Protein AF-A0A951MIU1-F1 (afdb_monomer)

Foldseek 3Di:
DDDPPPCVWQPQDPVLVVQLVVLLVQLLCCVPPPVPVCDPVSLVSLVSLCSQLQSQCLGPQPVSLVVSLVSSVVSLVVSVVVCVVVVHDDDPCSVVSNVVSNVVSVVSSVVSVVVVVVVVVVVVVQQADPLQRFGAQVVVVVLLQVLVVVVLVPWKKKKKKKFWPPLVVVCVVVNVVLSSVLSNQLSVLCVVLDDPSKGKYHYDDRMIMIIDTRDAQVRQQVSVVSSQVSQQPDCSDPDRTGMAMFMEIDDPVDPDSVSNVLQSVVQSVVCVVVPHRYYGYRDPVVVVVPDDDDDDDDDDDDDDDDDDDDDDDDDDDDDPDDDDPDDPQLVAAPFEEEEEDQDPVVQVVVCVVNVSSRHHYDYHNAPVRLLVVLVDDGQEYHYDQDGPPDGCVVSVVSNCVSPVNHHYD

Radius of gyration: 31.19 Å; Cα contacts (8 Å, |Δi|>4): 558; chains: 1; bounding box: 79×65×90 Å

Solvent-accessible surface area (backbone atoms only — not comparable to full-atom values): 22906 Å² total; per-residue (Å²): 133,80,80,85,76,81,73,76,55,58,77,70,52,70,67,58,53,51,52,28,51,51,32,52,46,52,33,50,50,42,62,74,75,40,48,82,84,33,54,83,57,50,65,61,42,53,59,36,42,49,51,29,24,54,56,31,19,74,40,40,40,69,65,15,28,53,51,23,51,52,52,42,52,50,53,53,52,53,47,51,55,52,37,47,72,70,74,46,88,74,75,87,56,56,65,59,51,51,51,50,48,52,53,52,42,51,52,51,38,52,51,54,52,50,52,51,49,53,49,53,56,58,52,64,70,61,34,51,31,90,84,48,69,31,32,16,45,64,40,46,47,57,52,42,51,56,48,44,60,44,28,79,73,74,43,44,31,16,38,36,37,36,37,49,52,64,49,68,61,50,23,76,72,63,35,61,72,48,41,52,52,50,50,32,53,50,38,51,51,45,60,74,71,50,51,93,78,35,49,52,19,44,56,51,97,64,29,32,38,35,43,34,57,73,23,46,54,66,56,39,48,56,51,49,53,50,51,44,52,57,46,52,72,43,86,58,74,97,56,67,56,45,38,18,23,1,21,22,47,69,52,92,88,53,90,45,65,65,52,46,49,50,39,8,48,52,14,25,52,52,14,52,73,71,75,34,69,29,76,26,70,47,54,78,67,64,72,70,70,71,74,78,91,76,83,83,84,78,94,79,83,86,82,92,77,87,87,81,89,81,84,90,86,86,89,80,85,78,78,81,79,83,81,68,99,76,70,76,78,41,86,21,69,87,38,35,32,37,40,33,38,68,51,69,69,60,40,52,52,50,48,54,52,44,43,72,30,35,27,48,71,45,81,19,57,33,64,72,47,38,58,59,56,62,78,50,92,46,54,30,38,43,46,45,68,81,40,79,95,52,54,29,63,58,54,44,51,55,45,42,74,77,38,77,85,39,50,58,90

Secondary structure (DSSP, 8-state):
----------PPPHHHHHHHHHHHHHHHHHHHH-HHHHGGGHHHHGGGGHHHHHHHHHHHHHHHHHHHHHHHHHHHHHHHHHHHHTTPPPPTTHHHHHHHHHHHHHHHHHHHHHHHHHHHHHHHTTSB-TTT-SBBHHHHHHHHHHHHHHHHTT--EEEEEEEETTHHHHHHHH-HHHHHHHHHHHHHHHHHHS-TTSEEEE-SSSEEEEEEET--HHHHHHHHHHHHHHHHTS--SSS---EEEEEEE--TT--SHHHHHHHHHHHHHHHHHTTSS-EEE--THHHHS-----PPPPP------------------PPP----TT----TTTT-EEEEE-S-HHHHHHHHHHHHHTT-EEEEESSHHHHHHHTTS--SEEEE-SEETTEEHHHHHHHHHHH-TT-EE-

Sequence (409 aa):
MPPDDDRSGRRVPTRALGLSLTALLVPVAGALLYPESLGDYGALLWLLALVPGFLLAYHRGWRGVATALALGMATLATTQVVATWMGRTVPDLILGIVVAYLGISLAIGWLAETFHRDIDEVEDLAFTDILTHLPNRRHARVFLENEFAAAERGRLLSVVLFDLDEFKEYNDRYGHGAGDEALKTFADILARTTRRMNLSARFGGEEFLSVLAGSDAEGAVVFAERVRTALRAQKLGDRPLSVSAGAAAYHAGMRTPDALLAAADHALYEAKRNGRNCVRLFSDAALSEAEPSAPAPSDSDAPAAEYPRGSHEIGRSRPPLALLPHQITLFGSGRRVLLVEDEDQVRALITKYLSRQGFTVVEARDVAEGVRALREEHDIVVTDIRLPGASGNELVAASKSRWPATLAG

Mean predicted aligned error: 19.14 Å

Nearest PDB structures (foldseek):
  6et7-assembly1_B  TM=7.735E-01  e=1.455E-14  Idiomarina sp. A28L
  5llw-assembly1_B  TM=8.040E-01  e=8.774E-14  Idiomarina sp. A28L
  4wxo-assembly1_A  TM=8.225E-01  e=2.097E-13  Pseudomonas aeruginosa PAO1
  6zxc-assembly2_D  TM=7.809E-01  e=9.265E-14  Leptospira biflexa serovar Patoc strain 'Patoc 1 (Paris)'
  7e6g-assembly1_B  TM=5.545E-01  e=3.070E-13  Pseudomonas aeruginosa

Structure (mmCIF, N/CA/C/O backbone):
data_AF-A0A951MIU1-F1
#
_entry.id   AF-A0A951MIU1-F1
#
loop_
_atom_site.group_PDB
_atom_site.id
_atom_site.type_symbol
_atom_site.label_atom_id
_atom_site.label_alt_id
_atom_site.label_comp_id
_atom_site.label_asym_id
_atom_site.label_entity_id
_atom_site.label_seq_id
_atom_site.pdbx_PDB_ins_code
_atom_site.Cartn_x
_atom_site.Cartn_y
_atom_site.Cartn_z
_atom_site.occupancy
_atom_site.B_iso_or_equiv
_atom_site.auth_seq_id
_atom_site.auth_comp_id
_atom_site.auth_asym_id
_atom_site.auth_atom_id
_atom_site.pdbx_PDB_model_num
ATOM 1 N N . MET A 1 1 ? 13.605 -23.889 -13.445 1.00 29.77 1 MET A N 1
ATOM 2 C CA . MET A 1 1 ? 12.667 -23.225 -14.369 1.00 29.77 1 MET A CA 1
ATOM 3 C C . MET A 1 1 ? 12.537 -21.803 -13.851 1.00 29.77 1 MET A C 1
ATOM 5 O O . MET A 1 1 ? 12.008 -21.656 -12.756 1.00 29.77 1 MET A O 1
ATOM 9 N N . PRO A 1 2 ? 13.188 -20.808 -14.477 1.00 31.48 2 PRO A N 1
ATOM 10 C CA . PRO A 1 2 ? 13.089 -19.428 -14.014 1.00 31.48 2 PRO A CA 1
ATOM 11 C C . PRO A 1 2 ? 11.656 -18.932 -14.253 1.00 31.48 2 PRO A C 1
ATOM 13 O O . PRO A 1 2 ? 11.010 -19.431 -15.178 1.00 31.48 2 PRO A O 1
ATOM 16 N N . PRO A 1 3 ? 11.145 -18.017 -13.417 1.00 38.00 3 PRO A N 1
ATOM 17 C CA . PRO A 1 3 ? 9.797 -17.498 -13.573 1.00 38.00 3 PRO A CA 1
ATOM 18 C C . PRO A 1 3 ? 9.705 -16.740 -14.898 1.00 38.00 3 PRO A C 1
ATOM 20 O O . PRO A 1 3 ? 10.622 -16.005 -15.268 1.00 38.00 3 PRO A O 1
ATOM 23 N N . ASP A 1 4 ? 8.616 -16.984 -15.621 1.00 35.78 4 ASP A N 1
ATOM 24 C CA . ASP A 1 4 ? 8.256 -16.262 -16.834 1.00 35.78 4 ASP A CA 1
ATOM 25 C C . ASP A 1 4 ? 8.012 -14.802 -16.439 1.00 35.78 4 ASP A C 1
ATOM 27 O O . ASP A 1 4 ? 7.004 -14.446 -15.830 1.00 35.78 4 ASP A O 1
ATOM 31 N N . ASP A 1 5 ? 9.024 -13.986 -16.695 1.00 37.03 5 ASP A N 1
ATOM 32 C CA . ASP A 1 5 ? 9.035 -12.557 -16.462 1.00 37.03 5 ASP A CA 1
ATOM 33 C C . ASP A 1 5 ? 8.096 -11.913 -17.489 1.00 37.03 5 ASP A C 1
ATOM 35 O O . ASP A 1 5 ? 8.471 -11.658 -18.643 1.00 37.03 5 ASP A O 1
ATOM 39 N N . ASP A 1 6 ? 6.839 -11.711 -17.086 1.00 40.62 6 ASP A N 1
ATOM 40 C CA . ASP A 1 6 ? 5.821 -10.954 -17.815 1.00 40.62 6 ASP A CA 1
ATOM 41 C C . ASP A 1 6 ? 6.187 -9.456 -17.850 1.00 40.62 6 ASP A C 1
ATOM 43 O O . ASP A 1 6 ? 5.436 -8.576 -17.438 1.00 40.62 6 ASP A O 1
ATOM 47 N N . ARG A 1 7 ? 7.364 -9.137 -18.410 1.00 43.06 7 ARG A N 1
ATOM 48 C CA . ARG A 1 7 ? 7.710 -7.808 -18.935 1.00 43.06 7 ARG A CA 1
ATOM 49 C C . ARG A 1 7 ? 6.962 -7.587 -20.245 1.00 43.06 7 ARG A C 1
ATOM 51 O O . ARG A 1 7 ? 7.580 -7.369 -21.299 1.00 43.06 7 ARG A O 1
ATOM 58 N N . SER A 1 8 ? 5.637 -7.711 -20.226 1.00 41.84 8 SER A N 1
ATOM 59 C CA . SER A 1 8 ? 4.781 -7.309 -21.337 1.00 41.84 8 SER A CA 1
ATOM 60 C C . SER A 1 8 ? 5.047 -5.829 -21.621 1.00 41.84 8 SER A C 1
ATOM 62 O O . SER A 1 8 ? 4.713 -4.915 -20.871 1.00 41.84 8 SER A O 1
ATOM 64 N N . GLY A 1 9 ? 5.825 -5.622 -22.686 1.00 45.81 9 GLY A N 1
ATOM 65 C CA . GLY A 1 9 ? 6.626 -4.424 -22.866 1.00 45.81 9 GLY A CA 1
ATOM 66 C C . GLY A 1 9 ? 5.789 -3.158 -22.926 1.00 45.81 9 GLY A C 1
ATOM 67 O O . GLY A 1 9 ? 4.780 -3.097 -23.637 1.00 45.81 9 GLY A O 1
ATOM 68 N N . ARG A 1 10 ? 6.272 -2.119 -22.234 1.00 56.41 10 ARG A N 1
ATOM 69 C CA . ARG A 1 10 ? 5.801 -0.747 -22.427 1.00 56.41 10 ARG A CA 1
ATOM 70 C C . ARG A 1 10 ? 5.697 -0.494 -23.930 1.00 56.41 10 ARG A C 1
ATOM 72 O O . ARG A 1 10 ? 6.667 -0.647 -24.679 1.00 56.41 10 ARG A O 1
ATOM 79 N N . ARG A 1 11 ? 4.483 -0.183 -24.392 1.00 66.31 11 ARG A N 1
ATOM 80 C CA . ARG A 1 11 ? 4.237 0.091 -25.809 1.00 66.31 11 ARG A CA 1
ATOM 81 C C . ARG A 1 11 ? 5.128 1.257 -26.215 1.00 66.31 11 ARG A C 1
ATOM 83 O O . ARG A 1 11 ? 5.047 2.329 -25.621 1.00 66.31 11 ARG A O 1
ATOM 90 N N . VAL A 1 12 ? 5.971 1.037 -27.220 1.00 73.62 12 VAL A N 1
ATOM 91 C CA . VAL A 1 12 ? 6.806 2.100 -27.779 1.00 73.62 12 VAL A CA 1
ATOM 92 C C . VAL A 1 12 ? 5.859 3.158 -28.354 1.00 73.62 12 VAL A C 1
ATOM 94 O O . VAL A 1 12 ? 5.016 2.810 -29.189 1.00 73.62 12 VAL A O 1
ATOM 97 N N . PRO A 1 13 ? 5.936 4.424 -27.915 1.00 81.44 13 PRO A N 1
ATOM 98 C CA . PRO A 1 13 ? 5.051 5.459 -28.420 1.00 81.44 13 PRO A CA 1
ATOM 99 C C . PRO A 1 13 ? 5.263 5.632 -29.928 1.00 81.44 13 PRO A C 1
ATOM 101 O O . PRO A 1 13 ? 6.387 5.565 -30.428 1.00 81.44 13 PRO A O 1
ATOM 104 N N . THR A 1 14 ? 4.185 5.895 -30.666 1.00 81.25 14 THR A N 1
ATOM 105 C CA . THR A 1 14 ? 4.215 6.040 -32.135 1.00 81.25 14 THR A CA 1
ATOM 106 C C . THR A 1 14 ? 5.209 7.101 -32.606 1.00 81.25 14 THR A C 1
ATOM 108 O O . THR A 1 14 ? 5.848 6.930 -33.640 1.00 81.25 14 THR A O 1
ATOM 111 N N . ARG A 1 15 ? 5.419 8.156 -31.808 1.00 79.50 15 ARG A N 1
ATOM 112 C CA . ARG A 1 15 ? 6.436 9.188 -32.061 1.00 79.50 15 ARG A CA 1
ATOM 113 C C . ARG A 1 15 ? 7.868 8.640 -32.025 1.00 79.50 15 ARG A C 1
ATOM 115 O O . ARG A 1 15 ? 8.663 8.996 -32.885 1.00 79.50 15 ARG A O 1
ATOM 122 N N . ALA A 1 16 ? 8.187 7.753 -31.080 1.00 79.50 16 ALA A N 1
ATOM 123 C CA . ALA A 1 16 ? 9.516 7.147 -30.977 1.00 79.50 16 ALA A CA 1
ATOM 124 C C . ALA A 1 16 ? 9.783 6.154 -32.119 1.00 79.50 16 ALA A C 1
ATOM 126 O O . ALA A 1 16 ? 10.898 6.098 -32.639 1.00 79.50 16 ALA A O 1
ATOM 127 N N . LEU A 1 17 ? 8.753 5.424 -32.563 1.00 84.25 17 LEU A N 1
ATOM 128 C CA . LEU A 1 17 ? 8.836 4.579 -33.760 1.00 84.25 17 LEU A CA 1
ATOM 129 C C . LEU A 1 17 ? 9.057 5.419 -35.024 1.00 84.25 17 LEU A C 1
ATOM 131 O O . LEU A 1 17 ? 9.930 5.090 -35.823 1.00 84.25 17 LEU A O 1
ATOM 135 N N . GLY A 1 18 ? 8.324 6.527 -35.173 1.00 85.56 18 GLY A N 1
ATOM 136 C CA . GLY A 1 18 ? 8.511 7.465 -36.282 1.00 85.56 18 GLY A CA 1
ATOM 137 C C . GLY A 1 18 ? 9.923 8.052 -36.317 1.00 85.56 18 GLY A C 1
ATOM 138 O O . GLY A 1 18 ? 10.565 8.037 -37.361 1.00 85.56 18 GLY A O 1
ATOM 139 N N . LEU A 1 19 ? 10.446 8.488 -35.167 1.00 86.50 19 LEU A N 1
ATOM 140 C CA . LEU A 1 19 ? 11.807 9.017 -35.063 1.00 86.50 19 LEU A CA 1
ATOM 141 C C . LEU A 1 19 ? 12.868 7.954 -35.394 1.00 86.50 19 LEU A C 1
ATOM 143 O O . LEU A 1 19 ? 13.819 8.248 -36.111 1.00 86.50 19 LEU A O 1
ATOM 147 N N . SER A 1 20 ? 12.671 6.713 -34.934 1.00 85.50 20 SER A N 1
ATOM 148 C CA . SER A 1 20 ? 13.555 5.579 -35.243 1.00 85.50 20 SER A CA 1
ATOM 149 C C . SER A 1 20 ? 13.576 5.254 -36.741 1.00 85.50 20 SER A C 1
ATOM 151 O O . SER A 1 20 ? 14.638 5.002 -37.304 1.00 85.50 20 SER A O 1
ATOM 153 N N . LEU A 1 21 ? 12.419 5.294 -37.408 1.00 88.25 21 LEU A N 1
ATOM 154 C CA . LEU A 1 21 ? 12.326 5.063 -38.850 1.00 88.25 21 LEU A CA 1
ATOM 155 C C . LEU A 1 21 ? 13.040 6.165 -39.643 1.00 88.25 21 LEU A C 1
ATOM 157 O O . LEU A 1 21 ? 13.845 5.868 -40.524 1.00 88.25 21 LEU A O 1
ATOM 161 N N . THR A 1 22 ? 12.795 7.433 -39.303 1.00 88.56 22 THR A N 1
ATOM 162 C CA . THR A 1 22 ? 13.472 8.574 -39.939 1.00 88.56 22 THR A CA 1
ATOM 163 C C . THR A 1 22 ? 14.986 8.485 -39.762 1.00 88.56 22 THR A C 1
ATOM 165 O O . THR A 1 22 ? 15.736 8.689 -40.714 1.00 88.56 22 THR A O 1
ATOM 168 N N . ALA A 1 23 ? 15.434 8.109 -38.565 1.00 85.62 23 ALA A N 1
ATOM 169 C CA . ALA A 1 23 ? 16.842 7.955 -38.235 1.00 85.62 23 ALA A CA 1
ATOM 170 C C . ALA A 1 23 ? 17.563 6.872 -39.063 1.00 85.62 23 ALA A C 1
ATOM 172 O O . ALA A 1 23 ? 18.758 6.997 -39.320 1.00 85.62 23 ALA A O 1
ATOM 173 N N . LEU A 1 24 ? 16.842 5.843 -39.522 1.00 85.56 24 LEU A N 1
ATOM 174 C CA . LEU A 1 24 ? 17.369 4.828 -40.439 1.00 85.56 24 LEU A CA 1
ATOM 175 C C . LEU A 1 24 ? 17.301 5.262 -41.909 1.00 85.56 24 LEU A C 1
ATOM 177 O O . LEU A 1 24 ? 18.177 4.900 -42.684 1.00 85.56 24 LEU A O 1
ATOM 181 N N . LEU A 1 25 ? 16.301 6.051 -42.310 1.00 86.75 25 LEU A N 1
ATOM 182 C CA . LEU A 1 25 ? 16.117 6.473 -43.706 1.00 86.75 25 LEU A CA 1
ATOM 183 C C . LEU A 1 25 ? 17.102 7.557 -44.159 1.00 86.75 25 LEU A C 1
ATOM 185 O O . LEU A 1 25 ? 17.536 7.545 -45.309 1.00 86.75 25 LEU A O 1
ATOM 189 N N . VAL A 1 26 ? 17.461 8.492 -43.278 1.00 86.94 26 VAL A N 1
ATOM 190 C CA . VAL A 1 26 ? 18.379 9.602 -43.593 1.00 86.94 26 VAL A CA 1
ATOM 191 C C . VAL A 1 26 ? 19.752 9.127 -44.104 1.00 86.94 26 VAL A C 1
ATOM 193 O O . VAL A 1 26 ? 20.155 9.595 -45.172 1.00 86.94 26 VAL A O 1
ATOM 196 N N . PRO A 1 27 ? 20.474 8.199 -43.437 1.00 83.50 27 PRO A N 1
ATOM 197 C CA . PRO A 1 27 ? 21.754 7.713 -43.956 1.00 83.50 27 PRO A CA 1
ATOM 198 C C . PRO A 1 27 ? 21.613 6.957 -45.283 1.00 83.50 27 PRO A C 1
ATOM 200 O O . PRO A 1 27 ? 22.452 7.117 -46.167 1.00 83.50 27 PRO A O 1
ATOM 203 N N . VAL A 1 28 ? 20.525 6.200 -45.463 1.00 84.12 28 VAL A N 1
ATOM 204 C CA . VAL A 1 28 ? 20.227 5.485 -46.716 1.00 84.12 28 VAL A CA 1
ATOM 205 C C . VAL A 1 28 ? 20.030 6.469 -47.868 1.00 84.12 28 VAL A C 1
ATOM 207 O O . VAL A 1 28 ? 20.641 6.325 -48.926 1.00 84.12 28 VAL A O 1
ATOM 210 N N . ALA A 1 29 ? 19.210 7.500 -47.659 1.00 85.19 29 ALA A N 1
ATOM 211 C CA . ALA A 1 29 ? 18.963 8.537 -48.653 1.00 85.19 29 ALA A CA 1
ATOM 212 C C . ALA A 1 29 ? 20.244 9.312 -48.987 1.00 85.19 29 ALA A C 1
ATOM 214 O O . ALA A 1 29 ? 20.515 9.555 -50.160 1.00 85.19 29 ALA A O 1
ATOM 215 N N . GLY A 1 30 ? 21.063 9.645 -47.985 1.00 83.00 30 GLY A N 1
ATOM 216 C CA . GLY A 1 30 ? 22.367 10.271 -48.199 1.00 83.00 30 GLY A CA 1
ATOM 217 C C . GLY A 1 30 ? 23.276 9.418 -49.087 1.00 83.00 30 GLY A C 1
ATOM 218 O O . GLY A 1 30 ? 23.760 9.896 -50.112 1.00 83.00 30 GLY A O 1
ATOM 219 N N . ALA A 1 31 ? 23.431 8.134 -48.754 1.00 79.50 31 ALA A N 1
ATOM 220 C CA . ALA A 1 31 ? 24.286 7.211 -49.502 1.00 79.50 31 ALA A CA 1
ATOM 221 C C . ALA A 1 31 ? 23.822 6.999 -50.961 1.00 79.50 31 ALA A C 1
ATOM 223 O O . ALA A 1 31 ? 24.643 6.859 -51.871 1.00 79.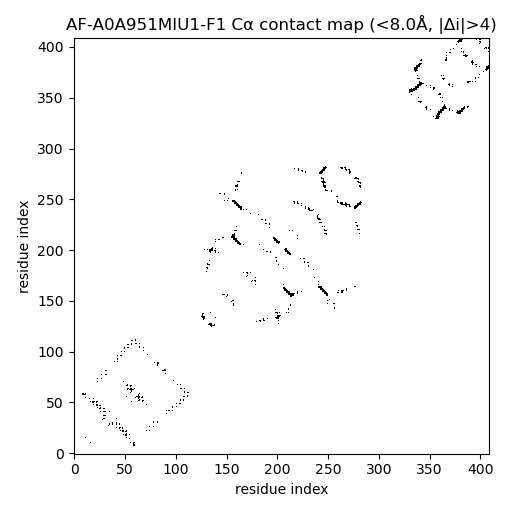50 31 ALA A O 1
ATOM 224 N N . LEU A 1 32 ? 22.505 6.996 -51.205 1.00 81.00 32 LEU A N 1
ATOM 225 C CA . LEU A 1 32 ? 21.925 6.711 -52.522 1.00 81.00 32 LEU A CA 1
ATOM 226 C C . LEU A 1 32 ? 21.661 7.950 -53.387 1.00 81.00 32 LEU A C 1
ATOM 228 O O . LEU A 1 32 ? 21.703 7.850 -54.612 1.00 81.00 32 LEU A O 1
ATOM 232 N N . LEU A 1 33 ? 21.410 9.120 -52.811 1.00 85.00 33 LEU A N 1
ATOM 233 C CA . LEU A 1 33 ? 21.069 10.319 -53.586 1.00 85.00 33 LEU A CA 1
ATOM 234 C C . LEU A 1 33 ? 22.249 11.282 -53.727 1.00 85.00 33 LEU A C 1
ATOM 236 O O . LEU A 1 33 ? 22.369 11.935 -54.758 1.00 85.00 33 LEU A O 1
ATOM 240 N N . TYR A 1 34 ? 23.138 11.332 -52.732 1.00 82.88 34 TYR A N 1
ATOM 241 C CA . TYR A 1 34 ? 24.134 12.398 -52.592 1.00 82.88 34 TYR A CA 1
ATOM 242 C C . TYR A 1 34 ? 25.552 11.891 -52.240 1.00 82.88 34 TYR A C 1
ATOM 244 O O . TYR A 1 34 ? 26.202 12.463 -51.361 1.00 82.88 34 TYR A O 1
ATOM 252 N N . PRO A 1 35 ? 26.074 10.833 -52.896 1.00 73.38 35 PRO A N 1
ATOM 253 C CA . PRO A 1 35 ? 27.333 10.196 -52.496 1.00 73.38 35 PRO A CA 1
ATOM 254 C C . PRO A 1 35 ? 28.550 11.123 -52.645 1.00 73.38 35 PRO A C 1
ATOM 256 O O . PRO A 1 35 ? 29.382 11.183 -51.745 1.00 73.38 35 PRO A O 1
ATOM 259 N N . GLU A 1 36 ? 28.642 11.885 -53.741 1.00 75.56 36 GLU A N 1
ATOM 260 C CA . GLU A 1 36 ? 29.808 12.737 -54.023 1.00 75.56 36 GLU A CA 1
ATOM 261 C C . GLU A 1 36 ? 29.878 13.971 -53.121 1.00 75.56 36 GLU A C 1
ATOM 263 O O . GLU A 1 36 ? 30.961 14.399 -52.740 1.00 75.56 36 GLU A O 1
ATOM 268 N N . SER A 1 37 ? 28.726 14.518 -52.722 1.00 77.94 37 SER A N 1
ATOM 269 C CA . SER A 1 37 ? 28.669 15.644 -51.783 1.00 77.94 37 SER A CA 1
ATOM 270 C C . SER A 1 37 ? 28.944 15.240 -50.337 1.00 77.94 37 SER A C 1
ATOM 272 O O . SER A 1 37 ? 29.321 16.088 -49.533 1.00 77.94 37 SER A O 1
ATOM 274 N N . LEU A 1 38 ? 28.716 13.970 -49.988 1.00 73.12 38 LEU A N 1
ATOM 275 C CA . LEU A 1 38 ? 28.924 13.466 -48.632 1.00 73.12 38 LEU A CA 1
ATOM 276 C C . LEU A 1 38 ? 30.362 13.000 -48.397 1.00 73.12 38 LEU A C 1
ATOM 278 O O . LEU A 1 38 ? 30.844 13.140 -47.274 1.00 73.12 38 LEU A O 1
ATOM 282 N N . GLY A 1 39 ? 31.048 12.485 -49.424 1.00 72.81 39 GLY A N 1
ATOM 283 C CA . GLY A 1 39 ? 32.442 12.040 -49.322 1.00 72.81 39 GLY A CA 1
ATOM 284 C C . GLY A 1 39 ? 32.688 11.158 -48.090 1.00 72.81 39 GLY A C 1
ATOM 285 O O . GLY A 1 39 ? 31.872 10.295 -47.754 1.00 72.81 39 GLY A O 1
ATOM 286 N N . ASP A 1 40 ? 33.769 11.434 -47.358 1.00 68.62 40 ASP A N 1
ATOM 287 C CA . ASP A 1 40 ? 34.118 10.720 -46.119 1.00 68.62 40 ASP A CA 1
ATOM 288 C C . ASP A 1 40 ? 33.144 10.993 -44.954 1.00 68.62 40 ASP A C 1
ATOM 290 O O . ASP A 1 40 ? 33.021 10.185 -44.030 1.00 68.62 40 ASP A O 1
ATOM 294 N N . TYR A 1 41 ? 32.381 12.093 -45.002 1.00 69.19 41 TYR A N 1
ATOM 295 C CA . TYR A 1 41 ? 31.374 12.429 -43.989 1.00 69.19 41 TYR A CA 1
ATOM 296 C C . TYR A 1 41 ? 30.094 11.588 -44.114 1.00 69.19 41 TYR A C 1
ATOM 298 O O . TYR A 1 41 ? 29.308 11.531 -43.166 1.00 69.19 41 TYR A O 1
ATOM 306 N N . GLY A 1 42 ? 29.893 10.875 -45.230 1.00 71.81 42 GLY A N 1
ATOM 307 C CA . GLY A 1 42 ? 28.771 9.943 -45.405 1.00 71.81 42 GLY A CA 1
ATOM 308 C C . GLY A 1 42 ? 28.749 8.822 -44.360 1.00 71.81 42 GLY A C 1
ATOM 309 O O . GLY A 1 42 ? 27.680 8.366 -43.957 1.00 71.81 42 GLY A O 1
ATOM 310 N N . ALA A 1 43 ? 29.921 8.443 -43.843 1.00 70.75 43 ALA A N 1
ATOM 311 C CA . ALA A 1 43 ? 30.061 7.500 -42.737 1.00 70.75 43 ALA A CA 1
ATOM 312 C C . ALA A 1 43 ? 29.427 8.012 -41.428 1.00 70.75 43 ALA A C 1
ATOM 314 O O . ALA A 1 43 ? 28.848 7.229 -40.678 1.00 70.75 43 ALA A O 1
ATOM 315 N N . LEU A 1 44 ? 29.484 9.323 -41.159 1.00 74.44 44 LEU A N 1
ATOM 316 C CA . LEU A 1 44 ? 28.957 9.913 -39.923 1.00 74.44 44 LEU A CA 1
ATOM 317 C C . LEU A 1 44 ? 27.426 9.900 -39.872 1.00 74.44 44 LEU A C 1
ATOM 319 O O . LEU A 1 44 ? 26.858 9.805 -38.786 1.00 74.44 44 LEU A O 1
ATOM 323 N N . LEU A 1 45 ? 26.745 9.933 -41.023 1.00 78.06 45 LEU A N 1
ATOM 324 C CA . LEU A 1 45 ? 25.282 9.825 -41.072 1.00 78.06 45 LEU A CA 1
ATOM 325 C C . LEU A 1 45 ? 24.781 8.497 -40.494 1.00 78.06 45 LEU A C 1
ATOM 327 O O . LEU A 1 45 ? 23.680 8.438 -39.947 1.00 78.06 45 LEU A O 1
ATOM 331 N N . TRP A 1 46 ? 25.592 7.440 -40.559 1.00 77.25 46 TRP A N 1
ATOM 332 C CA . TRP A 1 46 ? 25.241 6.137 -40.002 1.00 77.25 46 TRP A CA 1
ATOM 333 C C . TRP A 1 46 ? 25.218 6.108 -38.474 1.00 77.25 46 TRP A C 1
ATOM 335 O O . TRP A 1 46 ? 24.585 5.221 -37.905 1.00 77.25 46 TRP A O 1
ATOM 345 N N . LEU A 1 47 ? 25.790 7.109 -37.793 1.00 76.44 47 LEU A N 1
ATOM 346 C CA . LEU A 1 47 ? 25.603 7.280 -36.348 1.00 76.44 47 LEU A CA 1
ATOM 347 C C . LEU A 1 47 ? 24.127 7.479 -35.987 1.00 76.44 47 LEU A C 1
ATOM 349 O O . LEU A 1 47 ? 23.711 7.118 -34.891 1.00 76.44 47 LEU A O 1
ATOM 353 N N . LEU A 1 48 ? 23.304 7.976 -36.915 1.00 81.06 48 LEU A N 1
ATOM 354 C CA . LEU A 1 48 ? 21.871 8.140 -36.693 1.00 81.06 48 LEU A CA 1
ATOM 355 C C . LEU A 1 48 ? 21.150 6.791 -36.499 1.00 81.06 48 LEU A C 1
ATOM 357 O O . LEU A 1 48 ? 20.135 6.735 -35.808 1.00 81.06 48 LEU A O 1
ATOM 361 N N . ALA A 1 49 ? 21.725 5.677 -36.970 1.00 77.00 49 ALA A N 1
ATOM 362 C CA . ALA A 1 49 ? 21.212 4.332 -36.701 1.00 77.00 49 ALA A CA 1
ATOM 363 C C . ALA A 1 49 ? 21.270 3.938 -35.206 1.00 77.00 49 ALA A C 1
ATOM 365 O O . ALA A 1 49 ? 20.596 2.985 -34.801 1.00 77.00 49 ALA A O 1
ATOM 366 N N . LEU A 1 50 ? 22.011 4.685 -34.368 1.00 74.25 50 LEU A N 1
ATOM 367 C CA . LEU A 1 50 ? 22.033 4.549 -32.899 1.00 74.25 50 LEU A CA 1
ATOM 368 C C . LEU A 1 50 ? 20.732 4.999 -32.232 1.00 74.25 50 LEU A C 1
ATOM 370 O O . LEU A 1 50 ? 20.397 4.497 -31.160 1.00 74.25 50 LEU A O 1
ATOM 374 N N . VAL A 1 51 ? 19.971 5.896 -32.862 1.00 81.38 51 VAL A N 1
ATOM 375 C CA . VAL A 1 51 ? 18.727 6.442 -32.300 1.00 81.38 51 VAL A CA 1
ATOM 376 C C . VAL A 1 51 ? 17.669 5.346 -32.062 1.00 81.38 51 VAL A C 1
ATOM 378 O O . VAL A 1 51 ? 17.153 5.275 -30.944 1.00 81.38 51 VAL A O 1
ATOM 381 N N . PRO A 1 52 ? 17.381 4.432 -33.016 1.00 80.00 52 PRO A N 1
ATOM 382 C CA . PRO A 1 52 ? 16.573 3.240 -32.744 1.00 80.00 52 PRO A CA 1
ATOM 383 C C . PRO A 1 52 ? 17.118 2.380 -31.600 1.00 80.00 52 PRO A C 1
ATOM 385 O O . PRO A 1 52 ? 16.334 1.884 -30.795 1.00 80.00 52 PRO A O 1
ATOM 388 N N . GLY A 1 53 ? 18.447 2.225 -31.521 1.00 74.88 53 GLY A N 1
ATOM 389 C CA . GLY A 1 53 ? 19.148 1.502 -30.453 1.00 74.88 53 GLY A CA 1
ATOM 390 C C . GLY A 1 53 ? 18.758 2.022 -29.083 1.00 74.88 53 GLY A C 1
ATOM 391 O O . GLY A 1 53 ? 18.251 1.274 -28.253 1.00 74.88 53 GLY A O 1
ATOM 392 N N . PHE A 1 54 ? 18.905 3.328 -28.896 1.00 74.62 54 PHE A N 1
ATOM 393 C CA . PHE A 1 54 ? 18.561 4.008 -27.659 1.00 74.62 54 PHE A CA 1
ATOM 394 C C . PHE A 1 54 ? 17.058 3.949 -27.342 1.00 74.62 54 PHE A C 1
ATOM 396 O O . PHE A 1 54 ? 16.667 3.531 -26.253 1.00 74.62 54 PHE A O 1
ATOM 403 N N . LEU A 1 55 ? 16.194 4.318 -28.293 1.00 78.12 55 LEU A N 1
ATOM 404 C CA . LEU A 1 55 ? 14.750 4.434 -28.052 1.00 78.12 55 LEU A CA 1
ATOM 405 C C . LEU A 1 55 ? 14.072 3.082 -27.815 1.00 78.12 55 LEU A C 1
ATOM 407 O O . LEU A 1 55 ? 13.196 2.961 -26.956 1.00 78.12 55 LEU A O 1
ATOM 411 N N . LEU A 1 56 ? 14.458 2.054 -28.572 1.00 77.44 56 LEU A N 1
ATOM 412 C CA . LEU A 1 56 ? 13.897 0.719 -28.396 1.00 77.44 56 LEU A CA 1
ATOM 413 C C . LEU A 1 56 ? 14.444 0.066 -27.128 1.00 77.44 56 LEU A C 1
ATOM 415 O O . LEU A 1 56 ? 13.658 -0.547 -26.409 1.00 77.44 56 LEU A O 1
ATOM 419 N N . ALA A 1 57 ? 15.732 0.241 -26.807 1.00 75.62 57 ALA A N 1
ATOM 420 C CA . ALA A 1 57 ? 16.296 -0.215 -25.535 1.00 75.62 57 ALA A CA 1
ATOM 421 C C . ALA A 1 57 ? 15.578 0.414 -24.335 1.00 75.62 57 ALA A C 1
ATOM 423 O O . ALA A 1 57 ? 15.182 -0.298 -23.417 1.00 75.62 57 ALA A O 1
ATOM 424 N N . TYR A 1 58 ? 15.321 1.723 -24.383 1.00 73.50 58 TYR A N 1
ATOM 425 C CA . TYR A 1 58 ? 14.622 2.446 -23.322 1.00 73.50 58 TYR A CA 1
ATOM 426 C C . TYR A 1 58 ? 13.204 1.909 -23.060 1.00 73.50 58 TYR A C 1
ATOM 428 O O . TYR A 1 58 ? 12.780 1.791 -21.915 1.00 73.50 58 TYR A O 1
ATOM 436 N N . HIS A 1 59 ? 12.460 1.542 -24.109 1.00 74.12 59 HIS A N 1
ATOM 437 C CA . HIS A 1 59 ? 11.067 1.101 -23.961 1.00 74.12 59 HIS A CA 1
ATOM 438 C C . HIS A 1 59 ? 10.874 -0.417 -23.844 1.00 74.12 59 HIS A C 1
ATOM 440 O O . HIS A 1 59 ? 9.861 -0.862 -23.306 1.00 74.12 59 HIS A O 1
ATOM 446 N N . ARG A 1 60 ? 11.795 -1.225 -24.376 1.00 75.88 60 ARG A N 1
ATOM 447 C CA . ARG A 1 60 ? 11.662 -2.691 -24.466 1.00 75.88 60 ARG A CA 1
ATOM 448 C C . ARG A 1 60 ? 12.839 -3.461 -23.859 1.00 75.88 60 ARG A C 1
ATOM 450 O O . ARG A 1 60 ? 12.896 -4.682 -24.027 1.00 75.88 60 ARG A O 1
ATOM 457 N N . GLY A 1 61 ? 13.771 -2.784 -23.188 1.00 73.75 61 GLY A N 1
ATOM 458 C CA . GLY A 1 61 ? 14.959 -3.399 -22.592 1.00 73.75 61 GLY A CA 1
ATOM 459 C C . GLY A 1 61 ? 15.776 -4.185 -23.622 1.00 73.75 61 GLY A C 1
ATOM 460 O O . GLY A 1 61 ? 15.917 -3.769 -24.775 1.00 73.75 61 GLY A O 1
ATOM 461 N N . TRP A 1 62 ? 16.248 -5.376 -23.244 1.00 69.56 62 TRP A N 1
ATOM 462 C CA . TRP A 1 62 ? 17.045 -6.257 -24.112 1.00 69.56 62 TRP A CA 1
ATOM 463 C C . TRP A 1 62 ? 16.353 -6.672 -25.414 1.00 69.56 62 TRP A C 1
ATOM 465 O O . TRP A 1 62 ? 17.003 -6.756 -26.456 1.00 69.56 62 TRP A O 1
ATOM 475 N N . ARG A 1 63 ? 15.027 -6.875 -25.396 1.00 75.00 63 ARG A N 1
ATOM 476 C CA . ARG A 1 63 ? 14.262 -7.160 -26.625 1.00 75.00 63 ARG A CA 1
ATOM 477 C C . ARG A 1 63 ? 14.313 -5.964 -27.580 1.00 75.00 63 ARG A C 1
ATOM 479 O O . ARG A 1 63 ? 14.421 -6.149 -28.786 1.00 75.00 63 ARG A O 1
ATOM 486 N N . GLY A 1 64 ? 14.293 -4.750 -27.034 1.00 76.94 64 GLY A N 1
ATOM 487 C CA . GLY A 1 64 ? 14.462 -3.504 -27.775 1.00 76.94 64 GLY A CA 1
ATOM 488 C C . GLY A 1 64 ? 15.841 -3.365 -28.417 1.00 76.94 64 GLY A C 1
ATOM 489 O O . GLY A 1 64 ? 15.929 -3.121 -29.621 1.00 76.94 64 GLY A O 1
ATOM 490 N N . VAL A 1 65 ? 16.904 -3.606 -27.641 1.00 74.81 65 VAL A N 1
ATOM 491 C CA . VAL A 1 65 ? 18.297 -3.607 -28.130 1.00 74.81 65 VAL A CA 1
ATOM 492 C C . VAL A 1 65 ? 18.462 -4.595 -29.287 1.00 74.81 65 VAL A C 1
ATOM 494 O O . VAL A 1 65 ? 18.962 -4.225 -30.347 1.00 74.81 65 VAL A O 1
ATOM 497 N N . ALA A 1 66 ? 17.975 -5.830 -29.126 1.00 75.38 66 ALA A N 1
ATOM 498 C CA . ALA A 1 66 ? 18.051 -6.853 -30.167 1.00 75.38 66 ALA A CA 1
ATOM 499 C C . ALA A 1 66 ? 17.303 -6.440 -31.448 1.00 75.38 66 ALA A C 1
ATOM 501 O O . ALA A 1 66 ? 17.829 -6.604 -32.549 1.00 75.38 66 ALA A O 1
ATOM 502 N N . THR A 1 67 ? 16.104 -5.852 -31.320 1.00 78.75 67 THR A N 1
ATOM 503 C CA . THR A 1 67 ? 15.354 -5.356 -32.486 1.00 78.75 67 THR A CA 1
ATOM 504 C C . THR A 1 67 ? 16.064 -4.212 -33.199 1.00 78.75 67 THR A C 1
ATOM 506 O O . THR A 1 67 ? 16.105 -4.201 -34.427 1.00 78.75 67 THR A O 1
ATOM 509 N N . ALA A 1 68 ? 16.659 -3.278 -32.455 1.00 77.94 68 ALA A N 1
ATOM 510 C CA . ALA A 1 68 ? 17.399 -2.172 -33.040 1.00 77.94 68 ALA A CA 1
ATOM 511 C C . ALA A 1 68 ? 18.654 -2.653 -33.772 1.00 77.94 68 ALA A C 1
ATOM 513 O O . ALA A 1 68 ? 18.875 -2.249 -34.910 1.00 77.94 68 ALA A O 1
ATOM 514 N N . LEU A 1 69 ? 19.411 -3.576 -33.164 1.00 78.75 69 LEU A N 1
ATOM 515 C CA . LEU A 1 69 ? 20.575 -4.196 -33.793 1.00 78.75 69 LEU A CA 1
ATOM 516 C C . LEU A 1 69 ? 20.201 -4.885 -35.109 1.00 78.75 69 LEU A C 1
ATOM 518 O O . LEU A 1 69 ? 20.853 -4.660 -36.126 1.00 78.75 69 LEU A O 1
ATOM 522 N N . ALA A 1 70 ? 19.124 -5.674 -35.113 1.00 78.75 70 ALA A N 1
ATOM 523 C CA . ALA A 1 70 ? 18.646 -6.351 -36.315 1.00 78.75 70 ALA A CA 1
ATOM 524 C C . ALA A 1 70 ? 18.228 -5.358 -37.417 1.00 78.75 70 ALA A C 1
ATOM 526 O O . ALA A 1 70 ? 18.611 -5.531 -38.573 1.00 78.75 70 ALA A O 1
ATOM 527 N N . LEU A 1 71 ? 17.491 -4.297 -37.063 1.00 80.75 71 LEU A N 1
ATOM 528 C CA . LEU A 1 71 ? 17.069 -3.239 -37.991 1.00 80.75 71 LEU A CA 1
ATOM 529 C C . LEU A 1 71 ? 18.259 -2.457 -38.560 1.00 80.75 71 LEU A C 1
ATOM 531 O O . LEU A 1 71 ? 18.318 -2.232 -39.770 1.00 80.75 71 LEU A O 1
ATOM 535 N N . GLY A 1 72 ? 19.217 -2.073 -37.715 1.00 78.81 72 GLY A N 1
ATOM 536 C CA . GLY A 1 72 ? 20.434 -1.377 -38.130 1.00 78.81 72 GLY A CA 1
ATOM 537 C C . GLY A 1 72 ? 21.278 -2.225 -39.083 1.00 78.81 72 GLY A C 1
ATOM 538 O O . GLY A 1 72 ? 21.641 -1.759 -40.162 1.00 78.81 72 GLY A O 1
ATOM 539 N N . MET A 1 73 ? 21.507 -3.498 -38.739 1.00 77.38 73 MET A N 1
ATOM 540 C CA . MET A 1 73 ? 22.250 -4.447 -39.579 1.00 77.38 73 MET A CA 1
ATOM 541 C C . MET A 1 73 ? 21.557 -4.709 -40.916 1.00 77.38 73 MET A C 1
ATOM 543 O O . MET A 1 73 ? 22.217 -4.703 -41.954 1.00 77.38 73 MET A O 1
ATOM 547 N N . ALA A 1 74 ? 20.233 -4.895 -40.913 1.00 79.44 74 ALA A N 1
ATOM 548 C CA . ALA A 1 74 ? 19.461 -5.066 -42.139 1.00 79.44 74 ALA A CA 1
ATOM 549 C C . ALA A 1 74 ? 19.580 -3.832 -43.042 1.00 79.44 74 ALA A C 1
ATOM 551 O O . ALA A 1 74 ? 19.877 -3.978 -44.223 1.00 79.44 74 ALA A O 1
ATOM 552 N N . THR A 1 75 ? 19.434 -2.630 -42.475 1.00 81.56 75 THR A N 1
ATOM 553 C CA . THR A 1 75 ? 19.511 -1.361 -43.217 1.00 81.56 75 THR A CA 1
ATOM 554 C C . THR A 1 75 ? 20.889 -1.156 -43.849 1.00 81.56 75 THR A C 1
ATOM 556 O O . THR A 1 75 ? 20.988 -0.800 -45.026 1.00 81.56 75 THR A O 1
ATOM 559 N N . LEU A 1 76 ? 21.960 -1.422 -43.096 1.00 77.81 76 LEU A N 1
ATOM 560 C CA . LEU A 1 76 ? 23.336 -1.359 -43.595 1.00 77.81 76 LEU A CA 1
ATOM 561 C C . LEU A 1 76 ? 23.562 -2.363 -44.733 1.00 77.81 76 LEU A C 1
ATOM 563 O O . LEU A 1 76 ? 24.024 -1.981 -45.809 1.00 77.81 76 LEU A O 1
ATOM 567 N N . ALA A 1 77 ? 23.178 -3.628 -44.529 1.00 77.44 77 ALA A N 1
ATOM 568 C CA . ALA A 1 77 ? 23.357 -4.688 -45.518 1.00 77.44 77 ALA A CA 1
ATOM 569 C C . ALA A 1 77 ? 22.586 -4.406 -46.817 1.00 77.44 77 ALA A C 1
ATOM 571 O O . ALA A 1 77 ? 23.152 -4.514 -47.905 1.00 77.44 77 ALA A O 1
ATOM 572 N N . THR A 1 78 ? 21.318 -3.987 -46.727 1.00 78.56 78 THR A N 1
ATOM 573 C CA . THR A 1 78 ? 20.519 -3.651 -47.914 1.00 78.56 78 THR A CA 1
ATOM 574 C C . THR A 1 78 ? 21.095 -2.460 -48.664 1.00 78.56 78 THR A C 1
ATOM 576 O O . THR A 1 78 ? 21.152 -2.483 -49.891 1.00 78.56 78 THR A O 1
ATOM 579 N N . THR A 1 79 ? 21.565 -1.435 -47.949 1.00 81.19 79 THR A N 1
ATOM 580 C CA . THR A 1 79 ? 22.134 -0.239 -48.587 1.00 81.19 79 THR A CA 1
ATOM 581 C C . THR A 1 79 ? 23.415 -0.575 -49.337 1.00 81.19 79 THR A C 1
ATOM 583 O O . THR A 1 79 ? 23.592 -0.117 -50.463 1.00 81.19 79 THR A O 1
ATOM 586 N N . GLN A 1 80 ? 24.258 -1.443 -48.771 1.00 75.81 80 GLN A N 1
ATOM 587 C CA . GLN A 1 80 ? 25.483 -1.904 -49.423 1.00 75.81 80 GLN A CA 1
ATOM 588 C C . GLN A 1 80 ? 25.200 -2.693 -50.706 1.00 75.81 80 GLN A C 1
ATOM 590 O O . GLN A 1 80 ? 25.821 -2.442 -51.741 1.00 75.81 80 GLN A O 1
ATOM 595 N N . VAL A 1 81 ? 24.243 -3.626 -50.658 1.00 79.62 81 VAL A N 1
ATOM 596 C CA . VAL A 1 81 ? 23.841 -4.425 -51.826 1.00 79.62 81 VAL A CA 1
ATOM 597 C C . VAL A 1 81 ? 23.321 -3.520 -52.945 1.00 79.62 81 VAL A C 1
ATOM 599 O O . VAL A 1 81 ? 23.743 -3.657 -54.092 1.00 79.62 81 VAL A O 1
ATOM 602 N N . VAL A 1 82 ? 22.457 -2.555 -52.613 1.00 80.56 82 VAL A N 1
ATOM 603 C CA . VAL A 1 82 ? 21.889 -1.612 -53.589 1.00 80.56 82 VAL A CA 1
ATOM 604 C C . VAL A 1 82 ? 22.961 -0.689 -54.168 1.00 80.56 82 VAL A C 1
ATOM 606 O O . VAL A 1 82 ? 23.017 -0.515 -55.383 1.00 80.56 82 VAL A O 1
ATOM 609 N N . ALA A 1 83 ? 23.839 -0.130 -53.332 1.00 77.31 83 ALA A N 1
ATOM 610 C CA . ALA A 1 83 ? 24.916 0.745 -53.788 1.00 77.31 83 ALA A CA 1
ATOM 611 C C . ALA A 1 83 ? 25.878 0.014 -54.740 1.00 77.31 83 ALA A C 1
ATOM 613 O O . ALA A 1 83 ? 26.219 0.547 -55.796 1.00 77.31 83 ALA A O 1
ATOM 614 N N . THR A 1 84 ? 26.235 -1.233 -54.414 1.00 78.00 84 THR A N 1
ATOM 615 C CA . THR A 1 84 ? 27.096 -2.080 -55.257 1.00 78.00 84 THR A CA 1
ATOM 616 C C . THR A 1 84 ? 26.423 -2.394 -56.592 1.00 78.00 84 THR A C 1
ATOM 618 O O . THR A 1 84 ? 27.052 -2.291 -57.644 1.00 78.00 84 THR A O 1
ATOM 621 N N . TRP A 1 85 ? 25.128 -2.723 -56.575 1.00 79.50 85 TRP A N 1
ATOM 622 C CA . TRP A 1 85 ? 24.354 -2.979 -57.793 1.00 79.50 85 TRP A CA 1
ATOM 623 C C . TRP A 1 85 ? 24.251 -1.743 -58.701 1.00 79.50 85 TRP A C 1
ATOM 625 O O . TRP A 1 85 ? 24.274 -1.867 -59.921 1.00 79.50 85 TRP A O 1
ATOM 635 N N . MET A 1 86 ? 24.219 -0.544 -58.113 1.00 81.06 86 MET A N 1
ATOM 636 C CA . MET A 1 86 ? 24.262 0.736 -58.832 1.00 81.06 86 MET A CA 1
ATOM 637 C C . MET A 1 86 ? 25.676 1.150 -59.281 1.00 81.06 86 MET A C 1
ATOM 639 O O . MET A 1 86 ? 25.847 2.257 -59.791 1.00 81.06 86 MET A O 1
ATOM 643 N N . GLY A 1 87 ? 26.692 0.301 -59.085 1.00 78.25 87 GLY A N 1
ATOM 644 C CA . GLY A 1 87 ? 28.076 0.580 -59.475 1.00 78.25 87 GLY A CA 1
ATOM 645 C C . GLY A 1 87 ? 28.772 1.633 -58.609 1.00 78.25 87 GLY A C 1
ATOM 646 O O . GLY A 1 87 ? 29.721 2.263 -59.069 1.00 78.25 87 GLY A O 1
ATOM 647 N N . ARG A 1 88 ? 28.301 1.861 -57.376 1.00 74.81 88 ARG A N 1
ATOM 648 C CA . ARG A 1 88 ? 28.870 2.855 -56.457 1.00 74.81 88 ARG A CA 1
ATOM 649 C C . ARG A 1 88 ? 29.827 2.214 -55.459 1.00 74.81 88 ARG A C 1
ATOM 651 O O . ARG A 1 88 ? 29.531 1.167 -54.889 1.00 74.81 88 ARG A O 1
ATOM 658 N N . THR A 1 89 ? 30.949 2.879 -55.202 1.00 65.50 89 THR A N 1
ATOM 659 C CA . THR A 1 89 ? 31.919 2.486 -54.173 1.00 65.50 89 THR A CA 1
ATOM 660 C C . THR A 1 89 ? 31.520 3.088 -52.830 1.00 65.50 89 THR A C 1
ATOM 662 O O . THR A 1 89 ? 31.486 4.309 -52.683 1.00 65.50 89 THR A O 1
ATOM 665 N N . VAL A 1 90 ? 31.209 2.241 -51.851 1.00 63.75 90 VAL A N 1
ATOM 666 C CA . VAL A 1 90 ? 30.958 2.666 -50.466 1.00 63.75 90 VAL A CA 1
ATOM 667 C C . VAL A 1 90 ? 32.275 2.560 -49.683 1.00 63.75 90 VAL A C 1
ATOM 669 O O . VAL A 1 90 ? 32.996 1.585 -49.896 1.00 63.75 90 VAL A O 1
ATOM 672 N N . PRO A 1 91 ? 32.622 3.519 -48.804 1.00 63.47 91 PRO A N 1
ATOM 673 C CA . PRO A 1 91 ? 33.869 3.471 -48.035 1.00 63.47 91 PRO A CA 1
ATOM 674 C C . PRO A 1 91 ? 33.999 2.200 -47.174 1.00 63.47 91 PRO A C 1
ATOM 676 O O . PRO A 1 91 ? 33.028 1.786 -46.542 1.00 63.47 91 PRO A O 1
ATOM 679 N N . ASP A 1 92 ? 35.213 1.649 -47.046 1.00 63.75 92 ASP A N 1
ATOM 680 C CA . ASP A 1 92 ? 35.549 0.445 -46.244 1.00 63.75 92 ASP A CA 1
ATOM 681 C C . ASP A 1 92 ? 35.353 0.606 -44.716 1.00 63.75 92 ASP A C 1
ATOM 683 O O . ASP A 1 92 ? 35.653 -0.287 -43.920 1.00 63.75 92 ASP A O 1
ATOM 687 N N . LEU A 1 93 ? 34.797 1.734 -44.267 1.00 63.16 93 LEU A N 1
ATOM 688 C CA . LEU A 1 93 ? 34.573 2.043 -42.854 1.00 63.16 93 LEU A CA 1
ATOM 689 C C . LEU A 1 93 ? 33.370 1.304 -42.234 1.00 63.16 93 LEU A C 1
ATOM 691 O O . LEU A 1 93 ? 33.105 1.449 -41.040 1.00 63.16 93 LEU A O 1
ATOM 695 N N . ILE A 1 94 ? 32.641 0.503 -43.019 1.00 65.44 94 ILE A N 1
ATOM 696 C CA . ILE A 1 94 ? 31.423 -0.207 -42.589 1.00 65.44 94 ILE A CA 1
ATOM 697 C C . ILE A 1 94 ? 31.709 -1.125 -41.402 1.00 65.44 94 ILE A C 1
ATOM 699 O O . ILE A 1 94 ? 30.939 -1.142 -40.444 1.00 65.44 94 ILE A O 1
ATOM 703 N N . LEU A 1 95 ? 32.835 -1.843 -41.419 1.00 60.44 95 LEU A N 1
ATOM 704 C CA . LEU A 1 95 ? 33.208 -2.726 -40.314 1.00 60.44 95 LEU A CA 1
ATOM 705 C C . LEU A 1 95 ? 33.434 -1.932 -39.017 1.00 60.44 95 LEU A C 1
ATOM 707 O O . LEU A 1 95 ? 32.965 -2.343 -37.959 1.00 60.44 95 LEU A O 1
ATOM 711 N N . GLY A 1 96 ? 34.084 -0.766 -39.102 1.00 66.06 96 GLY A N 1
ATOM 712 C CA . GLY A 1 96 ? 34.301 0.125 -37.958 1.00 66.06 96 GLY A CA 1
ATOM 713 C C . GLY A 1 96 ? 32.995 0.688 -37.393 1.00 66.06 96 GLY A C 1
ATOM 714 O O . GLY A 1 96 ? 32.801 0.699 -36.178 1.00 66.06 96 GLY A O 1
ATOM 715 N N . ILE A 1 97 ? 32.065 1.078 -38.270 1.00 67.94 97 ILE A N 1
ATOM 716 C CA . ILE A 1 97 ? 30.733 1.569 -37.890 1.00 67.94 97 ILE A CA 1
ATOM 717 C C . ILE A 1 97 ? 29.916 0.458 -37.225 1.00 67.94 97 ILE A C 1
ATOM 719 O O . ILE A 1 97 ? 29.312 0.695 -36.183 1.00 67.94 97 ILE A O 1
ATOM 723 N N . VAL A 1 98 ? 29.928 -0.760 -37.773 1.00 67.19 98 VAL A N 1
ATOM 724 C CA . VAL A 1 98 ? 29.218 -1.916 -37.201 1.00 67.19 98 VAL A CA 1
ATOM 725 C C . VAL A 1 98 ? 29.775 -2.278 -35.825 1.00 67.19 98 VAL A C 1
ATOM 727 O O . VAL A 1 98 ? 29.001 -2.503 -34.897 1.00 67.19 98 VAL A O 1
ATOM 730 N N . VAL A 1 99 ? 31.101 -2.290 -35.658 1.00 69.12 99 VAL A N 1
ATOM 731 C CA . VAL A 1 99 ? 31.743 -2.575 -34.365 1.00 69.12 99 VAL A CA 1
ATOM 732 C C . VAL A 1 99 ? 31.416 -1.494 -33.330 1.00 69.12 99 VAL A C 1
ATOM 734 O O . VAL A 1 99 ? 31.033 -1.826 -32.207 1.00 69.12 99 VAL A O 1
ATOM 737 N N . ALA A 1 100 ? 31.493 -0.211 -33.700 1.00 69.25 100 ALA A N 1
ATOM 738 C CA . ALA A 1 100 ? 31.116 0.893 -32.816 1.00 69.25 100 ALA A CA 1
ATOM 739 C C . ALA A 1 100 ? 29.623 0.842 -32.450 1.00 69.25 100 ALA A C 1
ATOM 741 O O . ALA A 1 100 ? 29.260 1.012 -31.287 1.00 69.25 100 ALA A O 1
ATOM 742 N N . TYR A 1 101 ? 28.762 0.536 -33.421 1.00 70.69 101 TYR A N 1
ATOM 743 C CA . TYR A 1 101 ? 27.323 0.393 -33.234 1.00 70.69 101 TYR A CA 1
ATOM 744 C C . TYR A 1 101 ? 26.968 -0.747 -32.275 1.00 70.69 101 TYR A C 1
ATOM 746 O O . TYR A 1 101 ? 26.157 -0.560 -31.364 1.00 70.69 101 TYR A O 1
ATOM 754 N N . LEU A 1 102 ? 27.606 -1.909 -32.444 1.00 70.25 102 LEU A N 1
ATOM 755 C CA . LEU A 1 102 ? 27.436 -3.066 -31.569 1.00 70.25 102 LEU A CA 1
ATOM 756 C C . LEU A 1 102 ? 27.893 -2.738 -30.140 1.00 70.25 102 LEU A C 1
ATOM 758 O O . LEU A 1 102 ? 27.151 -2.983 -29.191 1.00 70.25 102 LEU A O 1
ATOM 762 N N . GLY A 1 103 ? 29.077 -2.133 -29.991 1.00 75.12 103 GLY A N 1
ATOM 763 C CA . GLY A 1 103 ? 29.640 -1.759 -28.692 1.00 75.12 103 GLY A CA 1
ATOM 764 C C . GLY A 1 103 ? 28.781 -0.743 -27.939 1.00 75.12 103 GLY A C 1
ATOM 765 O O . GLY A 1 103 ? 28.463 -0.953 -26.770 1.00 75.12 103 GLY A O 1
ATOM 766 N N . ILE A 1 104 ? 28.341 0.322 -28.617 1.00 75.56 104 ILE A N 1
ATOM 767 C CA . ILE A 1 104 ? 27.489 1.362 -28.022 1.00 75.56 104 ILE A CA 1
ATOM 768 C C . ILE A 1 104 ? 26.104 0.801 -27.678 1.00 75.56 104 ILE A C 1
ATOM 770 O O . ILE A 1 104 ? 25.593 1.066 -26.594 1.00 75.56 104 ILE A O 1
ATOM 774 N N . SER A 1 105 ? 25.505 -0.017 -28.548 1.00 72.19 105 SER A N 1
ATOM 775 C CA . SER A 1 105 ? 24.188 -0.615 -28.282 1.00 72.19 105 SER A CA 1
ATOM 776 C C . SER A 1 105 ? 24.222 -1.595 -27.105 1.00 72.19 105 SER A C 1
ATOM 778 O O . SER A 1 105 ? 23.295 -1.609 -26.296 1.00 72.19 105 SER A O 1
ATOM 780 N N . LEU A 1 106 ? 25.298 -2.379 -26.968 1.00 74.38 106 LEU A N 1
ATOM 781 C CA . LEU A 1 106 ? 25.513 -3.248 -25.808 1.00 74.38 106 LEU A CA 1
ATOM 782 C C . LEU A 1 106 ? 25.728 -2.436 -24.526 1.00 74.38 106 LEU A C 1
ATOM 784 O O . LEU A 1 106 ? 25.141 -2.771 -23.499 1.00 74.38 106 LEU A O 1
ATOM 788 N N . ALA A 1 107 ? 26.505 -1.351 -24.585 1.00 78.19 107 ALA A N 1
ATOM 789 C CA . ALA A 1 107 ? 26.724 -0.461 -23.445 1.00 78.19 107 ALA A CA 1
ATOM 790 C C . ALA A 1 107 ? 25.429 0.235 -22.994 1.00 78.19 107 ALA A C 1
ATOM 792 O O . ALA A 1 107 ? 25.154 0.293 -21.799 1.00 78.19 107 ALA A O 1
ATOM 793 N N . ILE A 1 108 ? 24.603 0.706 -23.936 1.00 74.06 108 ILE A N 1
ATOM 794 C CA . ILE A 1 108 ? 23.288 1.299 -23.649 1.00 74.06 108 ILE A CA 1
ATOM 795 C C . ILE A 1 108 ? 22.339 0.253 -23.057 1.00 74.06 108 ILE A C 1
ATOM 797 O O . ILE A 1 108 ? 21.644 0.550 -22.090 1.00 74.06 108 ILE A O 1
ATOM 801 N N . GLY A 1 109 ? 22.314 -0.968 -23.602 1.00 70.31 109 GLY A N 1
ATOM 802 C CA . GLY A 1 109 ? 21.517 -2.066 -23.053 1.00 70.31 109 GLY A CA 1
ATOM 803 C C . GLY A 1 109 ? 21.921 -2.424 -21.622 1.00 70.31 109 GLY A C 1
ATOM 804 O O . GLY A 1 109 ? 21.060 -2.574 -20.759 1.00 70.31 109 GLY A O 1
ATOM 805 N N . TRP A 1 110 ? 23.228 -2.490 -21.359 1.00 76.19 110 TRP A N 1
ATOM 806 C CA . TRP A 1 110 ? 23.774 -2.718 -20.022 1.00 76.19 110 TRP A CA 1
ATOM 807 C C . TRP A 1 110 ? 23.430 -1.578 -19.056 1.00 76.19 110 TRP A C 1
ATOM 809 O O . TRP A 1 110 ? 22.927 -1.836 -17.968 1.00 76.19 110 TRP A O 1
ATOM 819 N N . LEU A 1 111 ? 23.612 -0.322 -19.473 1.00 76.94 111 LEU A N 1
ATOM 820 C CA . LEU A 1 111 ? 23.289 0.859 -18.670 1.00 76.94 111 LEU A CA 1
ATOM 821 C C . LEU A 1 111 ? 21.791 0.948 -18.343 1.00 76.94 111 LEU A C 1
ATOM 823 O O . LEU A 1 111 ? 21.420 1.247 -17.212 1.00 76.94 111 LEU A O 1
ATOM 827 N N . ALA A 1 112 ? 20.929 0.666 -19.321 1.00 68.44 112 ALA A N 1
ATOM 828 C CA . ALA A 1 112 ? 19.486 0.644 -19.120 1.00 68.44 112 ALA A CA 1
ATOM 829 C C . ALA A 1 112 ? 19.064 -0.464 -18.145 1.00 68.44 112 ALA A C 1
ATOM 831 O O . ALA A 1 112 ? 18.173 -0.244 -17.334 1.00 68.44 112 ALA A O 1
ATOM 832 N N . GLU A 1 113 ? 19.686 -1.641 -18.202 1.00 70.25 113 GLU A N 1
ATOM 833 C CA . GLU A 1 113 ? 19.414 -2.732 -17.261 1.00 70.25 113 GLU A CA 1
ATOM 834 C C . GLU A 1 113 ? 19.822 -2.357 -15.828 1.00 70.25 113 GLU A C 1
ATOM 836 O O . GLU A 1 113 ? 19.055 -2.606 -14.902 1.00 70.25 113 GLU A O 1
ATOM 841 N N . THR A 1 114 ? 20.979 -1.716 -15.640 1.00 72.75 114 THR A N 1
ATOM 842 C CA . THR A 1 114 ? 21.430 -1.249 -14.318 1.00 72.75 114 THR A CA 1
ATOM 843 C C . THR A 1 114 ? 20.479 -0.207 -13.733 1.00 72.75 114 THR A C 1
ATOM 845 O O . THR A 1 114 ? 20.036 -0.368 -12.605 1.00 72.75 114 THR A O 1
ATOM 848 N N . PHE A 1 115 ? 20.066 0.798 -14.513 1.00 64.62 115 PHE A N 1
ATOM 849 C CA . PHE A 1 115 ? 19.109 1.796 -14.024 1.00 64.62 115 PHE A CA 1
ATOM 850 C C . PHE A 1 115 ? 17.747 1.205 -13.655 1.00 64.62 115 PHE A C 1
ATOM 852 O O . PHE A 1 115 ? 17.126 1.674 -12.708 1.00 64.62 115 PHE A O 1
ATOM 859 N N . HIS A 1 116 ? 17.262 0.196 -14.384 1.00 62.06 116 HIS A N 1
ATOM 860 C CA . HIS A 1 116 ? 16.016 -0.468 -14.001 1.00 62.06 116 HIS A CA 1
ATOM 861 C C . HIS A 1 116 ? 16.174 -1.242 -12.692 1.00 62.06 116 HIS A C 1
ATOM 863 O O . HIS A 1 116 ? 15.280 -1.177 -11.861 1.00 62.06 116 HIS A O 1
ATOM 869 N N . ARG A 1 117 ? 17.320 -1.897 -12.472 1.00 57.41 117 ARG A N 1
ATOM 870 C CA . ARG A 1 117 ? 17.601 -2.571 -11.197 1.00 57.41 117 ARG A CA 1
ATOM 871 C C . ARG A 1 117 ? 17.684 -1.593 -10.039 1.00 57.41 117 ARG A C 1
ATOM 873 O O . ARG A 1 117 ? 17.093 -1.868 -9.011 1.00 57.41 117 ARG A O 1
ATOM 880 N N . ASP A 1 118 ? 18.333 -0.448 -10.227 1.00 52.62 118 ASP A N 1
ATOM 881 C CA . ASP A 1 118 ? 18.423 0.575 -9.183 1.00 52.62 118 ASP A CA 1
ATOM 882 C C . ASP A 1 118 ? 17.045 1.192 -8.886 1.00 52.62 118 ASP A C 1
ATOM 884 O O . ASP A 1 118 ? 16.751 1.515 -7.741 1.00 52.62 118 ASP A O 1
ATOM 888 N N . ILE A 1 119 ? 16.172 1.335 -9.893 1.00 56.88 119 ILE A N 1
ATOM 889 C CA . ILE A 1 119 ? 14.778 1.756 -9.685 1.00 56.88 119 ILE A CA 1
ATOM 890 C C . ILE A 1 119 ? 14.004 0.685 -8.914 1.00 56.88 119 ILE A C 1
ATOM 892 O O . ILE A 1 119 ? 13.328 1.036 -7.955 1.00 56.88 119 ILE A O 1
ATOM 896 N N . ASP A 1 120 ? 14.133 -0.592 -9.271 1.00 49.75 120 ASP A N 1
ATOM 897 C CA . ASP A 1 120 ? 13.470 -1.695 -8.566 1.00 49.75 120 ASP A CA 1
ATOM 898 C C . ASP A 1 120 ? 14.002 -1.837 -7.117 1.00 49.75 120 ASP A C 1
ATOM 900 O O . ASP A 1 120 ? 13.236 -2.056 -6.181 1.00 49.75 120 ASP A O 1
ATOM 904 N N . GLU A 1 121 ? 15.299 -1.611 -6.893 1.00 49.38 121 GLU A N 1
ATOM 905 C CA . GLU A 1 121 ? 15.955 -1.659 -5.577 1.00 49.38 121 GLU A CA 1
ATOM 906 C C . GLU A 1 121 ? 15.620 -0.419 -4.714 1.00 49.38 121 GLU A C 1
ATOM 908 O O . GLU A 1 121 ? 15.469 -0.513 -3.493 1.00 49.38 121 GLU A O 1
ATOM 913 N N . VAL A 1 122 ? 15.397 0.745 -5.339 1.00 51.38 122 VAL A N 1
ATOM 914 C CA . VAL A 1 122 ? 14.802 1.932 -4.695 1.00 51.38 122 VAL A CA 1
ATOM 915 C C . VAL A 1 122 ? 13.299 1.740 -4.443 1.00 51.38 122 VAL A C 1
ATOM 917 O O . VAL A 1 122 ? 12.767 2.279 -3.470 1.00 51.38 122 VAL A O 1
ATOM 920 N N . GLU A 1 123 ? 12.602 0.946 -5.258 1.00 50.94 123 GLU A N 1
ATOM 921 C CA . GLU A 1 123 ? 11.210 0.557 -5.017 1.00 50.94 123 GLU A CA 1
ATOM 922 C C . GLU A 1 123 ? 11.074 -0.403 -3.820 1.00 50.94 123 GLU A C 1
ATOM 924 O O . GLU A 1 123 ? 10.122 -0.255 -3.044 1.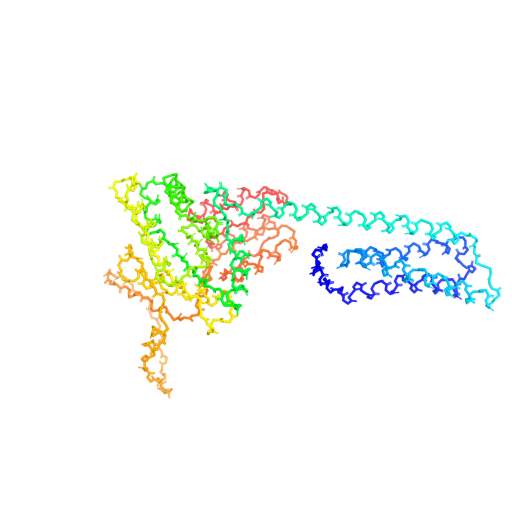00 50.94 123 GLU A O 1
ATOM 929 N N . ASP A 1 124 ? 12.046 -1.295 -3.602 1.00 43.97 124 ASP A N 1
ATOM 930 C CA . ASP A 1 124 ? 12.108 -2.215 -2.454 1.00 43.97 124 ASP A CA 1
ATOM 931 C C . ASP A 1 124 ? 12.321 -1.499 -1.103 1.00 43.97 124 ASP A C 1
ATOM 933 O O . ASP A 1 124 ? 11.849 -1.966 -0.060 1.00 43.97 124 ASP A O 1
ATOM 937 N N . LEU A 1 125 ? 12.938 -0.310 -1.097 1.00 49.25 125 LEU A N 1
ATOM 938 C CA . LEU A 1 125 ? 13.085 0.534 0.102 1.00 49.25 125 LEU A CA 1
ATOM 939 C C . LEU A 1 125 ? 11.761 1.141 0.606 1.00 49.25 125 LEU A C 1
ATOM 941 O O . LEU A 1 125 ? 11.716 1.689 1.709 1.00 49.25 125 LEU A O 1
ATOM 945 N N . ALA A 1 126 ? 10.666 1.031 -0.150 1.00 66.62 126 ALA A N 1
ATOM 946 C CA . ALA A 1 126 ? 9.411 1.713 0.146 1.00 66.62 126 ALA A CA 1
ATOM 947 C C . ALA A 1 126 ? 8.226 0.756 0.351 1.00 66.62 126 ALA A C 1
ATOM 949 O O . ALA A 1 126 ? 7.108 1.083 -0.050 1.00 66.62 126 ALA A O 1
ATOM 950 N N . PHE A 1 127 ? 8.425 -0.407 0.984 1.00 82.88 127 PHE A N 1
ATOM 951 C CA . PHE A 1 127 ? 7.325 -1.291 1.421 1.00 82.88 127 PHE A CA 1
ATOM 952 C C . PHE A 1 127 ? 6.985 -1.211 2.906 1.00 82.88 127 PHE A C 1
ATOM 954 O O . PHE A 1 127 ? 6.011 -1.827 3.340 1.00 82.88 127 PHE A O 1
ATOM 961 N N . THR A 1 128 ? 7.731 -0.422 3.667 1.00 86.56 128 THR A N 1
ATOM 962 C CA . THR A 1 128 ? 7.575 -0.291 5.115 1.00 86.56 128 THR A CA 1
ATOM 963 C C . THR A 1 128 ? 7.233 1.152 5.465 1.00 86.56 128 THR A C 1
ATOM 965 O O . THR A 1 128 ? 7.775 2.092 4.887 1.00 86.56 128 THR A O 1
ATOM 968 N N . ASP A 1 129 ? 6.302 1.342 6.392 1.00 92.06 129 ASP A N 1
ATOM 969 C CA . ASP A 1 129 ? 5.988 2.643 6.968 1.00 92.06 129 ASP A CA 1
ATOM 970 C C . ASP A 1 129 ? 7.094 3.064 7.945 1.00 92.06 129 ASP A C 1
ATOM 972 O O . ASP A 1 129 ? 7.453 2.315 8.852 1.00 92.06 129 ASP A O 1
ATOM 976 N N . ILE A 1 130 ? 7.627 4.273 7.772 1.00 89.12 130 ILE A N 1
ATOM 977 C CA . ILE A 1 130 ? 8.789 4.757 8.534 1.00 89.12 130 ILE A CA 1
ATOM 978 C C . ILE A 1 130 ? 8.502 4.966 10.025 1.00 89.12 130 ILE A C 1
ATOM 980 O O . ILE A 1 130 ? 9.425 4.902 10.830 1.00 89.12 130 ILE A O 1
ATOM 984 N N . LEU A 1 131 ? 7.244 5.228 10.397 1.00 92.31 131 LEU A N 1
ATOM 985 C CA . LEU A 1 131 ? 6.871 5.499 11.785 1.00 92.31 131 LEU A CA 1
ATOM 986 C C . LEU A 1 131 ? 6.594 4.208 12.554 1.00 92.31 131 LEU A C 1
ATOM 988 O O . LEU A 1 131 ? 7.007 4.066 13.701 1.00 92.31 131 LEU A O 1
ATOM 992 N N . THR A 1 132 ? 5.844 3.299 11.932 1.00 94.38 132 THR A N 1
ATOM 993 C CA . THR A 1 132 ? 5.308 2.099 12.585 1.00 94.38 132 THR A CA 1
ATOM 994 C C . THR A 1 132 ? 6.092 0.828 12.281 1.00 94.38 132 THR A C 1
ATOM 996 O O . THR A 1 132 ? 5.872 -0.185 12.937 1.00 94.38 132 THR A O 1
ATOM 999 N N . HIS A 1 133 ? 6.970 0.851 11.275 1.00 92.62 133 HIS A N 1
ATOM 1000 C CA . HIS A 1 133 ? 7.690 -0.311 10.742 1.00 92.62 133 HIS A CA 1
ATOM 1001 C C . HIS A 1 133 ? 6.807 -1.471 10.256 1.00 92.62 133 HIS A C 1
ATOM 1003 O O . HIS A 1 133 ? 7.318 -2.536 9.902 1.00 92.62 133 HIS A O 1
ATOM 1009 N N . LEU A 1 134 ? 5.489 -1.276 10.176 1.00 95.25 134 LEU A N 1
ATOM 1010 C CA . LEU A 1 134 ? 4.613 -2.194 9.465 1.00 95.25 134 LEU A CA 1
ATOM 1011 C C . LEU A 1 134 ? 4.786 -2.028 7.955 1.00 95.25 134 LEU A C 1
ATOM 1013 O O . LEU A 1 134 ? 5.179 -0.957 7.490 1.00 95.25 134 LEU A O 1
ATOM 1017 N N . PRO A 1 135 ? 4.418 -3.049 7.167 1.00 94.88 135 PRO A N 1
ATOM 1018 C CA . PRO A 1 135 ? 4.112 -2.873 5.760 1.00 94.88 135 PRO A CA 1
ATOM 1019 C C . PRO A 1 135 ? 3.277 -1.610 5.511 1.00 94.88 135 PRO A C 1
ATOM 1021 O O . PRO A 1 135 ? 2.378 -1.279 6.283 1.00 94.88 135 PRO A O 1
ATOM 1024 N N . ASN A 1 136 ? 3.561 -0.884 4.439 1.00 93.19 136 ASN A N 1
ATOM 1025 C CA . ASN A 1 136 ? 2.782 0.293 4.070 1.00 93.19 136 ASN A CA 1
ATOM 1026 C C . ASN A 1 136 ? 1.625 -0.066 3.121 1.00 93.19 136 ASN A C 1
ATOM 1028 O O . ASN A 1 136 ? 1.465 -1.211 2.684 1.00 93.19 136 ASN A O 1
ATOM 1032 N N . ARG A 1 137 ? 0.825 0.941 2.754 1.00 92.38 137 ARG A N 1
ATOM 1033 C CA . ARG A 1 137 ? -0.304 0.803 1.821 1.00 92.38 137 ARG A CA 1
ATOM 1034 C C . ARG A 1 137 ? 0.070 0.111 0.504 1.00 92.38 137 ARG A C 1
ATOM 1036 O O . ARG A 1 137 ? -0.751 -0.633 -0.033 1.00 92.38 137 ARG A O 1
ATOM 1043 N N . ARG A 1 138 ? 1.276 0.355 -0.027 1.00 87.31 138 ARG A N 1
ATOM 1044 C CA . ARG A 1 138 ? 1.739 -0.236 -1.293 1.00 87.31 138 ARG A CA 1
ATOM 1045 C C . ARG A 1 138 ? 1.942 -1.740 -1.138 1.00 87.31 138 ARG A C 1
ATOM 1047 O O . ARG A 1 138 ? 1.379 -2.501 -1.918 1.00 87.31 138 ARG A O 1
ATOM 1054 N N . HIS A 1 139 ? 2.663 -2.164 -0.101 1.00 90.56 139 HIS A N 1
ATOM 1055 C CA . HIS A 1 139 ? 2.875 -3.585 0.182 1.00 90.56 139 HIS A CA 1
ATOM 1056 C C . HIS A 1 139 ? 1.540 -4.300 0.428 1.00 90.56 139 HIS A C 1
ATOM 1058 O O . HIS A 1 139 ? 1.291 -5.369 -0.125 1.00 90.56 139 HIS A O 1
ATOM 1064 N N . ALA A 1 140 ? 0.633 -3.667 1.177 1.00 94.62 140 ALA A N 1
ATOM 1065 C CA . ALA A 1 140 ? -0.695 -4.215 1.427 1.00 94.62 140 ALA A CA 1
ATOM 1066 C C . ALA A 1 140 ? -1.494 -4.466 0.141 1.00 94.62 140 ALA A C 1
ATOM 1068 O O . ALA A 1 140 ? -2.168 -5.486 0.035 1.00 94.62 140 ALA A O 1
ATOM 1069 N N . ARG A 1 141 ? -1.397 -3.558 -0.842 1.00 92.50 141 ARG A N 1
ATOM 1070 C CA . ARG A 1 141 ? -2.063 -3.696 -2.146 1.00 92.50 141 ARG A CA 1
ATOM 1071 C C . ARG A 1 141 ? -1.535 -4.901 -2.916 1.00 92.50 141 ARG A C 1
ATOM 1073 O O . ARG A 1 141 ? -2.326 -5.745 -3.312 1.00 9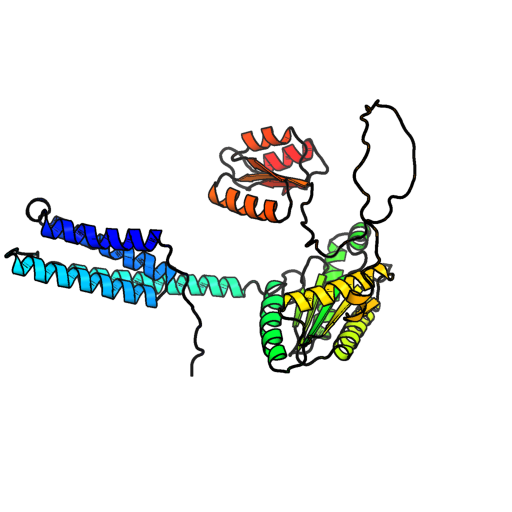2.50 141 ARG A O 1
ATOM 1080 N N . VAL A 1 142 ? -0.212 -4.996 -3.058 1.00 89.31 142 VAL A N 1
ATOM 1081 C CA . VAL A 1 142 ? 0.451 -6.096 -3.777 1.00 89.31 142 VAL A CA 1
ATOM 1082 C C . VAL A 1 142 ? 0.121 -7.438 -3.122 1.00 89.31 142 VAL A C 1
ATOM 1084 O O . VAL A 1 142 ? -0.230 -8.403 -3.796 1.00 89.31 142 VAL A O 1
ATOM 1087 N N . PHE A 1 143 ? 0.182 -7.500 -1.790 1.00 93.25 143 PHE A N 1
ATOM 1088 C CA . PHE A 1 143 ? -0.164 -8.708 -1.049 1.00 93.25 143 PHE A CA 1
ATOM 1089 C C . PHE A 1 143 ? -1.640 -9.090 -1.233 1.00 93.25 143 PHE A C 1
ATOM 1091 O O . PHE A 1 143 ? -1.950 -10.254 -1.479 1.00 93.25 143 PHE A O 1
ATOM 1098 N N . LEU A 1 144 ? -2.552 -8.114 -1.171 1.00 96.00 144 LEU A N 1
ATOM 1099 C CA . LEU A 1 144 ? -3.977 -8.346 -1.387 1.00 96.00 144 LEU A CA 1
ATOM 1100 C C . LEU A 1 144 ? -4.276 -8.839 -2.807 1.00 96.00 144 LEU A C 1
ATOM 1102 O O . LEU A 1 144 ? -5.068 -9.760 -2.953 1.00 96.00 144 LEU A O 1
ATOM 1106 N N . GLU A 1 145 ? -3.661 -8.260 -3.838 1.00 93.50 145 GLU A N 1
ATOM 1107 C CA . GLU A 1 145 ? -3.834 -8.695 -5.231 1.00 93.50 145 GLU A CA 1
ATOM 1108 C C . GLU A 1 145 ? -3.436 -10.167 -5.411 1.00 93.50 145 GLU A C 1
ATOM 1110 O O . GLU A 1 145 ? -4.184 -10.954 -5.998 1.00 93.50 145 GLU A O 1
ATOM 1115 N N . ASN A 1 146 ? -2.303 -10.564 -4.826 1.00 90.88 146 ASN A N 1
ATOM 1116 C CA . ASN A 1 146 ? -1.818 -11.942 -4.870 1.00 90.88 146 ASN A CA 1
ATOM 1117 C C . ASN A 1 146 ? -2.764 -12.919 -4.157 1.00 90.88 146 ASN A C 1
ATOM 1119 O O . ASN A 1 146 ? -3.107 -13.973 -4.705 1.00 90.88 146 ASN A O 1
ATOM 1123 N N . GLU A 1 147 ? -3.207 -12.574 -2.946 1.00 95.56 147 GLU A N 1
ATOM 1124 C CA . GLU A 1 147 ? -4.117 -13.428 -2.180 1.00 95.56 147 GLU A CA 1
ATOM 1125 C C . GLU A 1 147 ? -5.526 -13.456 -2.779 1.00 95.56 147 GLU A C 1
ATOM 1127 O O . GLU A 1 147 ? -6.173 -14.501 -2.755 1.00 95.56 147 GLU A O 1
ATOM 1132 N N . PHE A 1 148 ? -5.986 -12.364 -3.393 1.00 95.62 148 PHE A N 1
ATOM 1133 C CA . PHE A 1 148 ? -7.260 -12.317 -4.110 1.00 95.62 148 PHE A CA 1
ATOM 1134 C C . PHE A 1 148 ? -7.262 -13.286 -5.291 1.00 95.62 148 PHE A C 1
ATOM 1136 O O . PHE A 1 148 ? -8.164 -14.113 -5.401 1.00 95.62 148 PHE A O 1
ATOM 1143 N N . ALA A 1 149 ? -6.205 -13.284 -6.109 1.00 93.44 149 ALA A N 1
ATOM 1144 C CA . ALA A 1 149 ? -6.063 -14.257 -7.190 1.00 93.44 149 ALA A CA 1
ATOM 1145 C C . ALA A 1 149 ? -6.040 -15.704 -6.660 1.00 93.44 149 ALA A C 1
ATOM 1147 O O . ALA A 1 149 ? -6.507 -16.637 -7.317 1.00 93.44 149 ALA A O 1
ATOM 1148 N N . ALA A 1 150 ? -5.484 -15.929 -5.465 1.00 91.31 150 ALA A N 1
ATOM 1149 C CA . ALA A 1 150 ? -5.519 -17.235 -4.815 1.00 91.31 150 ALA A CA 1
ATOM 1150 C C . ALA A 1 150 ? -6.921 -17.601 -4.299 1.00 91.31 150 ALA A C 1
ATOM 1152 O O . ALA A 1 150 ? -7.300 -18.775 -4.351 1.00 91.31 150 ALA A O 1
ATOM 1153 N N . ALA A 1 151 ? -7.694 -16.614 -3.852 1.00 94.50 151 ALA A N 1
ATOM 1154 C CA . ALA A 1 151 ? -9.069 -16.775 -3.405 1.00 94.50 151 ALA A CA 1
ATOM 1155 C C . ALA A 1 151 ? -10.026 -17.109 -4.556 1.00 94.50 151 ALA A C 1
ATOM 1157 O O . ALA A 1 151 ? -10.858 -18.003 -4.415 1.00 94.50 151 ALA A O 1
ATOM 1158 N N . GLU A 1 152 ? -9.817 -16.521 -5.739 1.00 92.94 152 GLU A N 1
ATOM 1159 C CA . GLU A 1 152 ? -10.525 -16.902 -6.974 1.00 92.94 152 GLU A CA 1
ATOM 1160 C C . GLU A 1 152 ? -10.329 -18.386 -7.331 1.00 92.94 152 GLU A C 1
ATOM 1162 O O . GLU A 1 152 ? -11.186 -19.007 -7.958 1.00 92.94 152 GLU A O 1
ATOM 1167 N N . ARG A 1 153 ? -9.217 -18.990 -6.888 1.00 93.62 153 ARG A N 1
ATOM 1168 C CA . ARG A 1 153 ? -8.924 -20.426 -7.040 1.00 93.62 153 ARG A CA 1
ATOM 1169 C C . ARG A 1 153 ? -9.443 -21.288 -5.880 1.00 93.62 153 ARG A C 1
ATOM 1171 O O . ARG A 1 153 ? -9.095 -22.464 -5.797 1.00 93.62 153 ARG A O 1
ATOM 1178 N N . GLY A 1 154 ? -10.256 -20.724 -4.988 1.00 91.50 154 GLY A N 1
ATOM 1179 C CA . GLY A 1 154 ? -10.923 -21.434 -3.895 1.00 91.50 154 GLY A CA 1
ATOM 1180 C C . GLY A 1 154 ? -10.238 -21.339 -2.529 1.00 91.50 154 GLY A C 1
ATOM 1181 O O . GLY A 1 154 ? -10.620 -22.075 -1.619 1.00 91.50 154 GLY A O 1
ATOM 1182 N N . ARG A 1 155 ? -9.233 -20.470 -2.342 1.00 94.12 155 ARG A N 1
ATOM 1183 C CA . ARG A 1 155 ? -8.720 -20.172 -0.992 1.00 94.12 155 ARG A CA 1
ATOM 1184 C C . ARG A 1 155 ? -9.638 -19.199 -0.256 1.00 94.12 155 ARG A C 1
ATOM 1186 O O . ARG A 1 155 ? -10.237 -18.313 -0.850 1.00 94.12 155 ARG A O 1
ATOM 1193 N N . LEU A 1 156 ? -9.708 -19.345 1.063 1.00 96.44 156 LEU A N 1
ATOM 1194 C CA . LEU A 1 156 ? -10.367 -18.354 1.906 1.00 96.44 156 LEU A CA 1
ATOM 1195 C C . LEU A 1 156 ? -9.511 -17.087 1.974 1.00 96.44 156 LEU A C 1
ATOM 1197 O O . LEU A 1 156 ? -8.282 -17.168 2.054 1.00 96.44 156 LEU A O 1
ATOM 1201 N N . LEU A 1 157 ? -10.165 -15.935 1.962 1.00 97.88 157 LEU A N 1
ATOM 1202 C CA . LEU A 1 157 ? -9.537 -14.632 2.099 1.00 97.88 157 LEU A CA 1
ATOM 1203 C C . LEU A 1 157 ? -10.508 -13.705 2.813 1.00 97.88 157 LEU A C 1
ATOM 1205 O O . LEU A 1 157 ? -11.656 -13.571 2.395 1.00 97.88 157 LEU A O 1
ATOM 1209 N N . SER A 1 158 ? -10.009 -13.010 3.824 1.00 98.25 158 SER A N 1
ATOM 1210 C CA . SER A 1 158 ? -10.725 -11.918 4.468 1.00 98.25 158 SER A CA 1
ATOM 1211 C C . SER A 1 158 ? -9.808 -10.721 4.649 1.00 98.25 158 SER A C 1
ATOM 1213 O O . SER A 1 158 ? -8.587 -10.862 4.746 1.00 98.25 158 SER A O 1
ATOM 1215 N N . VAL A 1 159 ? -10.396 -9.537 4.736 1.00 98.44 159 VAL A N 1
ATOM 1216 C CA . VAL A 1 159 ? -9.694 -8.302 5.081 1.00 98.44 159 VAL A CA 1
ATOM 1217 C C . VAL A 1 159 ? -10.356 -7.641 6.280 1.00 98.44 159 VAL A C 1
ATOM 1219 O O . VAL A 1 159 ? -11.558 -7.794 6.503 1.00 98.44 159 VAL A O 1
ATOM 1222 N N . VAL A 1 160 ? -9.565 -6.903 7.051 1.00 98.69 160 VAL A N 1
ATOM 1223 C CA . VAL A 1 160 ? -10.046 -6.077 8.158 1.00 98.69 160 VAL A CA 1
ATOM 1224 C C . VAL A 1 160 ? -9.425 -4.694 8.047 1.00 98.69 160 VAL A C 1
ATOM 1226 O O . VAL A 1 160 ? -8.201 -4.569 8.069 1.00 98.69 160 VAL A O 1
ATOM 1229 N N . LEU A 1 161 ? -10.265 -3.670 7.939 1.00 98.44 161 LEU A N 1
ATOM 1230 C CA . LEU A 1 161 ? -9.868 -2.273 8.065 1.00 98.44 161 LEU A CA 1
ATOM 1231 C C . LEU A 1 161 ? -10.076 -1.820 9.506 1.00 98.44 161 LEU A C 1
ATOM 1233 O O . LEU A 1 161 ? -11.126 -2.075 10.091 1.00 98.44 161 LEU A O 1
ATOM 1237 N N . PHE A 1 162 ? -9.076 -1.146 10.056 1.00 98.56 162 PHE A N 1
ATOM 1238 C CA . PHE A 1 162 ? -9.082 -0.557 11.386 1.00 98.56 162 PHE A CA 1
ATOM 1239 C C . PHE A 1 162 ? -8.900 0.949 11.280 1.00 98.56 162 PHE A C 1
ATOM 1241 O O . PHE A 1 162 ? -8.090 1.413 10.479 1.00 98.56 162 PHE A O 1
ATOM 1248 N N . ASP A 1 163 ? -9.579 1.683 12.149 1.00 98.00 163 ASP A N 1
ATOM 1249 C CA . ASP A 1 163 ? -9.437 3.127 12.290 1.00 98.00 163 ASP A CA 1
ATOM 1250 C C . ASP A 1 163 ? -9.458 3.496 13.774 1.00 98.00 163 ASP A C 1
ATOM 1252 O O . ASP A 1 163 ? -10.343 3.053 14.519 1.00 98.00 163 ASP A O 1
ATOM 1256 N N . LEU A 1 164 ? -8.436 4.235 14.213 1.00 97.12 164 LEU A N 1
ATOM 1257 C CA . LEU A 1 164 ? -8.335 4.687 15.598 1.00 97.12 164 LEU A CA 1
ATOM 1258 C C . LEU A 1 164 ? -9.395 5.758 15.864 1.00 97.12 164 LEU A C 1
ATOM 1260 O O . LEU A 1 164 ? -9.389 6.834 15.270 1.00 97.12 164 LEU A O 1
ATOM 1264 N N . ASP A 1 165 ? -10.294 5.466 16.798 1.00 95.62 165 ASP A N 1
ATOM 1265 C CA . ASP A 1 165 ? -11.443 6.317 17.071 1.00 95.62 165 ASP A CA 1
ATOM 1266 C C . ASP A 1 165 ? -11.000 7.660 17.655 1.00 95.62 165 ASP A C 1
ATOM 1268 O O . ASP A 1 165 ? -10.238 7.709 18.621 1.00 95.62 165 ASP A O 1
ATOM 1272 N N . GLU A 1 166 ? -11.528 8.753 17.097 1.00 93.81 166 GLU A N 1
ATOM 1273 C CA . GLU A 1 166 ? -11.310 10.115 17.609 1.00 93.81 166 GLU A CA 1
ATOM 1274 C C . GLU A 1 166 ? -9.811 10.485 17.703 1.00 93.81 166 GLU A C 1
ATOM 1276 O O . GLU A 1 166 ? -9.409 11.313 18.522 1.00 93.81 166 GLU A O 1
ATOM 1281 N N . PHE A 1 167 ? -8.965 9.914 16.832 1.00 95.00 167 PHE A N 1
ATOM 1282 C CA . PHE A 1 167 ? -7.508 10.094 16.876 1.00 95.00 167 PHE A CA 1
ATOM 1283 C C . PHE A 1 167 ? -7.065 11.557 16.737 1.00 95.00 167 PHE A C 1
ATOM 1285 O O . PHE A 1 167 ? -6.107 11.992 17.379 1.00 95.00 167 PHE A O 1
ATOM 1292 N N . LYS A 1 168 ? -7.798 12.366 15.965 1.00 93.06 168 LYS A N 1
ATOM 1293 C CA . LYS A 1 168 ? -7.571 13.815 15.921 1.00 93.06 168 LYS A CA 1
ATOM 1294 C C . LYS A 1 168 ? -7.762 14.473 17.293 1.00 93.06 168 LYS A C 1
ATOM 1296 O O . LYS A 1 168 ? -6.898 15.231 17.714 1.00 93.06 168 LYS A O 1
ATOM 1301 N N . GLU A 1 169 ? -8.842 14.159 18.009 1.00 93.19 169 GLU A N 1
ATOM 1302 C CA . GLU A 1 169 ? -9.089 14.709 19.352 1.00 93.19 169 GLU A CA 1
ATOM 1303 C C . GLU A 1 169 ? -8.047 14.218 20.365 1.00 93.19 169 GLU A C 1
ATOM 1305 O O . GLU A 1 169 ? -7.654 14.955 21.273 1.00 93.19 169 GLU A O 1
ATOM 1310 N N . TYR A 1 170 ? -7.569 12.983 20.193 1.00 94.00 170 TYR A N 1
ATOM 1311 C CA . TYR A 1 170 ? -6.449 12.446 20.959 1.00 94.00 170 TYR A CA 1
ATOM 1312 C C . TYR A 1 170 ? -5.172 13.273 20.739 1.00 94.00 170 TYR A C 1
ATOM 1314 O O . TYR A 1 170 ? -4.544 13.699 21.710 1.00 94.00 170 TYR A O 1
ATOM 1322 N N . ASN A 1 171 ? -4.829 13.571 19.482 1.00 93.44 171 ASN A N 1
ATOM 1323 C CA . ASN A 1 171 ? -3.689 14.423 19.131 1.00 93.44 171 ASN A CA 1
ATOM 1324 C C . ASN A 1 171 ? -3.839 15.852 19.648 1.00 93.44 171 ASN A C 1
ATOM 1326 O O . ASN A 1 171 ? -2.882 16.402 20.187 1.00 93.44 171 ASN A O 1
ATOM 1330 N N . ASP A 1 172 ? -5.028 16.439 19.531 1.00 93.81 172 ASP A N 1
ATOM 1331 C CA . ASP A 1 172 ? -5.297 17.798 20.006 1.00 93.81 172 ASP A CA 1
ATOM 1332 C C . ASP A 1 172 ? -5.145 17.897 21.537 1.00 93.81 172 ASP A C 1
ATOM 1334 O O . ASP A 1 172 ? -4.746 18.934 22.068 1.00 93.81 172 ASP A O 1
ATOM 1338 N N . ARG A 1 173 ? -5.427 16.806 22.263 1.00 93.44 173 ARG A N 1
ATOM 1339 C CA . ARG A 1 173 ? -5.322 16.737 23.728 1.00 93.44 173 ARG A CA 1
ATOM 1340 C C . ARG A 1 173 ? -3.915 16.421 24.233 1.00 93.44 173 ARG A C 1
ATOM 1342 O O . ARG A 1 173 ? -3.487 17.020 25.216 1.00 93.44 173 ARG A O 1
ATOM 1349 N N . TYR A 1 174 ? -3.238 15.447 23.628 1.00 91.81 174 TYR A N 1
ATOM 1350 C CA . TYR A 1 174 ? -1.975 14.893 24.137 1.00 91.81 174 TYR A CA 1
ATOM 1351 C C . TYR A 1 174 ? -0.748 15.281 23.296 1.00 91.81 174 TYR A C 1
ATOM 1353 O O . TYR A 1 174 ? 0.385 14.999 23.686 1.00 91.81 174 TYR A O 1
ATOM 1361 N N . GLY A 1 175 ? -0.959 15.969 22.174 1.00 93.12 175 GLY A N 1
ATOM 1362 C CA . GLY A 1 175 ? 0.072 16.362 21.222 1.00 93.12 175 GLY A CA 1
ATOM 1363 C C . GLY A 1 175 ? 0.428 15.255 20.226 1.00 93.12 175 GLY A C 1
ATOM 1364 O O . GLY A 1 175 ? 0.267 14.064 20.489 1.00 93.12 175 GLY A O 1
ATOM 1365 N N . HIS A 1 176 ? 0.980 15.654 19.077 1.00 92.19 176 HIS A N 1
ATOM 1366 C CA . HIS A 1 176 ? 1.342 14.730 17.993 1.00 92.19 176 HIS A CA 1
ATOM 1367 C C . HIS A 1 176 ? 2.351 13.650 18.405 1.00 92.19 176 HIS A C 1
ATOM 1369 O O . HIS A 1 176 ? 2.237 12.520 17.948 1.00 92.19 176 HIS A O 1
ATOM 1375 N N . GLY A 1 177 ? 3.287 13.950 19.313 1.00 92.38 177 GLY A N 1
ATOM 1376 C CA . GLY A 1 177 ? 4.233 12.944 19.811 1.00 92.38 177 GLY A CA 1
ATOM 1377 C C . GLY A 1 177 ? 3.548 11.792 20.556 1.00 92.38 177 GLY A C 1
ATOM 1378 O O . GLY A 1 177 ? 3.956 10.644 20.418 1.00 92.38 177 GLY A O 1
ATOM 1379 N N . ALA A 1 178 ? 2.467 12.069 21.295 1.00 92.81 178 ALA A N 1
ATOM 1380 C CA . ALA A 1 178 ? 1.658 11.020 21.914 1.00 92.81 178 ALA A CA 1
ATOM 1381 C C . ALA A 1 178 ? 0.856 10.234 20.864 1.00 92.81 178 ALA A C 1
ATOM 1383 O O . ALA A 1 178 ? 0.701 9.021 20.990 1.00 92.81 178 ALA A O 1
ATOM 1384 N N . GLY A 1 179 ? 0.386 10.908 19.810 1.00 95.31 179 GLY A N 1
ATOM 1385 C CA . GLY A 1 179 ? -0.222 10.270 18.641 1.00 95.31 179 GLY A CA 1
ATOM 1386 C C . GLY A 1 179 ? 0.698 9.269 17.958 1.00 95.31 179 GLY A C 1
ATOM 1387 O O . GLY A 1 179 ? 0.295 8.141 17.686 1.00 95.31 179 GLY A O 1
ATOM 1388 N N . ASP A 1 180 ? 1.949 9.659 17.731 1.00 96.44 180 ASP A N 1
ATOM 1389 C CA . ASP A 1 180 ? 2.969 8.797 17.139 1.00 96.44 180 ASP A CA 1
ATOM 1390 C C . ASP A 1 180 ? 3.215 7.548 17.995 1.00 96.44 180 ASP A C 1
ATOM 1392 O O . ASP A 1 180 ? 3.274 6.436 17.468 1.00 96.44 180 ASP A O 1
ATOM 1396 N N . GLU A 1 181 ? 3.290 7.697 19.319 1.00 95.81 181 GLU A N 1
ATOM 1397 C CA . GLU A 1 181 ? 3.411 6.561 20.241 1.00 95.81 181 GLU A CA 1
ATOM 1398 C C . GLU A 1 181 ? 2.160 5.671 20.249 1.00 95.81 181 GLU A C 1
ATOM 1400 O O . GLU A 1 181 ? 2.274 4.444 20.312 1.00 95.81 181 GLU A O 1
ATOM 1405 N N . ALA A 1 182 ? 0.963 6.247 20.118 1.00 96.31 182 ALA A N 1
ATOM 1406 C CA . ALA A 1 182 ? -0.272 5.479 19.980 1.00 96.31 182 ALA A CA 1
ATOM 1407 C C . ALA A 1 182 ? -0.301 4.667 18.671 1.00 96.31 182 ALA A C 1
ATOM 1409 O O . ALA A 1 182 ? -0.654 3.485 18.691 1.00 96.31 182 ALA A O 1
ATOM 1410 N N . LEU A 1 183 ? 0.142 5.254 17.554 1.00 97.88 183 LEU A N 1
ATOM 1411 C CA . LEU A 1 183 ? 0.266 4.568 16.264 1.00 97.88 183 LEU A CA 1
ATOM 1412 C C . LEU A 1 183 ? 1.283 3.426 16.322 1.00 97.88 183 LEU A C 1
ATOM 1414 O O . LEU A 1 183 ? 0.981 2.322 15.870 1.00 97.88 183 LEU A O 1
ATOM 1418 N N . LYS A 1 184 ? 2.460 3.655 16.922 1.00 97.81 184 LYS A N 1
ATOM 1419 C CA . LYS A 1 184 ? 3.473 2.608 17.146 1.00 97.81 184 LYS A CA 1
ATOM 1420 C C . LYS A 1 184 ? 2.939 1.490 18.035 1.00 97.81 184 LYS A C 1
ATOM 1422 O O . LYS A 1 184 ? 3.097 0.318 17.715 1.00 97.81 184 LYS A O 1
ATOM 1427 N N . THR A 1 185 ? 2.238 1.839 19.111 1.00 97.56 185 THR A N 1
ATOM 1428 C CA . THR A 1 185 ? 1.636 0.862 20.028 1.00 97.56 185 THR A CA 1
ATOM 1429 C C . THR A 1 185 ? 0.601 -0.009 19.318 1.00 97.56 185 THR A C 1
ATOM 1431 O O . THR A 1 185 ? 0.573 -1.229 19.501 1.00 97.56 185 THR A O 1
ATOM 1434 N N . PHE A 1 186 ? -0.250 0.594 18.486 1.00 98.31 186 PHE A N 1
ATOM 1435 C CA . PHE A 1 186 ? -1.232 -0.151 17.706 1.00 98.31 186 PHE A CA 1
ATOM 1436 C C . PHE A 1 186 ? -0.572 -1.040 16.645 1.00 98.31 186 PHE A C 1
ATOM 1438 O O . PHE A 1 186 ? -0.941 -2.207 16.489 1.00 98.31 186 PHE A O 1
ATOM 1445 N N . ALA A 1 187 ? 0.457 -0.528 15.976 1.00 98.06 187 ALA A N 1
ATOM 1446 C CA . ALA A 1 187 ? 1.242 -1.282 15.012 1.00 98.06 187 ALA A CA 1
ATOM 1447 C C . ALA A 1 187 ? 1.914 -2.516 15.632 1.00 98.06 187 ALA A C 1
ATOM 1449 O O . ALA A 1 187 ? 1.835 -3.615 15.085 1.00 98.06 187 ALA A O 1
ATOM 1450 N N . ASP A 1 188 ? 2.481 -2.363 16.822 1.00 97.88 188 ASP A N 1
ATOM 1451 C CA . ASP A 1 188 ? 3.056 -3.438 17.623 1.00 97.88 188 ASP A CA 1
ATOM 1452 C C . ASP A 1 188 ? 2.031 -4.524 17.987 1.00 97.88 188 ASP A C 1
ATOM 1454 O O . ASP A 1 188 ? 2.327 -5.725 17.961 1.00 97.88 188 ASP A O 1
ATOM 1458 N N . ILE A 1 189 ? 0.805 -4.120 18.338 1.00 98.12 189 ILE A N 1
ATOM 1459 C CA . ILE A 1 189 ? -0.299 -5.053 18.592 1.00 98.12 189 ILE A CA 1
ATOM 1460 C C . ILE A 1 189 ? -0.615 -5.843 17.325 1.00 98.12 189 ILE A C 1
ATOM 1462 O O . ILE A 1 189 ? -0.724 -7.072 17.389 1.00 98.12 189 ILE A O 1
ATOM 1466 N N . LEU A 1 190 ? -0.734 -5.169 16.179 1.00 98.19 190 LEU A N 1
ATOM 1467 C CA . LEU A 1 190 ? -0.971 -5.822 14.895 1.00 98.19 190 LEU A CA 1
ATOM 1468 C C . LEU A 1 190 ? 0.163 -6.788 14.548 1.00 98.19 190 LEU A C 1
ATOM 1470 O O . LEU A 1 190 ? -0.118 -7.944 14.235 1.00 98.19 190 LEU A O 1
ATOM 1474 N N . ALA A 1 191 ? 1.424 -6.375 14.674 1.00 96.56 191 ALA A N 1
ATOM 1475 C CA . ALA A 1 191 ? 2.590 -7.205 14.379 1.00 96.56 191 ALA A CA 1
ATOM 1476 C C . ALA A 1 191 ? 2.602 -8.501 15.206 1.00 96.56 191 ALA A C 1
ATOM 1478 O O . ALA A 1 191 ? 2.764 -9.587 14.652 1.00 96.56 191 ALA A O 1
ATOM 1479 N N . ARG A 1 192 ? 2.343 -8.415 16.519 1.00 96.50 192 ARG A N 1
ATOM 1480 C CA . ARG A 1 192 ? 2.285 -9.589 17.414 1.00 96.50 192 ARG A CA 1
ATOM 1481 C C . ARG A 1 192 ? 1.071 -10.485 17.168 1.00 96.50 192 ARG A C 1
ATOM 1483 O O . ARG A 1 192 ? 1.115 -11.680 17.453 1.00 96.50 192 ARG A O 1
ATOM 1490 N N . THR A 1 193 ? -0.024 -9.911 16.678 1.00 95.06 193 THR A N 1
ATOM 1491 C CA . THR A 1 193 ? -1.293 -10.626 16.487 1.00 95.06 193 THR A CA 1
ATOM 1492 C C . THR A 1 193 ? -1.409 -11.274 15.105 1.00 95.06 193 THR A C 1
ATOM 1494 O O . THR A 1 193 ? -2.191 -12.215 14.917 1.00 95.06 193 THR A O 1
ATOM 1497 N N . THR A 1 194 ? -0.644 -10.772 14.136 1.00 94.50 194 THR A N 1
ATOM 1498 C CA . THR A 1 194 ? -0.658 -11.205 12.737 1.00 94.50 194 THR A CA 1
ATOM 1499 C C . THR A 1 194 ? 0.184 -12.464 12.559 1.00 94.50 194 THR A C 1
ATOM 1501 O O . THR A 1 194 ? 1.324 -12.550 13.004 1.00 94.50 194 THR A O 1
ATOM 1504 N N . ARG A 1 195 ? -0.388 -13.480 11.905 1.00 91.81 195 ARG A N 1
ATOM 1505 C CA . ARG A 1 195 ? 0.323 -14.724 11.572 1.00 91.81 195 ARG A CA 1
ATOM 1506 C C . ARG A 1 195 ? 1.215 -14.513 10.352 1.00 91.81 195 ARG A C 1
ATOM 1508 O O . ARG A 1 195 ? 0.890 -13.699 9.505 1.00 91.81 195 ARG A O 1
ATOM 1515 N N . ARG A 1 196 ? 2.256 -15.340 10.189 1.00 86.44 196 ARG A N 1
ATOM 1516 C CA . ARG A 1 196 ? 3.217 -15.256 9.066 1.00 86.44 196 ARG A CA 1
ATOM 1517 C C . ARG A 1 196 ? 2.580 -15.281 7.667 1.00 86.44 196 ARG A C 1
ATOM 1519 O O . ARG A 1 196 ? 3.149 -14.734 6.738 1.00 86.44 196 ARG A O 1
ATOM 1526 N N . MET A 1 197 ? 1.447 -15.965 7.511 1.00 89.44 197 MET A N 1
ATOM 1527 C CA . MET A 1 197 ? 0.715 -16.056 6.238 1.00 89.44 197 MET A CA 1
ATOM 1528 C C . MET A 1 197 ? -0.216 -14.865 5.974 1.00 89.44 197 MET A C 1
ATOM 1530 O O . MET A 1 197 ? -0.800 -14.789 4.905 1.00 89.44 197 MET A O 1
ATOM 1534 N N . ASN A 1 198 ? -0.376 -13.974 6.949 1.00 95.19 198 ASN A N 1
ATOM 1535 C CA . ASN A 1 198 ? -1.205 -12.780 6.870 1.00 95.19 198 ASN A CA 1
ATOM 1536 C C . ASN A 1 198 ? -0.300 -11.550 6.821 1.00 95.19 198 ASN A C 1
ATOM 1538 O O . ASN A 1 198 ? 0.872 -11.614 7.196 1.00 95.19 198 ASN A O 1
ATOM 1542 N N . LEU A 1 199 ? -0.865 -10.412 6.436 1.00 96.88 199 LEU A N 1
ATOM 1543 C CA . LEU A 1 199 ? -0.142 -9.149 6.395 1.00 96.88 199 LEU A CA 1
ATOM 1544 C C . LEU A 1 199 ? -0.977 -8.057 7.049 1.00 96.88 199 LEU A C 1
ATOM 1546 O O . LEU A 1 199 ? -2.138 -7.883 6.704 1.00 96.88 199 LEU A O 1
ATOM 1550 N N . SER A 1 200 ? -0.380 -7.320 7.982 1.00 98.31 200 SER A N 1
ATOM 1551 C CA . SER A 1 200 ? -0.969 -6.107 8.552 1.00 98.31 200 SER A CA 1
ATOM 1552 C C . SER A 1 200 ? -0.127 -4.915 8.151 1.00 98.31 200 SER A C 1
ATOM 1554 O O . SER A 1 200 ? 1.096 -4.994 8.196 1.00 98.31 200 SER A O 1
ATOM 1556 N N . ALA A 1 201 ? -0.778 -3.832 7.758 1.00 97.38 201 ALA A N 1
ATOM 1557 C CA . ALA A 1 201 ? -0.137 -2.678 7.166 1.00 97.38 201 ALA A CA 1
ATOM 1558 C C . ALA A 1 201 ? -0.739 -1.374 7.679 1.00 97.38 201 ALA A C 1
ATOM 1560 O O . ALA A 1 201 ? -1.942 -1.305 7.942 1.00 97.38 201 ALA A O 1
ATOM 1561 N N . ARG A 1 202 ? 0.075 -0.318 7.732 1.00 97.19 202 ARG A N 1
ATOM 1562 C CA . ARG A 1 202 ? -0.439 1.045 7.864 1.00 97.19 202 ARG A CA 1
ATOM 1563 C C . ARG A 1 202 ? -0.936 1.512 6.499 1.00 97.19 202 ARG A C 1
ATOM 1565 O O . ARG A 1 202 ? -0.171 1.609 5.537 1.00 97.19 202 ARG A O 1
ATOM 1572 N N . PHE A 1 203 ? -2.237 1.746 6.409 1.00 91.75 203 PHE A N 1
ATOM 1573 C CA . PHE A 1 203 ? -2.929 2.016 5.152 1.00 91.75 203 PHE A CA 1
ATOM 1574 C C . PHE A 1 203 ? -3.134 3.516 4.913 1.00 91.75 203 PHE A C 1
ATOM 1576 O O . PHE A 1 203 ? -3.088 3.965 3.766 1.00 91.75 203 PHE A O 1
ATOM 1583 N N . GLY A 1 204 ? -3.291 4.283 5.993 1.00 89.94 204 GLY A N 1
ATOM 1584 C CA . GLY A 1 204 ? -3.466 5.733 5.996 1.00 89.94 204 GLY A CA 1
ATOM 1585 C C . GLY A 1 204 ? -2.870 6.376 7.251 1.00 89.94 204 GLY A C 1
ATOM 1586 O O . GLY A 1 204 ? -2.032 5.781 7.930 1.00 89.94 204 GLY A O 1
ATOM 1587 N N . GLY A 1 205 ? -3.292 7.605 7.565 1.00 91.38 205 GLY A N 1
ATOM 1588 C CA . GLY A 1 205 ? -2.796 8.343 8.734 1.00 91.38 205 GLY A CA 1
ATOM 1589 C C . GLY A 1 205 ? -3.028 7.579 10.041 1.00 91.38 205 GLY A C 1
ATOM 1590 O O . GLY A 1 205 ? -2.068 7.215 10.718 1.00 91.38 205 GLY A O 1
ATOM 1591 N N . GLU A 1 206 ? -4.289 7.278 10.335 1.00 94.69 206 GLU A N 1
ATOM 1592 C CA . GLU A 1 206 ? -4.752 6.521 11.513 1.00 94.69 206 GLU A CA 1
ATOM 1593 C C . GLU A 1 206 ? -5.417 5.181 11.147 1.00 94.69 206 GLU A C 1
ATOM 1595 O O . GLU A 1 206 ? -5.978 4.494 12.000 1.00 94.69 206 GLU A O 1
ATOM 1600 N N . GLU A 1 207 ? -5.320 4.803 9.870 1.00 96.94 207 GLU A N 1
ATOM 1601 C CA . GLU A 1 207 ? -5.978 3.637 9.284 1.00 96.94 207 GLU A CA 1
ATOM 1602 C C . GLU A 1 207 ? -4.994 2.491 9.045 1.00 96.94 207 GLU A C 1
ATOM 1604 O O . GLU A 1 207 ? -3.892 2.683 8.513 1.00 96.94 207 GLU A O 1
ATOM 1609 N N . PHE A 1 208 ? -5.423 1.272 9.361 1.00 98.56 208 PHE A N 1
ATOM 1610 C CA . PHE A 1 208 ? -4.636 0.056 9.184 1.00 98.56 208 PHE A CA 1
ATOM 1611 C C . PHE A 1 208 ? -5.450 -1.016 8.464 1.00 98.56 208 PHE A C 1
ATOM 1613 O O . PHE A 1 208 ? -6.661 -1.119 8.636 1.00 98.56 208 PHE A O 1
ATOM 1620 N N . LEU A 1 209 ? -4.771 -1.839 7.671 1.00 98.50 209 LEU A N 1
ATOM 1621 C CA . LEU A 1 209 ? -5.369 -2.938 6.920 1.00 98.50 209 LEU A CA 1
ATOM 1622 C C . LEU A 1 209 ? -4.691 -4.246 7.307 1.00 98.50 209 LEU A C 1
ATOM 1624 O O . LEU A 1 209 ? -3.470 -4.355 7.211 1.00 98.50 209 LEU A O 1
ATOM 1628 N N . SER A 1 210 ? -5.480 -5.256 7.652 1.00 98.62 210 SER A N 1
ATOM 1629 C CA . SER A 1 210 ? -5.022 -6.638 7.760 1.00 98.62 210 SER A CA 1
ATOM 1630 C C . SER A 1 210 ? -5.618 -7.487 6.645 1.00 98.62 210 SER A C 1
ATOM 1632 O O . SER A 1 210 ? -6.835 -7.582 6.516 1.00 98.62 210 SER A O 1
ATOM 1634 N N . VAL A 1 211 ? -4.760 -8.141 5.867 1.00 98.38 211 VAL A N 1
ATOM 1635 C CA . VAL A 1 211 ? -5.113 -9.146 4.862 1.00 98.38 211 VAL A CA 1
ATOM 1636 C C . VAL A 1 211 ? -4.882 -10.527 5.469 1.00 98.38 211 VAL A C 1
ATOM 1638 O O . VAL A 1 211 ? -3.763 -10.872 5.861 1.00 98.38 211 VAL A O 1
ATOM 1641 N N . LEU A 1 212 ? -5.952 -11.310 5.591 1.00 97.94 212 LEU A N 1
ATOM 1642 C CA . LEU A 1 212 ? -5.978 -12.588 6.293 1.00 97.94 212 LEU A CA 1
ATOM 1643 C C . LEU A 1 212 ? -6.142 -13.732 5.286 1.00 97.94 212 LEU A C 1
ATOM 1645 O O . LEU A 1 212 ? -7.259 -14.128 4.943 1.00 97.94 212 LEU A O 1
ATOM 1649 N N . ALA A 1 213 ? -5.016 -14.271 4.818 1.00 95.00 213 ALA A N 1
ATOM 1650 C CA . ALA A 1 213 ? -5.004 -15.426 3.932 1.00 95.00 213 ALA A CA 1
ATOM 1651 C C . ALA A 1 213 ? -5.513 -16.674 4.668 1.00 95.00 213 ALA A C 1
ATOM 1653 O O . ALA A 1 213 ? -5.195 -16.915 5.836 1.00 95.00 213 ALA A O 1
ATOM 1654 N N . GLY A 1 214 ? -6.318 -17.490 3.991 1.00 90.75 214 GLY A N 1
ATOM 1655 C CA . GLY A 1 214 ? -6.863 -18.725 4.555 1.00 90.75 214 GLY A CA 1
ATOM 1656 C C . GLY A 1 214 ? -7.829 -18.514 5.726 1.00 90.75 214 GLY A C 1
ATOM 1657 O O . GLY A 1 214 ? -7.999 -19.431 6.524 1.00 90.75 214 GLY A O 1
ATOM 1658 N N . SER A 1 215 ? -8.423 -17.324 5.857 1.00 92.88 215 SER A N 1
ATOM 1659 C CA . SER A 1 215 ? -9.388 -16.998 6.916 1.00 92.88 215 SER A CA 1
ATOM 1660 C C . SER A 1 215 ? -10.755 -16.692 6.317 1.00 92.88 215 SER A C 1
ATOM 1662 O O . SER A 1 215 ? -10.839 -16.046 5.277 1.00 92.88 215 SER A O 1
ATOM 1664 N N . ASP A 1 216 ? -11.815 -17.158 6.970 1.00 93.94 216 ASP A N 1
ATOM 1665 C CA . ASP A 1 216 ? -13.202 -16.832 6.641 1.00 93.94 216 ASP A CA 1
ATOM 1666 C C . ASP A 1 216 ? -13.669 -15.565 7.383 1.00 93.94 216 ASP A C 1
ATOM 1668 O O . ASP A 1 216 ? -12.876 -14.836 7.996 1.00 93.94 216 ASP A O 1
ATOM 1672 N N . ALA A 1 217 ? -14.963 -15.263 7.284 1.00 94.88 217 ALA A N 1
ATOM 1673 C CA . ALA A 1 217 ? -15.578 -14.109 7.926 1.00 94.88 217 ALA A CA 1
ATOM 1674 C C . ALA A 1 217 ? -15.487 -14.167 9.462 1.00 94.88 217 ALA A C 1
ATOM 1676 O O . ALA A 1 217 ? -15.155 -13.168 10.101 1.00 94.88 217 ALA A O 1
ATOM 1677 N N . GLU A 1 218 ? -15.737 -15.335 10.059 1.00 94.69 218 GLU A N 1
ATOM 1678 C CA . GLU A 1 218 ? -15.682 -15.521 11.511 1.00 94.69 218 GLU A CA 1
ATOM 1679 C C . GLU A 1 218 ? -14.249 -15.351 12.031 1.00 94.69 218 GLU A C 1
ATOM 1681 O O . GLU A 1 218 ? -14.009 -14.597 12.978 1.00 94.69 218 GLU A O 1
ATOM 1686 N N . GLY A 1 219 ? -13.271 -15.962 11.357 1.00 94.81 219 GLY A N 1
ATOM 1687 C CA . GLY A 1 219 ? -11.855 -15.808 11.673 1.00 94.81 219 GLY A CA 1
ATOM 1688 C C . GLY A 1 219 ? -11.382 -14.354 11.602 1.00 94.81 219 GLY A C 1
ATOM 1689 O O . GLY A 1 219 ? -10.579 -13.928 12.439 1.00 94.81 219 GLY A O 1
ATOM 1690 N N . ALA A 1 220 ? -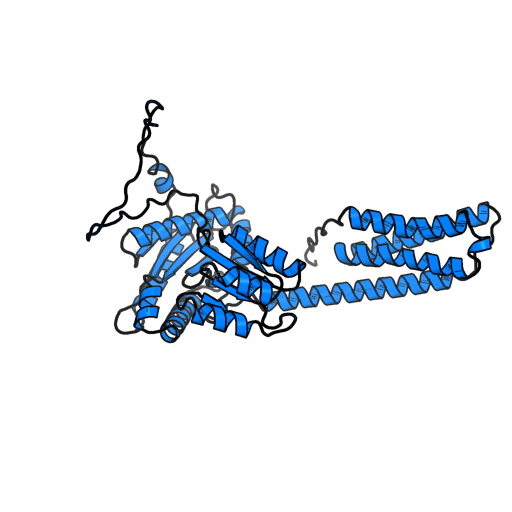11.910 -13.572 10.656 1.00 97.12 220 ALA A N 1
ATOM 1691 C CA . ALA A 1 220 ? -11.621 -12.145 10.543 1.00 97.12 220 ALA A CA 1
ATOM 1692 C C . ALA A 1 220 ? -12.173 -11.339 11.725 1.00 97.12 220 ALA A C 1
ATOM 1694 O O . ALA A 1 220 ? -11.449 -10.524 12.302 1.00 97.12 220 ALA A O 1
ATOM 1695 N N . VAL A 1 221 ? -13.413 -11.611 12.142 1.00 97.69 221 VAL A N 1
ATOM 1696 C CA . VAL A 1 221 ? -14.024 -10.970 13.317 1.00 97.69 221 VAL A CA 1
ATOM 1697 C C . VAL A 1 221 ? -13.261 -11.327 14.592 1.00 97.69 221 VAL A C 1
ATOM 1699 O O . VAL A 1 221 ? -12.929 -10.435 15.371 1.00 97.69 221 VAL A O 1
ATOM 1702 N N . VAL A 1 222 ? -12.902 -12.600 14.788 1.00 97.69 222 VAL A N 1
ATOM 1703 C CA . VAL A 1 222 ? -12.112 -13.049 15.950 1.00 97.69 222 VAL A CA 1
ATOM 1704 C C . VAL A 1 222 ? -10.742 -12.365 15.993 1.00 97.69 222 VAL A C 1
ATOM 1706 O O . VAL A 1 222 ? -10.277 -11.961 17.063 1.00 97.69 222 VAL A O 1
ATOM 1709 N N . PHE A 1 223 ? -10.079 -12.219 14.842 1.00 98.00 223 PHE A N 1
ATOM 1710 C CA . PHE A 1 223 ? -8.824 -11.476 14.740 1.00 98.00 223 PHE A CA 1
ATOM 1711 C C . PHE A 1 223 ? -9.011 -10.003 15.130 1.00 98.00 223 PHE A C 1
ATOM 1713 O O . PHE A 1 223 ? -8.268 -9.501 15.977 1.00 98.00 223 PHE A O 1
ATOM 1720 N N . ALA A 1 224 ? -10.018 -9.336 14.563 1.00 97.94 224 ALA A N 1
ATOM 1721 C CA . ALA A 1 224 ? -10.305 -7.928 14.814 1.00 97.94 224 ALA A CA 1
ATOM 1722 C C . ALA A 1 224 ? -10.648 -7.657 16.287 1.00 97.94 224 ALA A C 1
ATOM 1724 O O . ALA A 1 224 ? -10.116 -6.729 16.894 1.00 97.94 224 ALA A O 1
ATOM 1725 N N . GLU A 1 225 ? -11.474 -8.510 16.893 1.00 98.00 225 GLU A N 1
ATOM 1726 C CA . GLU A 1 225 ? -11.866 -8.413 18.299 1.00 98.00 225 GLU A CA 1
ATOM 1727 C C . GLU A 1 225 ? -10.679 -8.590 19.252 1.00 98.00 225 GLU A C 1
ATOM 1729 O O . GLU A 1 225 ? -10.550 -7.880 20.259 1.00 98.00 225 GLU A O 1
ATOM 1734 N N . ARG A 1 226 ? -9.749 -9.488 18.909 1.00 97.88 226 ARG A N 1
ATOM 1735 C CA . ARG A 1 226 ? -8.507 -9.669 19.665 1.00 97.88 226 ARG A CA 1
ATOM 1736 C C . ARG A 1 226 ? -7.624 -8.423 19.608 1.00 97.88 226 ARG A C 1
ATOM 1738 O O . ARG A 1 226 ? -7.122 -8.003 20.649 1.00 97.88 226 ARG A O 1
ATOM 1745 N N . VAL A 1 227 ? -7.468 -7.818 18.429 1.00 97.88 227 VAL A N 1
ATOM 1746 C CA . VAL A 1 227 ? -6.714 -6.564 18.248 1.00 97.88 227 VAL A CA 1
ATOM 1747 C C . VAL A 1 227 ? -7.367 -5.419 19.029 1.00 97.88 227 VAL A C 1
ATOM 1749 O O . VAL A 1 227 ? -6.688 -4.749 19.807 1.00 97.88 227 VAL A O 1
ATOM 1752 N N . ARG A 1 228 ? -8.691 -5.244 18.908 1.00 97.19 228 ARG A N 1
ATOM 1753 C CA . ARG A 1 228 ? -9.455 -4.221 19.645 1.00 97.19 228 ARG A CA 1
ATOM 1754 C C . ARG A 1 228 ? -9.271 -4.356 21.155 1.00 97.19 228 ARG A C 1
ATOM 1756 O O . ARG A 1 228 ? -8.983 -3.381 21.847 1.00 97.19 228 ARG A O 1
ATOM 1763 N N . THR A 1 229 ? -9.413 -5.574 21.674 1.00 96.12 229 THR A N 1
ATOM 1764 C CA . THR A 1 229 ? -9.267 -5.852 23.109 1.00 96.12 229 THR A CA 1
ATOM 1765 C C . THR A 1 229 ? -7.838 -5.592 23.590 1.00 96.12 229 THR A C 1
ATOM 1767 O O . THR A 1 229 ? -7.647 -5.034 24.670 1.00 96.12 229 THR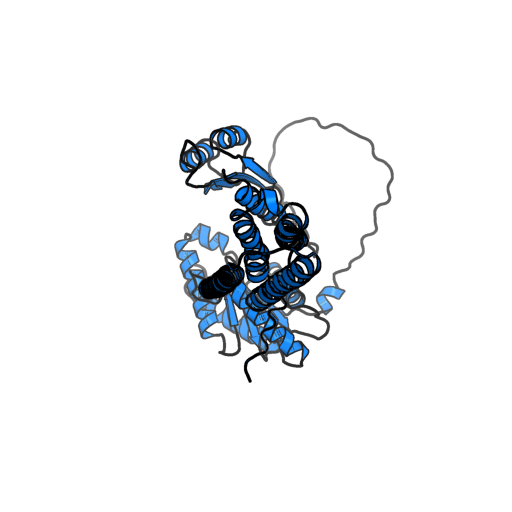 A O 1
ATOM 1770 N N . ALA A 1 230 ? -6.834 -5.940 22.780 1.00 96.38 230 ALA A N 1
ATOM 1771 C CA . ALA A 1 230 ? -5.430 -5.691 23.092 1.00 96.38 230 ALA A CA 1
ATOM 1772 C C . ALA A 1 230 ? -5.081 -4.194 23.126 1.00 96.38 230 ALA A C 1
ATOM 1774 O O . ALA A 1 230 ? -4.307 -3.791 23.996 1.00 96.38 230 ALA A O 1
ATOM 1775 N N . LEU A 1 231 ? -5.662 -3.373 22.239 1.00 95.75 231 LEU A N 1
ATOM 1776 C CA . LEU A 1 231 ? -5.495 -1.914 22.273 1.00 95.75 231 LEU A CA 1
ATOM 1777 C C . LEU A 1 231 ? -6.148 -1.314 23.517 1.00 95.75 231 LEU A C 1
ATOM 1779 O O . LEU A 1 231 ? -5.517 -0.536 24.224 1.00 95.75 231 LEU A O 1
ATOM 1783 N N . ARG A 1 232 ? -7.375 -1.737 23.837 1.00 92.44 232 ARG A N 1
ATOM 1784 C CA . ARG A 1 232 ? -8.106 -1.257 25.019 1.00 92.44 232 ARG A CA 1
ATOM 1785 C C . ARG A 1 232 ? -7.360 -1.520 26.335 1.00 92.44 232 ARG A C 1
ATOM 1787 O O . ARG A 1 232 ? -7.577 -0.808 27.311 1.00 92.44 232 ARG A O 1
ATOM 1794 N N . ALA A 1 233 ? -6.508 -2.545 26.375 1.00 92.38 233 ALA A N 1
ATOM 1795 C CA . ALA A 1 233 ? -5.673 -2.864 27.531 1.00 92.38 233 ALA A CA 1
ATOM 1796 C C . ALA A 1 233 ? -4.428 -1.962 27.668 1.00 92.38 233 ALA A C 1
ATOM 1798 O O . ALA A 1 233 ? -3.782 -1.982 28.718 1.00 92.38 233 ALA A O 1
ATOM 1799 N N . GLN A 1 234 ? -4.075 -1.183 26.640 1.00 92.62 234 GLN A N 1
ATOM 1800 C CA . GLN A 1 234 ? -2.937 -0.266 26.679 1.00 92.62 234 GLN A CA 1
ATOM 1801 C C . GLN A 1 234 ? -3.274 1.010 27.448 1.00 92.62 234 GLN A C 1
ATOM 1803 O O . GLN A 1 234 ? -4.375 1.552 27.362 1.00 92.62 234 GLN A O 1
ATOM 1808 N N . LYS A 1 235 ? -2.287 1.525 28.182 1.00 89.00 235 LYS A N 1
ATOM 1809 C CA . LYS A 1 235 ? -2.388 2.804 28.893 1.00 89.00 235 LYS A CA 1
ATOM 1810 C C . LYS A 1 235 ? -1.838 3.926 28.015 1.00 89.00 235 LYS A C 1
ATOM 1812 O O . LYS A 1 235 ? -0.678 4.301 28.145 1.00 89.00 235 LYS A O 1
ATOM 1817 N N . LEU A 1 236 ? -2.671 4.431 27.111 1.00 86.56 236 LEU A N 1
ATOM 1818 C CA . LEU A 1 236 ? -2.344 5.538 26.208 1.00 86.56 236 LEU A CA 1
ATOM 1819 C C . LEU A 1 236 ? -3.022 6.824 26.699 1.00 86.56 236 LEU A C 1
ATOM 1821 O O . LEU A 1 236 ? -4.098 7.178 26.234 1.00 86.56 236 LEU A O 1
ATOM 1825 N N . GLY A 1 237 ? -2.398 7.520 27.650 1.00 81.44 237 GLY A N 1
ATOM 1826 C CA . GLY A 1 237 ? -2.988 8.698 28.302 1.00 81.44 237 GLY A CA 1
ATOM 1827 C C . GLY A 1 237 ? -4.046 8.345 29.358 1.00 81.44 237 GLY A C 1
ATOM 1828 O O . GLY A 1 237 ? -4.110 7.213 29.839 1.00 81.44 237 GLY A O 1
ATOM 1829 N N . ASP A 1 238 ? -4.868 9.329 29.738 1.00 78.50 238 ASP A N 1
ATOM 1830 C CA . ASP A 1 238 ? -5.853 9.183 30.828 1.00 78.50 238 ASP A CA 1
ATOM 1831 C C . ASP A 1 238 ? -7.159 8.508 30.384 1.00 78.50 238 ASP A C 1
ATOM 1833 O O . ASP A 1 238 ? -7.889 7.951 31.207 1.00 78.50 238 ASP A O 1
ATOM 1837 N N . ARG A 1 239 ? -7.477 8.565 29.083 1.00 78.50 239 ARG A N 1
ATOM 1838 C CA . ARG A 1 239 ? -8.607 7.850 28.479 1.00 78.50 239 ARG A CA 1
ATOM 1839 C C . ARG A 1 239 ? -8.095 6.760 27.540 1.00 78.50 239 ARG A C 1
ATOM 1841 O O . ARG A 1 239 ? -7.192 7.033 26.757 1.00 78.50 239 ARG A O 1
ATOM 1848 N N . PRO A 1 240 ? -8.683 5.551 27.574 1.00 81.38 240 PRO A N 1
ATOM 1849 C CA . PRO A 1 240 ? -8.291 4.487 26.663 1.00 81.38 240 PRO A CA 1
ATOM 1850 C C . PRO A 1 240 ? -8.662 4.863 25.226 1.00 81.38 240 PRO A C 1
ATOM 1852 O O . PRO A 1 240 ? -9.829 5.131 24.939 1.00 81.38 240 PRO A O 1
ATOM 1855 N N . LEU A 1 241 ? -7.669 4.853 24.338 1.00 93.12 241 LEU A N 1
ATOM 1856 C CA . LEU A 1 241 ? -7.878 4.949 22.897 1.00 93.12 241 LEU A CA 1
ATOM 1857 C C . LEU A 1 241 ? -8.597 3.683 22.406 1.00 93.12 241 LEU A C 1
ATOM 1859 O O . LEU A 1 241 ? -8.206 2.568 22.765 1.00 93.12 241 LEU A O 1
ATOM 1863 N N . SER A 1 242 ? -9.652 3.847 21.609 1.00 95.44 242 SER A N 1
ATOM 1864 C CA . SER A 1 242 ? -10.380 2.732 20.998 1.00 95.44 242 SER A CA 1
ATOM 1865 C C . SER A 1 242 ? -10.144 2.655 19.495 1.00 95.44 242 SER A C 1
ATOM 1867 O O . SER A 1 242 ? -9.546 3.537 18.884 1.00 95.44 242 SER A O 1
ATOM 1869 N N . VAL A 1 243 ? -10.579 1.546 18.906 1.00 97.56 243 VAL A N 1
ATOM 1870 C CA . VAL A 1 243 ? -10.479 1.292 17.472 1.00 97.56 243 VAL A CA 1
ATOM 1871 C C . VAL A 1 243 ? -11.795 0.701 16.987 1.00 97.56 243 VAL A C 1
ATOM 1873 O O . VAL A 1 243 ? -12.344 -0.215 17.613 1.00 97.56 243 VAL A O 1
ATOM 1876 N N . SER A 1 244 ? -12.280 1.208 15.860 1.00 98.12 244 SER A N 1
ATOM 1877 C CA . SER A 1 244 ? -13.373 0.602 15.107 1.00 98.12 244 SER A CA 1
ATOM 1878 C C . SER A 1 244 ? -12.803 -0.259 13.987 1.00 98.12 244 SER A C 1
ATOM 1880 O O . SER A 1 244 ? -11.771 0.079 13.407 1.00 98.12 244 SER A O 1
ATOM 1882 N N . ALA A 1 245 ? -13.462 -1.380 13.685 1.00 98.25 245 ALA A N 1
ATOM 1883 C CA . ALA A 1 245 ? -13.018 -2.280 12.629 1.00 98.25 245 ALA A CA 1
ATOM 1884 C C . ALA A 1 245 ? -14.162 -2.736 11.718 1.00 98.25 245 ALA A C 1
ATOM 1886 O O . ALA A 1 245 ? -15.228 -3.138 12.191 1.00 98.25 245 ALA A O 1
ATOM 1887 N N . GLY A 1 246 ? -13.907 -2.728 10.414 1.00 98.12 246 GLY A N 1
ATOM 1888 C CA . GLY A 1 246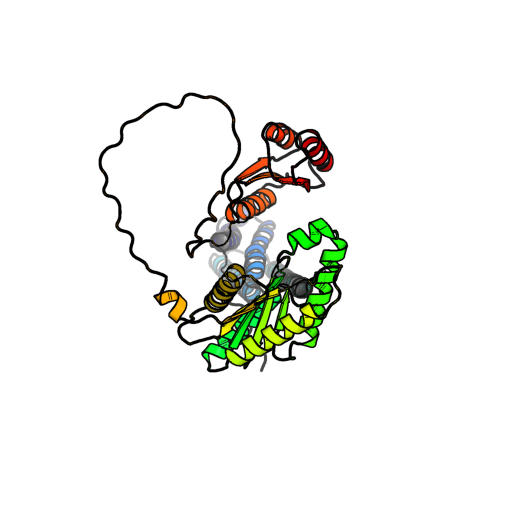 ? -14.763 -3.316 9.391 1.00 98.12 246 GLY A CA 1
ATOM 1889 C C . GLY A 1 246 ? -14.093 -4.537 8.780 1.00 98.12 246 GLY A C 1
ATOM 1890 O O . GLY A 1 246 ? -12.990 -4.438 8.248 1.00 98.12 246 GLY A O 1
ATOM 1891 N N . ALA A 1 247 ? -14.739 -5.694 8.868 1.00 98.12 247 ALA A N 1
ATOM 1892 C CA . ALA A 1 247 ? -14.269 -6.942 8.284 1.00 98.12 247 ALA A CA 1
ATOM 1893 C C . ALA A 1 247 ? -15.105 -7.306 7.054 1.00 98.12 247 ALA A C 1
ATOM 1895 O O . ALA A 1 247 ? -16.322 -7.132 7.057 1.00 98.12 247 ALA A O 1
ATOM 1896 N N . ALA A 1 248 ? -14.472 -7.868 6.030 1.00 97.75 248 ALA A N 1
ATOM 1897 C CA . ALA A 1 248 ? -15.158 -8.471 4.893 1.00 97.75 248 ALA A CA 1
ATOM 1898 C C . ALA A 1 248 ? -14.443 -9.753 4.467 1.00 97.75 248 ALA A C 1
ATOM 1900 O O . ALA A 1 248 ? -13.214 -9.833 4.513 1.00 97.75 248 ALA A O 1
ATOM 1901 N N . ALA A 1 249 ? -15.220 -10.747 4.049 1.00 97.56 249 ALA A N 1
ATOM 1902 C CA . ALA A 1 249 ? -14.712 -11.988 3.483 1.00 97.56 249 ALA A CA 1
ATOM 1903 C C . ALA A 1 249 ? -14.954 -12.005 1.976 1.00 97.56 249 ALA A C 1
ATOM 1905 O O . ALA A 1 249 ? -15.997 -11.557 1.496 1.00 97.56 249 ALA A O 1
ATOM 1906 N N . TYR A 1 250 ? -13.991 -12.540 1.236 1.00 96.62 250 TYR A N 1
ATOM 1907 C CA . TYR A 1 250 ? -14.127 -12.767 -0.190 1.00 96.62 250 TYR A CA 1
ATOM 1908 C C . TYR A 1 250 ? -15.266 -13.752 -0.478 1.00 96.62 250 TYR A C 1
ATOM 1910 O O . TYR A 1 250 ? -15.394 -14.796 0.165 1.00 96.62 250 TYR A O 1
ATOM 1918 N N . HIS A 1 251 ? -16.045 -13.442 -1.508 1.00 93.38 251 HIS A N 1
ATOM 1919 C CA . HIS A 1 251 ? -16.988 -14.358 -2.137 1.00 93.38 251 HIS A CA 1
ATOM 1920 C C . HIS A 1 251 ? -16.962 -14.151 -3.653 1.00 93.38 251 HIS A C 1
ATOM 1922 O O . HIS A 1 251 ? -16.550 -13.101 -4.144 1.00 93.38 251 HIS A O 1
ATOM 1928 N N . ALA A 1 252 ? -17.459 -15.136 -4.404 1.00 89.56 252 ALA A N 1
ATOM 1929 C CA . ALA A 1 252 ? -17.404 -15.148 -5.869 1.00 89.56 252 ALA A CA 1
ATOM 1930 C C . ALA A 1 252 ? -18.132 -13.969 -6.559 1.00 89.56 252 ALA A C 1
ATOM 1932 O O . ALA A 1 252 ? -17.943 -13.749 -7.753 1.00 89.56 252 ALA A O 1
ATOM 1933 N N . GLY A 1 253 ? -18.963 -13.210 -5.832 1.00 88.12 253 GLY A N 1
ATOM 1934 C CA . GLY A 1 253 ? -19.592 -11.987 -6.341 1.00 88.12 253 GLY A CA 1
ATOM 1935 C C . GLY A 1 253 ? -18.629 -10.798 -6.451 1.00 88.12 253 GLY A C 1
ATOM 1936 O O . GLY A 1 253 ? -18.870 -9.881 -7.236 1.00 88.12 253 GLY A O 1
ATOM 1937 N N . MET A 1 254 ? -17.516 -10.818 -5.714 1.00 92.19 254 MET A N 1
ATOM 1938 C CA . MET A 1 254 ? -16.498 -9.771 -5.747 1.00 92.19 254 MET A CA 1
ATOM 1939 C C . MET A 1 254 ? -15.535 -10.019 -6.909 1.00 92.19 254 MET A C 1
ATOM 1941 O O . MET A 1 254 ? -14.814 -11.012 -6.929 1.00 92.19 254 MET A O 1
ATOM 1945 N N . ARG A 1 255 ? -15.514 -9.103 -7.884 1.00 90.88 255 ARG A N 1
ATOM 1946 C CA . ARG A 1 255 ? -14.699 -9.239 -9.108 1.00 90.88 255 ARG A CA 1
ATOM 1947 C C . ARG A 1 255 ? -13.317 -8.597 -9.022 1.00 90.88 255 ARG A C 1
ATOM 1949 O O . ARG A 1 255 ? -12.509 -8.794 -9.920 1.00 90.88 255 ARG A O 1
ATOM 1956 N N . THR A 1 256 ? -13.067 -7.784 -7.999 1.00 91.56 256 THR A N 1
ATOM 1957 C CA . THR A 1 256 ? -11.799 -7.068 -7.830 1.00 91.56 256 THR A CA 1
ATOM 1958 C C . THR A 1 256 ? -11.397 -7.000 -6.353 1.00 91.56 256 THR A C 1
ATOM 1960 O O . THR A 1 256 ? -12.276 -6.982 -5.484 1.00 91.56 256 THR A O 1
ATOM 1963 N N . PRO A 1 257 ? -10.090 -6.883 -6.049 1.00 90.62 257 PRO A N 1
ATOM 1964 C CA . PRO A 1 257 ? -9.604 -6.604 -4.695 1.00 90.62 257 PRO A CA 1
ATOM 1965 C C . PRO A 1 257 ? -10.225 -5.346 -4.077 1.00 90.62 257 PRO A C 1
ATOM 1967 O O . PRO A 1 257 ? -10.515 -5.306 -2.882 1.00 90.62 257 PRO A O 1
ATOM 1970 N N . ASP A 1 258 ? -10.472 -4.324 -4.900 1.00 92.75 258 ASP A N 1
ATOM 1971 C CA . ASP A 1 258 ? -11.087 -3.074 -4.455 1.00 92.75 258 ASP A CA 1
ATOM 1972 C C . ASP A 1 258 ? -12.546 -3.260 -4.019 1.00 92.75 258 ASP A C 1
ATOM 1974 O O . ASP A 1 258 ? -12.980 -2.580 -3.095 1.00 92.75 258 ASP A O 1
ATOM 1978 N N . ALA A 1 259 ? -13.292 -4.204 -4.608 1.00 92.50 259 ALA A N 1
ATOM 1979 C CA . ALA A 1 259 ? -14.646 -4.526 -4.154 1.00 92.50 259 ALA A CA 1
ATOM 1980 C C . ALA A 1 259 ? -14.641 -5.129 -2.737 1.00 92.50 259 ALA A C 1
ATOM 1982 O O . ALA A 1 259 ? -15.479 -4.776 -1.909 1.00 92.50 259 ALA A O 1
ATOM 1983 N N . LEU A 1 260 ? -13.660 -5.987 -2.435 1.00 95.12 260 LEU A N 1
ATOM 1984 C CA . LEU A 1 260 ? -13.474 -6.558 -1.099 1.00 95.12 260 LEU A CA 1
ATOM 1985 C C . LEU A 1 260 ? -13.077 -5.488 -0.069 1.00 95.12 260 LEU A C 1
ATOM 1987 O O . LEU A 1 260 ? -13.596 -5.475 1.046 1.00 95.12 260 LEU A O 1
ATOM 1991 N N . LEU A 1 261 ? -12.194 -4.559 -0.444 1.00 96.19 261 LEU A N 1
ATOM 1992 C CA . LEU A 1 261 ? -11.850 -3.422 0.414 1.00 96.19 261 LEU A CA 1
ATOM 1993 C C . LEU A 1 261 ? -13.038 -2.483 0.637 1.00 96.19 261 LEU A C 1
ATOM 1995 O O . LEU A 1 261 ? -13.252 -2.062 1.768 1.00 96.19 261 LEU A O 1
ATOM 1999 N N . ALA A 1 262 ? -13.826 -2.192 -0.400 1.00 94.38 262 ALA A N 1
ATOM 2000 C CA . ALA A 1 262 ? -15.022 -1.359 -0.287 1.00 94.38 262 ALA A CA 1
ATOM 2001 C C . ALA A 1 262 ? -16.075 -1.982 0.646 1.00 94.38 262 ALA A C 1
ATOM 2003 O O . ALA A 1 262 ? -16.711 -1.276 1.423 1.00 94.38 262 ALA A O 1
ATOM 2004 N N . ALA A 1 263 ? -16.222 -3.309 0.625 1.00 93.62 263 ALA A N 1
ATOM 2005 C CA . ALA A 1 263 ? -17.080 -4.027 1.562 1.00 93.62 263 ALA A CA 1
ATOM 2006 C C . ALA A 1 263 ? -16.612 -3.863 3.022 1.00 93.62 263 ALA A C 1
ATOM 2008 O O . ALA A 1 263 ? -17.418 -3.583 3.913 1.00 93.62 263 ALA A O 1
ATOM 2009 N N . ALA A 1 264 ? -15.306 -3.987 3.278 1.00 96.31 264 ALA A N 1
ATOM 2010 C CA . ALA A 1 264 ? -14.749 -3.771 4.614 1.00 96.31 264 ALA A CA 1
ATOM 2011 C C . ALA A 1 264 ? -14.861 -2.308 5.067 1.00 96.31 264 ALA A C 1
ATOM 2013 O O . ALA A 1 264 ? -15.165 -2.057 6.231 1.00 96.31 264 ALA A O 1
ATOM 2014 N N . ASP A 1 265 ? -14.674 -1.355 4.155 1.00 96.06 265 ASP A N 1
ATOM 2015 C CA . ASP A 1 265 ? -14.837 0.075 4.420 1.00 96.06 265 ASP A CA 1
ATOM 2016 C C . ASP A 1 265 ? -16.285 0.412 4.800 1.00 96.06 265 ASP A C 1
ATOM 2018 O O . ASP A 1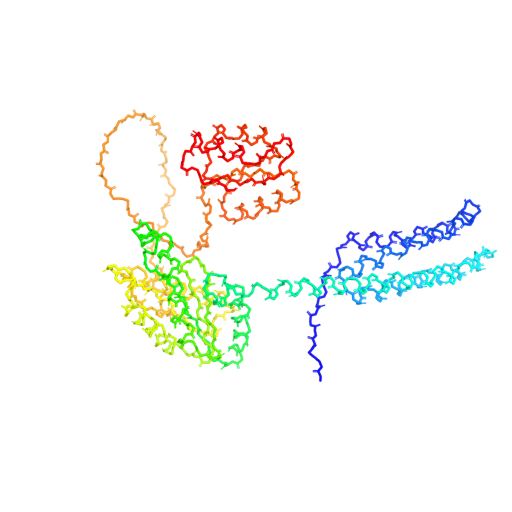 265 ? -16.533 1.058 5.817 1.00 96.06 265 ASP A O 1
ATOM 2022 N N . HIS A 1 266 ? -17.262 -0.142 4.075 1.00 94.25 266 HIS A N 1
ATOM 2023 C CA . HIS A 1 266 ? -18.676 -0.011 4.424 1.00 94.25 266 HIS A CA 1
ATOM 2024 C C . HIS A 1 266 ? -18.975 -0.564 5.828 1.00 94.25 266 HIS A C 1
ATOM 2026 O O . HIS A 1 266 ? -19.671 0.067 6.625 1.00 94.25 266 HIS A O 1
ATOM 2032 N N . ALA A 1 267 ? -18.421 -1.729 6.175 1.00 95.25 267 ALA A N 1
ATOM 2033 C CA . ALA A 1 267 ? -18.562 -2.277 7.522 1.00 95.25 267 ALA A CA 1
ATOM 2034 C C . ALA A 1 267 ? -17.907 -1.378 8.589 1.00 95.25 267 ALA A C 1
ATOM 2036 O O . ALA A 1 267 ? -18.474 -1.190 9.666 1.00 95.25 267 ALA A O 1
ATOM 2037 N N . LEU A 1 268 ? -16.748 -0.781 8.294 1.00 96.25 268 LEU A N 1
ATOM 2038 C CA . LEU A 1 268 ? -16.062 0.149 9.194 1.00 96.25 268 LEU A CA 1
ATOM 2039 C C . LEU A 1 268 ? -16.878 1.430 9.400 1.00 96.25 268 LEU A C 1
ATOM 2041 O O . LEU A 1 268 ? -17.012 1.909 10.527 1.00 96.25 268 LEU A O 1
ATOM 2045 N N . TYR A 1 269 ? -17.466 1.961 8.332 1.00 94.00 269 TYR A N 1
ATOM 2046 C CA . TYR A 1 269 ? -18.372 3.100 8.393 1.00 94.00 269 TYR A CA 1
ATOM 2047 C C . TYR A 1 269 ? -19.566 2.820 9.317 1.00 94.00 269 TYR A C 1
ATOM 2049 O O . TYR A 1 269 ? -19.862 3.613 10.216 1.00 94.00 269 TYR A O 1
ATOM 2057 N N . GLU A 1 270 ? -20.192 1.651 9.176 1.00 93.50 270 GLU A N 1
ATOM 2058 C CA . GLU A 1 270 ? -21.271 1.214 10.064 1.00 93.50 270 GLU A CA 1
ATOM 2059 C C . GLU A 1 270 ? -20.798 1.016 11.513 1.00 93.50 270 GLU A C 1
ATOM 2061 O O . GLU A 1 270 ? -21.535 1.330 12.451 1.00 93.50 270 GLU A O 1
ATOM 2066 N N . ALA A 1 271 ? -19.559 0.569 11.743 1.00 92.38 271 ALA A N 1
ATOM 2067 C CA . ALA A 1 271 ? -18.981 0.511 13.087 1.00 92.38 271 ALA A CA 1
ATOM 2068 C C . ALA A 1 271 ? -18.854 1.914 13.708 1.00 92.38 271 ALA A C 1
ATOM 2070 O O . ALA A 1 271 ? -19.254 2.130 14.857 1.00 92.38 271 ALA A O 1
ATOM 2071 N N . LYS A 1 272 ? -18.384 2.898 12.930 1.00 92.25 272 LYS A N 1
ATOM 2072 C CA . LYS A 1 272 ? -18.259 4.290 13.387 1.00 92.25 272 LYS A CA 1
ATOM 2073 C C . LYS A 1 272 ? -19.618 4.937 13.667 1.00 92.25 272 LYS A C 1
ATOM 2075 O O . LYS A 1 272 ? -19.748 5.670 14.647 1.00 92.25 272 LYS A O 1
ATOM 2080 N N . ARG A 1 273 ? -20.643 4.652 12.855 1.00 91.38 273 ARG A N 1
ATOM 2081 C CA . ARG A 1 273 ? -22.016 5.150 13.074 1.00 91.38 273 ARG A CA 1
ATOM 2082 C C . ARG A 1 273 ? -22.686 4.541 14.296 1.00 91.38 273 ARG A C 1
ATOM 2084 O O . ARG A 1 273 ? -23.415 5.238 14.994 1.00 91.38 273 ARG A O 1
ATOM 2091 N N . ASN A 1 274 ? -22.412 3.272 14.582 1.00 87.50 274 ASN A N 1
ATOM 2092 C CA . ASN A 1 274 ? -23.016 2.538 15.692 1.00 87.50 274 ASN A CA 1
ATOM 2093 C C . ASN A 1 274 ? -22.275 2.723 17.030 1.00 87.50 274 ASN A C 1
ATOM 2095 O O . ASN A 1 274 ? -22.288 1.830 17.876 1.00 87.50 274 ASN A O 1
ATOM 2099 N N . GLY A 1 275 ? -21.649 3.885 17.235 1.00 88.88 275 GLY A N 1
ATOM 2100 C CA . GLY A 1 275 ? -21.041 4.258 18.514 1.00 88.88 275 GLY A CA 1
ATOM 2101 C C . GLY A 1 275 ? -19.559 3.911 18.671 1.00 88.88 275 GLY A C 1
ATOM 2102 O O . GLY A 1 275 ? -19.055 4.039 19.785 1.00 88.88 275 GLY A O 1
ATOM 2103 N N . ARG A 1 276 ? -18.862 3.542 17.581 1.00 95.06 276 ARG A N 1
ATOM 2104 C CA . ARG A 1 276 ? -17.413 3.259 17.554 1.00 95.06 276 ARG A CA 1
ATOM 2105 C C . ARG A 1 276 ? -17.003 2.086 18.456 1.00 95.06 276 ARG A C 1
ATOM 2107 O O . ARG A 1 276 ? -17.863 1.338 18.926 1.00 95.06 276 ARG A O 1
ATOM 2114 N N . ASN A 1 277 ? -15.698 1.859 18.645 1.00 95.62 277 ASN A N 1
ATOM 2115 C CA . ASN A 1 277 ? -15.142 0.808 19.506 1.00 95.62 277 ASN A CA 1
ATOM 2116 C C . ASN A 1 277 ? -15.768 -0.584 19.265 1.00 95.62 277 ASN A C 1
ATOM 2118 O O . ASN A 1 277 ? -16.017 -1.370 20.188 1.00 95.62 277 ASN A O 1
ATOM 2122 N N . CYS A 1 278 ? -16.085 -0.899 18.012 1.00 96.25 278 CYS A N 1
ATOM 2123 C CA . CYS A 1 278 ? -16.749 -2.142 17.659 1.00 96.25 278 CYS A CA 1
ATOM 2124 C C . CYS A 1 278 ? -16.234 -2.721 16.348 1.00 96.25 278 CYS A C 1
ATOM 2126 O O . CYS A 1 278 ? -15.659 -2.025 15.514 1.00 96.25 278 CYS A O 1
ATOM 2128 N N . VAL A 1 279 ? -16.429 -4.029 16.208 1.00 97.19 279 VAL A N 1
ATOM 2129 C CA . VAL A 1 279 ? -16.173 -4.753 14.969 1.00 97.19 279 VAL A CA 1
ATOM 2130 C C . VAL A 1 279 ? -17.510 -4.949 14.259 1.00 97.19 279 VAL A C 1
ATOM 2132 O O . VAL A 1 279 ? -18.521 -5.293 14.886 1.00 97.19 279 VAL A O 1
ATOM 2135 N N . ARG A 1 280 ? -17.531 -4.716 12.949 1.00 96.81 280 ARG A N 1
ATOM 2136 C CA . ARG A 1 280 ? -18.658 -5.040 12.072 1.00 96.81 280 ARG A CA 1
ATOM 2137 C C . ARG A 1 280 ? -18.173 -5.913 10.931 1.00 96.81 280 ARG A C 1
ATOM 2139 O O . ARG A 1 280 ? -17.102 -5.683 10.382 1.00 96.81 280 ARG A O 1
ATOM 2146 N N . LEU A 1 281 ? -18.971 -6.917 10.597 1.00 96.75 281 LEU A N 1
ATOM 2147 C CA . LEU A 1 281 ? -18.759 -7.765 9.434 1.00 96.75 281 LEU A CA 1
ATOM 2148 C C . LEU A 1 281 ? -19.674 -7.273 8.315 1.00 96.75 281 LEU A C 1
ATOM 2150 O O . LEU A 1 281 ? -20.862 -7.043 8.544 1.00 96.75 281 LEU A O 1
ATOM 2154 N N . PHE A 1 282 ? -19.126 -7.124 7.116 1.00 94.56 282 PHE A N 1
ATOM 2155 C CA . PHE A 1 282 ? -19.914 -6.851 5.930 1.00 94.56 282 PHE A CA 1
ATOM 2156 C C . PHE A 1 282 ? -20.856 -8.023 5.637 1.00 94.56 282 PHE A C 1
ATOM 2158 O O . PHE A 1 282 ? -20.439 -9.182 5.634 1.00 94.56 282 PHE A O 1
ATOM 2165 N N . SER A 1 283 ? -22.120 -7.714 5.360 1.00 85.06 283 SER A N 1
ATOM 2166 C CA . SER A 1 283 ? -23.105 -8.692 4.904 1.00 85.06 283 SER A CA 1
ATOM 2167 C C . SER A 1 283 ? -23.807 -8.153 3.664 1.00 85.06 283 SER A C 1
ATOM 2169 O O . SER A 1 283 ? -24.229 -6.996 3.671 1.00 85.06 283 SER A O 1
ATOM 2171 N N . ASP A 1 284 ? -23.974 -8.986 2.634 1.00 69.94 284 ASP A N 1
ATOM 2172 C CA . ASP A 1 284 ? -24.669 -8.609 1.390 1.00 69.94 284 ASP A CA 1
ATOM 2173 C C . ASP A 1 284 ? -26.113 -8.132 1.639 1.00 69.94 284 ASP A C 1
ATOM 2175 O O . ASP A 1 284 ? -26.644 -7.323 0.879 1.00 69.94 284 ASP A O 1
ATOM 2179 N N . ALA A 1 285 ? -26.737 -8.558 2.744 1.00 57.53 285 ALA A N 1
ATOM 2180 C CA . ALA A 1 285 ? -28.061 -8.092 3.155 1.00 57.53 285 ALA A CA 1
ATOM 2181 C C . ALA A 1 285 ? -28.118 -6.566 3.377 1.00 57.53 285 ALA A C 1
ATOM 2183 O O . ALA A 1 285 ? -29.144 -5.947 3.101 1.00 57.53 285 ALA A O 1
ATOM 2184 N N . ALA A 1 286 ? -27.008 -5.941 3.788 1.00 50.25 286 ALA A N 1
ATOM 2185 C CA . ALA A 1 286 ? -26.938 -4.501 4.037 1.00 50.25 286 ALA A CA 1
ATOM 2186 C C . ALA A 1 286 ? -27.062 -3.653 2.755 1.00 50.25 286 ALA A C 1
ATOM 2188 O O . ALA A 1 286 ? -27.484 -2.502 2.824 1.00 50.25 286 ALA A O 1
ATOM 2189 N N . LEU A 1 287 ? -26.747 -4.217 1.581 1.00 51.09 287 LEU A N 1
ATOM 2190 C CA . LEU A 1 287 ? -26.961 -3.551 0.291 1.00 51.09 287 LEU A CA 1
ATOM 2191 C C . LEU A 1 287 ? -28.415 -3.668 -0.198 1.00 51.09 287 LEU A C 1
ATOM 2193 O O . LEU A 1 287 ? -28.831 -2.886 -1.047 1.00 51.09 287 LEU A O 1
ATOM 2197 N N . SER A 1 288 ? -29.197 -4.609 0.346 1.00 39.09 288 SER A N 1
ATOM 2198 C CA . SER A 1 288 ? -30.607 -4.818 -0.018 1.00 39.09 288 SER A CA 1
ATOM 2199 C C . SER A 1 288 ? -31.580 -3.937 0.774 1.00 39.09 288 SER A C 1
ATOM 2201 O O . SER A 1 288 ? -32.710 -3.748 0.331 1.00 39.09 288 SER A O 1
ATOM 2203 N N . GLU A 1 289 ? -31.176 -3.408 1.932 1.00 40.62 289 GLU A N 1
ATOM 2204 C CA . GLU A 1 289 ? -32.020 -2.555 2.788 1.00 40.62 289 GLU A CA 1
ATOM 2205 C C . GLU A 1 289 ? -31.811 -1.045 2.537 1.00 40.62 289 GLU A C 1
ATOM 2207 O O . GLU A 1 289 ? -32.531 -0.214 3.089 1.00 40.62 289 GLU A O 1
ATOM 2212 N N . ALA A 1 290 ? -30.856 -0.675 1.675 1.00 38.38 290 ALA A N 1
ATOM 2213 C CA . ALA A 1 290 ? -30.462 0.710 1.405 1.00 38.38 290 ALA A CA 1
ATOM 2214 C C . ALA A 1 290 ? -31.203 1.390 0.230 1.00 38.38 290 ALA A C 1
ATOM 2216 O O . ALA A 1 290 ? -30.815 2.487 -0.171 1.00 38.38 290 ALA A O 1
ATOM 2217 N N . GLU A 1 291 ? -32.292 0.807 -0.285 1.00 39.84 291 GLU A N 1
ATOM 2218 C CA . GLU A 1 291 ? -33.258 1.532 -1.127 1.00 39.84 291 GLU A CA 1
ATOM 2219 C C . GLU A 1 291 ? -34.596 1.741 -0.396 1.00 39.84 291 GLU A C 1
ATOM 2221 O O . GLU A 1 291 ? -35.507 0.919 -0.503 1.00 39.84 291 GLU A O 1
ATOM 2226 N N . PRO A 1 292 ? -34.792 2.879 0.293 1.00 39.12 292 PRO A N 1
ATOM 2227 C CA . PRO A 1 292 ? -36.112 3.436 0.491 1.00 39.12 292 PRO A CA 1
ATOM 2228 C C . PRO A 1 292 ? -36.388 4.505 -0.570 1.00 39.12 292 PRO A C 1
ATOM 2230 O O . PRO A 1 292 ? -35.722 5.535 -0.670 1.00 39.12 292 PRO A O 1
ATOM 2233 N N . SER A 1 293 ? -37.438 4.227 -1.334 1.00 48.19 293 SER A N 1
ATOM 2234 C CA . SER A 1 293 ? -38.222 5.137 -2.160 1.00 48.19 293 SER A CA 1
ATOM 2235 C C . SER A 1 293 ? -38.284 6.586 -1.650 1.00 48.19 293 SER A C 1
ATOM 2237 O O . SER A 1 293 ? -38.805 6.847 -0.564 1.00 48.19 293 SER A O 1
ATOM 2239 N N . ALA A 1 294 ? -37.917 7.537 -2.506 1.00 34.06 294 ALA A N 1
ATOM 2240 C CA . ALA A 1 294 ? -38.491 8.878 -2.496 1.00 34.06 294 ALA A CA 1
ATOM 2241 C C . ALA A 1 294 ? -38.892 9.243 -3.938 1.00 34.06 294 ALA A C 1
ATOM 2243 O O . ALA A 1 294 ? -38.094 9.034 -4.855 1.00 34.06 294 ALA A O 1
ATOM 2244 N N . PRO A 1 295 ? -40.123 9.730 -4.175 1.00 38.81 295 PRO A N 1
ATOM 2245 C CA . PRO A 1 295 ? -40.577 10.095 -5.509 1.00 38.81 295 PRO A CA 1
ATOM 2246 C C . PRO A 1 295 ? -39.871 11.378 -5.967 1.00 38.81 295 PRO A C 1
ATOM 2248 O O . PRO A 1 295 ? -39.643 12.291 -5.174 1.00 38.81 295 PRO A O 1
ATOM 2251 N N . ALA A 1 296 ? -39.542 11.452 -7.257 1.00 30.88 296 ALA A N 1
ATOM 2252 C CA . ALA A 1 296 ? -39.047 12.673 -7.884 1.00 30.88 296 ALA A CA 1
ATOM 2253 C C . ALA A 1 296 ? -40.088 13.805 -7.744 1.00 30.88 296 ALA A C 1
ATOM 2255 O O . ALA A 1 296 ? -41.260 13.569 -8.055 1.00 30.88 296 ALA A O 1
ATOM 2256 N N . PRO A 1 297 ? -39.713 15.025 -7.317 1.00 34.16 297 PRO A N 1
ATOM 2257 C CA . PRO A 1 297 ? -40.595 16.168 -7.459 1.00 34.16 297 PRO A CA 1
ATOM 2258 C C . PRO A 1 297 ? -40.616 16.601 -8.928 1.00 34.16 297 PRO A C 1
ATOM 2260 O O . PRO A 1 297 ? -39.574 16.783 -9.555 1.00 34.16 297 PRO A O 1
ATOM 2263 N N . SER A 1 298 ? -41.825 16.724 -9.467 1.00 32.91 298 SER A N 1
ATOM 2264 C CA . SER A 1 298 ? -42.127 17.259 -10.790 1.00 32.91 298 SER A CA 1
ATOM 2265 C C . SER A 1 298 ? -41.803 18.750 -10.882 1.00 32.91 298 SER A C 1
ATOM 2267 O O . SER A 1 298 ? -42.168 19.517 -9.990 1.00 32.91 298 SER A O 1
ATOM 2269 N N . ASP A 1 299 ? -41.197 19.150 -11.999 1.00 32.22 299 ASP A N 1
ATOM 2270 C CA . ASP A 1 299 ? -41.051 20.538 -12.433 1.00 32.22 299 ASP A CA 1
ATOM 2271 C C . ASP A 1 299 ? -42.413 21.239 -12.562 1.00 32.22 299 ASP A C 1
ATOM 2273 O O . ASP A 1 299 ? -43.214 20.870 -13.419 1.00 32.22 299 ASP A O 1
ATOM 2277 N N . SER A 1 300 ? -42.646 22.288 -11.771 1.00 33.34 300 SER A N 1
ATOM 2278 C CA . SER A 1 300 ? -43.405 23.480 -12.181 1.00 33.34 300 SER A CA 1
ATOM 2279 C C . SER A 1 300 ? -43.379 24.536 -11.074 1.00 33.34 300 SER A C 1
ATOM 2281 O O . SER A 1 300 ? -43.665 24.226 -9.921 1.00 33.34 300 SER A O 1
ATOM 2283 N N . ASP A 1 301 ? -43.110 25.778 -11.479 1.00 31.12 301 ASP A N 1
ATOM 2284 C CA . ASP A 1 301 ? -43.286 27.039 -10.743 1.00 31.12 301 ASP A CA 1
ATOM 2285 C C . ASP A 1 301 ? -42.122 27.525 -9.866 1.00 31.12 301 ASP A C 1
ATOM 2287 O O . ASP A 1 301 ? -42.147 27.513 -8.637 1.00 31.12 301 ASP A O 1
ATOM 2291 N N . ALA A 1 302 ? -41.125 28.102 -10.541 1.00 28.62 302 ALA A N 1
ATOM 2292 C CA . ALA A 1 302 ? -40.310 29.167 -9.967 1.00 28.62 302 ALA A CA 1
ATOM 2293 C C . ALA A 1 302 ? -41.049 30.516 -10.061 1.00 28.62 302 ALA A C 1
ATOM 2295 O O . ALA A 1 302 ? -41.591 30.852 -11.118 1.00 28.62 302 ALA A O 1
ATOM 2296 N N . PRO A 1 303 ? -40.937 31.359 -9.023 1.00 31.34 303 PRO A N 1
ATOM 2297 C CA . PRO A 1 303 ? -40.623 32.756 -9.282 1.00 31.34 303 PRO A CA 1
ATOM 2298 C C . PRO A 1 303 ? -39.413 33.243 -8.475 1.00 31.34 303 PRO A C 1
ATOM 2300 O O . PRO A 1 303 ? -39.132 32.805 -7.361 1.00 31.34 303 PRO A O 1
ATOM 2303 N N . ALA A 1 304 ? -38.690 34.174 -9.093 1.00 32.88 304 ALA A N 1
ATOM 2304 C CA . ALA A 1 304 ? -37.516 34.853 -8.568 1.00 32.88 304 ALA A CA 1
ATOM 2305 C C . ALA A 1 304 ? -37.861 35.861 -7.452 1.00 32.88 304 ALA A C 1
ATOM 2307 O O . ALA A 1 304 ? -38.810 36.627 -7.591 1.00 32.88 304 ALA A O 1
ATOM 2308 N N . ALA A 1 305 ? -37.036 35.906 -6.401 1.00 28.86 305 ALA A N 1
ATOM 2309 C CA . ALA A 1 305 ? -36.878 37.027 -5.462 1.00 28.86 305 ALA A CA 1
ATOM 2310 C C . ALA A 1 305 ? -35.510 36.849 -4.761 1.00 28.86 305 ALA A C 1
ATOM 2312 O O . ALA A 1 305 ? -35.245 35.805 -4.177 1.00 28.86 305 ALA A O 1
ATOM 2313 N N . GLU A 1 306 ? -34.493 37.658 -5.061 1.00 26.56 306 GLU A N 1
ATOM 2314 C CA . GLU A 1 306 ? -34.179 38.952 -4.429 1.00 26.56 306 GLU A CA 1
ATOM 2315 C C . GLU A 1 306 ? -33.758 38.806 -2.948 1.00 26.56 306 GLU A C 1
ATOM 2317 O O . GLU A 1 306 ? -34.578 38.642 -2.052 1.00 26.56 306 GLU A O 1
ATOM 2322 N N . TYR A 1 307 ? -32.442 38.848 -2.697 1.00 24.59 307 TYR A N 1
ATOM 2323 C CA . TYR A 1 307 ? -31.844 38.851 -1.357 1.00 24.59 307 TYR A CA 1
ATOM 2324 C C . TYR A 1 307 ? -31.645 40.287 -0.850 1.00 24.59 307 TYR A C 1
ATOM 2326 O O . TYR A 1 307 ? -30.898 41.040 -1.482 1.00 24.59 307 TYR A O 1
ATOM 2334 N N . PRO A 1 308 ? -32.132 40.634 0.355 1.00 30.02 308 PRO A N 1
ATOM 2335 C CA . PRO A 1 308 ? -31.567 41.719 1.143 1.00 30.02 308 PRO A CA 1
ATOM 2336 C C . PRO A 1 308 ? -30.748 41.199 2.337 1.00 30.02 308 PRO A C 1
ATOM 2338 O O . PRO A 1 308 ? -31.060 40.193 2.972 1.00 30.02 308 PRO A O 1
ATOM 2341 N N . ARG A 1 309 ? -29.668 41.930 2.637 1.00 30.28 309 ARG A N 1
ATOM 2342 C CA . ARG A 1 309 ? -28.749 41.723 3.769 1.00 30.28 309 ARG A CA 1
ATOM 2343 C C . ARG A 1 309 ? -29.405 42.084 5.112 1.00 30.28 309 ARG A C 1
ATOM 2345 O O . ARG A 1 309 ? -30.074 43.110 5.182 1.00 30.28 309 ARG A O 1
ATOM 2352 N N . GLY A 1 310 ? -29.047 41.375 6.192 1.00 23.97 310 GLY A N 1
ATOM 2353 C CA . GLY A 1 310 ? -29.123 41.921 7.558 1.00 23.97 310 GLY A CA 1
ATOM 2354 C C . GLY A 1 310 ? -29.156 40.920 8.730 1.00 23.97 310 GLY A C 1
ATOM 2355 O O . GLY A 1 310 ? -30.154 40.242 8.916 1.00 23.97 310 GLY A O 1
ATOM 2356 N N . SER A 1 311 ? -28.088 40.952 9.547 1.00 25.08 311 SER A N 1
ATOM 2357 C CA . SER A 1 311 ? -27.992 40.774 11.024 1.00 25.08 311 SER A CA 1
ATOM 2358 C C . SER A 1 311 ? -28.372 39.464 11.761 1.00 25.08 311 SER A C 1
ATOM 2360 O O . SER A 1 311 ? -29.515 39.037 11.748 1.00 25.08 311 SER A O 1
ATOM 2362 N N . HIS A 1 312 ? -27.373 38.955 12.510 1.00 28.12 312 HIS A N 1
ATOM 2363 C CA . HIS A 1 312 ? -27.374 38.303 13.843 1.00 28.12 312 HIS A CA 1
ATOM 2364 C C . HIS A 1 312 ? -28.553 37.409 14.298 1.00 28.12 312 HIS A C 1
ATOM 2366 O O . HIS A 1 312 ? -29.631 37.918 14.558 1.00 28.12 312 HIS A O 1
ATOM 2372 N N . GLU A 1 313 ? -28.294 36.121 14.593 1.00 27.14 313 GLU A N 1
ATOM 2373 C CA . GLU A 1 313 ? -28.227 35.543 15.961 1.00 27.14 313 GLU A CA 1
ATOM 2374 C C . GLU A 1 313 ? -28.058 34.002 15.953 1.00 27.14 313 GLU A C 1
ATO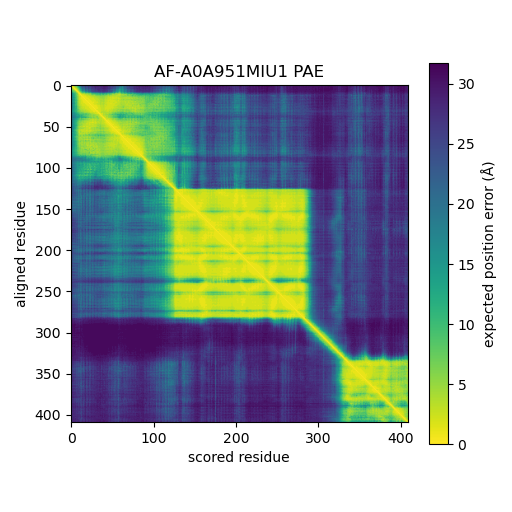M 2376 O O . GLU A 1 313 ? -28.045 33.347 14.915 1.00 27.14 313 GLU A O 1
ATOM 2381 N N . ILE A 1 314 ? -27.804 33.459 17.142 1.00 28.59 314 ILE A N 1
ATOM 2382 C CA . ILE A 1 314 ? -27.166 32.187 17.501 1.00 28.59 314 ILE A CA 1
ATOM 2383 C C . ILE A 1 314 ? -28.099 30.963 17.400 1.00 28.59 314 ILE A C 1
ATOM 2385 O O . ILE A 1 314 ? -29.231 30.992 17.867 1.00 28.59 314 ILE A O 1
ATOM 2389 N N . GLY A 1 315 ? -27.534 29.832 16.954 1.00 28.23 315 GLY A N 1
ATOM 2390 C CA . GLY A 1 315 ? -27.891 28.489 17.433 1.00 28.23 315 GLY A CA 1
ATOM 2391 C C . GLY A 1 315 ? -28.962 27.720 16.654 1.00 28.23 315 GLY A C 1
ATOM 2392 O O . GLY A 1 315 ? -30.149 27.958 16.833 1.00 28.23 315 GLY A O 1
ATOM 2393 N N . ARG A 1 316 ? -28.533 26.697 15.894 1.00 27.14 316 ARG A N 1
ATOM 2394 C CA . ARG A 1 316 ? -29.118 25.336 15.853 1.00 27.14 316 ARG A CA 1
ATOM 2395 C C . ARG A 1 316 ? -28.365 24.439 14.859 1.00 27.14 316 ARG A C 1
ATOM 2397 O O . ARG A 1 316 ? -28.167 24.781 13.701 1.00 27.14 316 ARG A O 1
ATOM 2404 N N . SER A 1 317 ? -27.935 23.299 15.387 1.00 28.42 317 SER A N 1
ATOM 2405 C CA . SER A 1 317 ? -27.688 21.991 14.774 1.00 28.42 317 SER A CA 1
ATOM 2406 C C . SER A 1 317 ? -27.843 21.891 13.246 1.00 28.42 317 SER A C 1
ATOM 2408 O O . SER A 1 317 ? -28.959 21.870 12.731 1.00 28.42 317 SER A O 1
ATOM 2410 N N . ARG A 1 318 ? -26.729 21.711 12.522 1.00 30.61 318 ARG A N 1
ATOM 2411 C CA . ARG A 1 318 ? -26.761 21.090 11.186 1.00 30.61 318 ARG A CA 1
ATOM 2412 C C . ARG A 1 318 ? -26.929 19.571 11.358 1.00 30.61 318 ARG A C 1
ATOM 2414 O O . ARG A 1 318 ? -26.209 19.004 12.182 1.00 30.61 318 ARG A O 1
ATOM 2421 N N . PRO A 1 319 ? -27.831 18.898 10.624 1.00 29.16 319 PRO A N 1
ATOM 2422 C CA . PRO A 1 319 ? -27.850 17.439 10.595 1.00 29.16 319 PRO A CA 1
ATOM 2423 C C . PRO A 1 319 ? -26.572 16.931 9.898 1.00 29.16 319 PRO A C 1
ATOM 2425 O O . PRO A 1 319 ? -26.067 17.615 8.999 1.00 29.16 319 PRO A O 1
ATOM 2428 N N . PRO A 1 320 ? -26.019 15.764 10.275 1.00 32.53 320 PRO A N 1
ATOM 2429 C CA . PRO A 1 320 ? -24.939 15.167 9.510 1.00 32.53 320 PRO A CA 1
ATOM 2430 C C . PRO A 1 320 ? -25.470 14.750 8.136 1.00 32.53 320 PRO A C 1
ATOM 2432 O O . PRO A 1 320 ? -26.496 14.078 8.031 1.00 32.53 320 PRO A O 1
ATOM 2435 N N . LEU A 1 321 ? -24.756 15.186 7.097 1.00 30.42 321 LEU A N 1
ATOM 2436 C CA . LEU A 1 321 ? -24.923 14.777 5.707 1.00 30.42 321 LEU A CA 1
ATOM 2437 C C . LEU A 1 321 ? -25.067 13.248 5.614 1.00 30.42 321 LEU A C 1
ATOM 2439 O O . LEU A 1 321 ? -24.185 12.510 6.053 1.00 30.42 321 LEU A O 1
ATOM 2443 N N . ALA A 1 322 ? -26.159 12.786 5.009 1.00 29.12 322 ALA A N 1
ATOM 2444 C CA . ALA A 1 322 ? -26.284 11.418 4.532 1.00 29.12 322 ALA A CA 1
ATOM 2445 C C . ALA A 1 322 ? -25.244 11.194 3.421 1.00 29.12 322 ALA A C 1
ATOM 2447 O O . ALA A 1 322 ? -25.260 11.889 2.403 1.00 29.12 322 ALA A O 1
ATOM 2448 N N . LEU A 1 323 ? -24.317 10.260 3.633 1.00 29.70 323 LEU A N 1
ATOM 2449 C CA . LEU A 1 323 ? -23.329 9.866 2.633 1.00 29.70 323 LEU A CA 1
ATOM 2450 C C . LEU A 1 323 ? -23.943 8.780 1.745 1.00 29.70 323 LEU A C 1
ATOM 2452 O O . LEU A 1 323 ? -24.200 7.668 2.195 1.00 29.70 323 LEU A O 1
ATOM 2456 N N . LEU A 1 324 ? -24.203 9.141 0.488 1.00 27.81 324 LEU A N 1
ATOM 2457 C CA . LEU A 1 324 ? -24.530 8.214 -0.593 1.00 27.81 324 LEU A CA 1
ATOM 2458 C C . LEU A 1 324 ? -23.248 7.535 -1.118 1.00 27.81 324 LEU A C 1
ATOM 2460 O O . LEU A 1 324 ? -22.167 8.137 -1.077 1.00 27.81 324 LEU A O 1
ATOM 2464 N N . PRO A 1 325 ? -23.347 6.304 -1.646 1.00 32.06 325 PRO A N 1
ATOM 2465 C CA . PRO A 1 325 ? -22.206 5.426 -1.853 1.00 32.06 325 PRO A CA 1
ATOM 2466 C C . PRO A 1 325 ? -21.518 5.711 -3.189 1.00 32.06 325 PRO A C 1
ATOM 2468 O O . PRO A 1 325 ? -21.612 4.889 -4.079 1.00 32.06 325 PRO A O 1
ATOM 2471 N N . HIS A 1 326 ? -20.838 6.853 -3.356 1.00 32.66 326 HIS A N 1
ATOM 2472 C CA . HIS A 1 326 ? -19.900 7.090 -4.477 1.00 32.66 326 HIS A CA 1
ATOM 2473 C C . HIS A 1 326 ? -18.783 8.116 -4.191 1.00 32.66 326 HIS A C 1
ATOM 2475 O O . HIS A 1 326 ? -18.065 8.512 -5.109 1.00 32.66 326 HIS A O 1
ATOM 2481 N N . GLN A 1 327 ? -18.561 8.534 -2.942 1.00 32.94 327 GLN A N 1
ATOM 2482 C CA . GLN A 1 327 ? -17.437 9.423 -2.639 1.00 32.94 327 GLN A CA 1
ATOM 2483 C C . GLN A 1 327 ? -16.208 8.634 -2.188 1.00 32.94 327 GLN A C 1
ATOM 2485 O O . GLN A 1 327 ? -16.012 8.367 -1.010 1.00 32.94 327 GLN A O 1
ATOM 2490 N N . ILE A 1 328 ? -15.322 8.356 -3.148 1.00 41.12 328 ILE A N 1
ATOM 2491 C CA . ILE A 1 328 ? -13.887 8.502 -2.893 1.00 41.12 328 ILE A CA 1
ATOM 2492 C C . ILE A 1 328 ? -13.735 9.926 -2.357 1.00 41.12 328 ILE A C 1
ATOM 2494 O O . ILE A 1 328 ? -14.003 10.879 -3.090 1.00 41.12 328 ILE A O 1
ATOM 2498 N N . THR A 1 329 ? -13.412 10.080 -1.075 1.00 3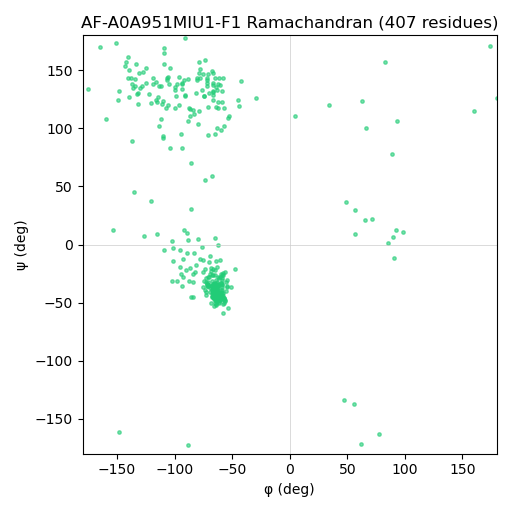8.94 329 THR A N 1
ATOM 2499 C CA . THR A 1 329 ? -13.240 11.389 -0.444 1.00 38.94 329 THR A CA 1
ATOM 2500 C C . THR A 1 329 ? -12.126 12.127 -1.182 1.00 38.94 329 THR A C 1
ATOM 2502 O O . THR A 1 329 ? -10.940 11.874 -0.980 1.00 38.94 329 THR A O 1
ATOM 2505 N N . LEU A 1 330 ? -12.502 13.015 -2.100 1.00 42.88 330 LEU A N 1
ATOM 2506 C CA . LEU A 1 330 ? -11.604 13.977 -2.716 1.00 42.88 330 LEU A CA 1
ATOM 2507 C C . LEU A 1 330 ? -11.151 14.911 -1.590 1.00 42.88 330 LEU A C 1
ATOM 2509 O O . LEU A 1 330 ? -11.874 15.837 -1.226 1.00 42.88 330 LEU A O 1
ATOM 2513 N N . PHE A 1 331 ? -9.988 14.625 -0.994 1.00 51.31 331 PHE A N 1
ATOM 2514 C CA . PHE A 1 331 ? -9.412 15.342 0.154 1.00 51.31 331 PHE A CA 1
ATOM 2515 C C . PHE A 1 331 ? -9.415 16.878 0.010 1.00 51.31 331 PHE A C 1
ATOM 2517 O O . PHE A 1 331 ? -9.331 17.593 1.009 1.00 51.31 331 PHE A O 1
ATOM 2524 N N . GLY A 1 332 ? -9.500 17.388 -1.219 1.00 50.84 332 GLY A N 1
ATOM 2525 C CA . GLY A 1 332 ? -9.465 18.803 -1.546 1.00 50.84 332 GLY A CA 1
ATOM 2526 C C . GLY A 1 332 ? -10.793 19.480 -1.857 1.00 50.84 332 GLY A C 1
ATOM 2527 O O . GLY A 1 332 ? -10.733 20.652 -2.211 1.00 50.84 332 GLY A O 1
ATOM 2528 N N . SER A 1 333 ? -11.961 18.822 -1.766 1.00 54.75 333 SER A N 1
ATOM 2529 C CA . SER A 1 333 ? -13.219 19.411 -2.265 1.00 54.75 333 SER A CA 1
ATOM 2530 C C . SER A 1 333 ? -13.483 20.809 -1.677 1.00 54.75 333 SER A C 1
ATOM 2532 O O . SER A 1 333 ? -13.789 20.947 -0.491 1.00 54.75 333 SER A O 1
ATOM 2534 N N . GLY A 1 334 ? -13.356 21.845 -2.509 1.00 60.03 334 GLY A N 1
ATOM 2535 C CA . GLY A 1 334 ? -13.576 23.246 -2.130 1.00 60.03 334 GLY A CA 1
ATOM 2536 C C . GLY A 1 334 ? -12.377 23.980 -1.513 1.00 60.03 334 GLY A C 1
ATOM 2537 O O . GLY A 1 334 ? -12.526 25.152 -1.185 1.00 60.03 334 GLY A O 1
ATOM 2538 N N . ARG A 1 335 ? -11.205 23.343 -1.379 1.00 75.81 335 ARG A N 1
ATOM 2539 C CA . ARG A 1 335 ? -9.977 23.978 -0.870 1.00 75.81 335 ARG A CA 1
ATOM 2540 C C . ARG A 1 335 ? -9.111 24.527 -1.999 1.00 75.81 335 ARG A C 1
ATOM 2542 O O . ARG A 1 335 ? -8.927 23.860 -3.022 1.00 75.81 335 ARG A O 1
ATOM 2549 N N . ARG A 1 336 ? -8.548 25.721 -1.805 1.00 81.12 336 ARG A N 1
ATOM 2550 C CA . ARG A 1 336 ? -7.647 26.382 -2.762 1.00 81.12 336 ARG A CA 1
ATOM 2551 C C . ARG A 1 336 ? -6.190 26.173 -2.368 1.00 81.12 336 ARG A C 1
ATOM 2553 O O . ARG A 1 336 ? -5.805 26.455 -1.236 1.00 81.12 336 ARG A O 1
ATOM 2560 N N . VAL A 1 337 ? -5.384 25.699 -3.316 1.00 88.31 337 VAL A N 1
ATOM 2561 C CA . VAL A 1 337 ? -3.946 25.466 -3.137 1.00 88.31 337 VAL A CA 1
ATOM 2562 C C . VAL A 1 337 ? -3.174 26.390 -4.059 1.00 88.31 337 VAL A C 1
ATOM 2564 O O . VAL A 1 337 ? -3.397 26.357 -5.266 1.00 88.31 337 VAL A O 1
ATOM 2567 N N . LEU A 1 338 ? -2.262 27.185 -3.510 1.00 87.38 338 LEU A N 1
ATOM 2568 C CA . LEU A 1 338 ? -1.268 27.903 -4.303 1.00 87.38 338 LEU A CA 1
ATOM 2569 C C . LEU A 1 338 ? -0.049 26.997 -4.491 1.00 87.38 338 LEU A C 1
ATOM 2571 O O . LEU A 1 338 ? 0.583 26.626 -3.505 1.00 87.38 338 LEU A O 1
ATOM 2575 N N . LEU A 1 339 ? 0.266 26.645 -5.736 1.00 88.94 339 LEU A N 1
ATOM 2576 C CA . LEU A 1 339 ? 1.450 25.871 -6.104 1.00 88.94 339 LEU A CA 1
ATOM 2577 C C . LEU A 1 339 ? 2.465 26.786 -6.795 1.00 88.94 339 LEU A C 1
ATOM 2579 O O . LEU A 1 339 ? 2.175 27.308 -7.874 1.00 88.94 339 LEU A O 1
ATOM 2583 N N . VAL A 1 340 ? 3.642 26.952 -6.190 1.00 87.81 340 VAL A N 1
ATOM 2584 C CA . VAL A 1 340 ? 4.749 27.744 -6.744 1.00 87.81 340 VAL A CA 1
ATOM 2585 C C . VAL A 1 340 ? 5.900 26.823 -7.129 1.00 87.81 340 VAL A C 1
ATOM 2587 O O . VAL A 1 340 ? 6.566 26.262 -6.264 1.00 87.81 340 VAL A O 1
ATOM 2590 N N . GLU A 1 341 ? 6.096 26.658 -8.434 1.00 87.50 341 GLU A N 1
ATOM 2591 C CA . GLU A 1 341 ? 7.023 25.690 -9.027 1.00 87.50 341 GLU A CA 1
ATOM 2592 C C . GLU A 1 341 ? 7.546 26.255 -10.353 1.00 87.50 341 GLU A C 1
ATOM 2594 O O . GLU A 1 341 ? 6.746 26.626 -11.223 1.00 87.50 341 GLU A O 1
ATOM 2599 N N . ASP A 1 342 ? 8.865 26.362 -10.511 1.00 86.75 342 ASP A N 1
ATOM 2600 C CA . ASP A 1 342 ? 9.487 26.984 -11.683 1.00 86.75 342 ASP A CA 1
ATOM 2601 C C . ASP A 1 342 ? 9.619 26.008 -12.857 1.00 86.75 342 ASP A C 1
ATOM 2603 O O . ASP A 1 342 ? 9.563 26.426 -14.019 1.00 86.75 342 ASP A O 1
ATOM 2607 N N . GLU A 1 343 ? 9.680 24.704 -12.583 1.00 83.94 343 GLU A N 1
ATOM 2608 C CA . GLU A 1 343 ? 9.737 23.685 -13.620 1.00 83.94 343 GLU A CA 1
ATOM 2609 C C . GLU A 1 343 ? 8.338 23.325 -14.160 1.00 83.94 343 GLU A C 1
ATOM 2611 O O . GLU A 1 343 ? 7.513 22.677 -13.510 1.00 83.94 343 GLU A O 1
ATOM 2616 N N . ASP A 1 344 ? 8.074 23.682 -15.423 1.00 81.19 344 ASP A N 1
ATOM 2617 C CA . ASP A 1 344 ? 6.774 23.479 -16.083 1.00 81.19 344 ASP A CA 1
ATOM 2618 C C . ASP A 1 344 ? 6.270 22.021 -16.037 1.00 81.19 344 ASP A C 1
ATOM 2620 O O . ASP A 1 344 ? 5.065 21.780 -15.918 1.00 81.19 344 ASP A O 1
ATOM 2624 N N . GLN A 1 345 ? 7.174 21.038 -16.139 1.00 71.25 345 GLN A N 1
ATOM 2625 C CA . GLN A 1 345 ? 6.811 19.616 -16.132 1.00 71.25 345 GLN A CA 1
ATOM 2626 C C . GLN A 1 345 ? 6.381 19.140 -14.741 1.00 71.25 345 GLN A C 1
ATOM 2628 O O . GLN A 1 345 ? 5.370 18.440 -14.613 1.00 71.25 345 GLN A O 1
ATOM 2633 N N . VAL A 1 346 ? 7.118 19.550 -13.707 1.00 74.50 346 VAL A N 1
ATOM 2634 C CA . VAL A 1 346 ? 6.833 19.225 -12.305 1.00 74.50 346 VAL A CA 1
ATOM 2635 C C . VAL A 1 346 ? 5.537 19.909 -11.875 1.00 74.50 346 VAL A C 1
ATOM 2637 O O . VAL A 1 346 ? 4.626 19.243 -11.371 1.00 74.50 346 VAL A O 1
ATOM 2640 N N . ARG A 1 347 ? 5.367 21.195 -12.212 1.00 87.88 347 ARG A N 1
ATOM 2641 C CA . ARG A 1 347 ? 4.142 21.953 -11.923 1.00 87.88 347 ARG A CA 1
ATOM 2642 C C . ARG A 1 347 ? 2.909 21.311 -12.549 1.00 87.88 347 ARG A C 1
ATOM 2644 O O . ARG A 1 347 ? 1.888 21.153 -11.877 1.00 87.88 347 ARG A O 1
ATOM 2651 N N . ALA A 1 348 ? 2.997 20.880 -13.810 1.00 79.25 348 ALA A N 1
ATOM 2652 C CA . ALA A 1 348 ? 1.894 20.212 -14.499 1.00 79.25 348 ALA A CA 1
ATOM 2653 C C . ALA A 1 348 ? 1.538 18.853 -13.867 1.00 79.25 348 ALA A C 1
ATOM 2655 O O . ALA A 1 348 ? 0.356 18.503 -13.763 1.00 79.25 348 ALA A O 1
ATOM 2656 N N . LEU A 1 349 ? 2.540 18.083 -13.424 1.00 77.19 349 LEU A N 1
ATOM 2657 C CA . LEU A 1 349 ? 2.341 16.799 -12.749 1.00 77.19 349 LEU A CA 1
ATOM 2658 C C . LEU A 1 349 ? 1.621 16.984 -11.404 1.00 77.19 349 LEU A C 1
ATOM 2660 O O . LEU A 1 349 ? 0.605 16.326 -11.154 1.00 77.19 349 LEU A O 1
ATOM 2664 N N . ILE A 1 350 ? 2.119 17.899 -10.569 1.00 80.19 350 ILE A N 1
ATOM 2665 C CA . ILE A 1 350 ? 1.572 18.181 -9.237 1.00 80.19 350 ILE A CA 1
ATOM 2666 C C . ILE A 1 350 ? 0.168 18.779 -9.358 1.00 80.19 350 ILE A C 1
ATOM 2668 O O . ILE A 1 350 ? -0.756 18.310 -8.694 1.00 80.19 350 ILE A O 1
ATOM 2672 N N . THR A 1 351 ? -0.040 19.731 -10.272 1.00 84.62 351 THR A N 1
ATOM 2673 C CA . THR A 1 351 ? -1.361 20.325 -10.536 1.00 84.62 351 THR A CA 1
ATOM 2674 C C . THR A 1 351 ? -2.381 19.262 -10.922 1.00 84.62 351 THR A C 1
ATOM 2676 O O . THR A 1 351 ? -3.487 19.224 -10.378 1.00 84.62 351 THR A O 1
ATOM 2679 N N . LYS A 1 352 ? -2.010 18.342 -11.820 1.00 80.31 352 LYS A N 1
ATOM 2680 C CA . LYS A 1 352 ? -2.878 17.235 -12.232 1.00 80.31 352 LYS A CA 1
ATOM 2681 C C . LYS A 1 352 ? -3.200 16.295 -11.070 1.00 80.31 352 LYS A C 1
ATOM 2683 O O . LYS A 1 352 ? -4.331 15.815 -10.982 1.00 80.31 352 LYS A O 1
ATOM 2688 N N . TYR A 1 353 ? -2.228 16.017 -10.202 1.00 77.25 353 TYR A N 1
ATOM 2689 C CA . TYR A 1 353 ? -2.432 15.194 -9.013 1.00 77.25 353 TYR A CA 1
ATOM 2690 C C . TYR A 1 353 ? -3.383 15.871 -8.018 1.00 77.25 353 TYR A C 1
ATOM 2692 O O . TYR A 1 353 ? -4.405 15.285 -7.670 1.00 77.25 353 TYR A O 1
ATOM 2700 N N . LEU A 1 354 ? -3.114 17.121 -7.634 1.00 79.31 354 LEU A N 1
ATOM 2701 C CA . LEU A 1 354 ? -3.926 17.881 -6.679 1.00 79.31 354 LEU A CA 1
ATOM 2702 C C . LEU A 1 354 ? -5.351 18.129 -7.195 1.00 79.31 354 LEU A C 1
ATOM 2704 O O . LEU A 1 354 ? -6.317 17.938 -6.458 1.00 79.31 354 LEU A O 1
ATOM 2708 N N . SER A 1 355 ? -5.504 18.444 -8.483 1.00 80.62 355 SER A N 1
ATOM 2709 C CA . SER A 1 355 ? -6.824 18.616 -9.106 1.00 80.62 355 SER A CA 1
ATOM 2710 C C . SER A 1 355 ? -7.638 17.319 -9.078 1.00 80.62 355 SER A C 1
ATOM 2712 O O . SER A 1 355 ? -8.836 17.339 -8.807 1.00 80.62 355 SER A O 1
ATOM 2714 N N . ARG A 1 356 ? -6.994 16.159 -9.288 1.00 74.06 356 ARG A N 1
ATOM 2715 C CA . ARG A 1 356 ? -7.641 14.840 -9.150 1.00 74.06 356 ARG A CA 1
ATOM 2716 C C . ARG A 1 356 ? -8.043 14.505 -7.719 1.00 74.06 356 ARG A C 1
ATOM 2718 O O . ARG A 1 356 ? -8.909 13.660 -7.550 1.00 74.06 356 ARG A O 1
ATOM 2725 N N . GLN A 1 357 ? -7.432 15.143 -6.723 1.00 71.81 357 GLN A N 1
ATOM 2726 C CA . GLN A 1 357 ? -7.828 15.046 -5.316 1.00 71.81 357 GLN A CA 1
ATOM 2727 C C . GLN A 1 357 ? -8.898 16.086 -4.935 1.00 71.81 357 GLN A C 1
ATOM 2729 O O . GLN A 1 357 ? -9.295 16.152 -3.775 1.00 71.81 357 GLN A O 1
ATOM 2734 N N . GLY A 1 358 ? -9.389 16.883 -5.894 1.00 69.88 358 GLY A N 1
ATOM 2735 C CA . GLY A 1 358 ? -10.495 17.827 -5.716 1.00 69.88 358 GLY A CA 1
ATOM 2736 C C . GLY A 1 358 ? -10.097 19.231 -5.267 1.00 69.88 358 GLY A C 1
ATOM 2737 O O . GLY A 1 358 ? -10.989 20.028 -4.986 1.00 69.88 358 GLY A O 1
ATOM 2738 N N . PHE A 1 359 ? -8.798 19.544 -5.201 1.00 81.31 359 PHE A N 1
ATOM 2739 C CA . PHE A 1 359 ? -8.315 20.891 -4.892 1.00 81.31 359 PHE A CA 1
ATOM 2740 C C . PHE A 1 359 ? -8.483 21.837 -6.084 1.00 81.31 359 PHE A C 1
ATOM 2742 O O . PHE A 1 359 ? -8.300 21.449 -7.237 1.00 81.31 359 PHE A O 1
ATOM 2749 N N . THR A 1 360 ? -8.752 23.109 -5.797 1.00 85.19 360 THR A N 1
ATOM 2750 C CA . THR A 1 360 ? -8.634 24.189 -6.783 1.00 85.19 360 THR A CA 1
ATOM 2751 C C . THR A 1 360 ? -7.203 24.715 -6.751 1.00 85.19 360 THR A C 1
ATOM 2753 O O . THR A 1 360 ? -6.816 25.388 -5.798 1.00 85.19 360 THR A O 1
ATOM 2756 N N . VAL A 1 361 ? -6.403 24.384 -7.763 1.00 87.56 361 VAL A N 1
ATOM 2757 C CA . VAL A 1 361 ? -4.981 24.757 -7.815 1.00 87.56 361 VAL A CA 1
ATOM 2758 C C . VAL A 1 361 ? -4.813 26.102 -8.523 1.00 87.56 361 VAL A C 1
ATOM 2760 O O . VAL A 1 361 ? -5.316 26.292 -9.628 1.00 87.56 361 VAL A O 1
ATOM 2763 N N . VAL A 1 362 ? -4.101 27.026 -7.885 1.00 89.75 362 VAL A N 1
ATOM 2764 C CA . VAL A 1 362 ? -3.621 28.284 -8.464 1.00 89.75 362 VAL A CA 1
ATOM 2765 C C . VAL A 1 362 ? -2.124 28.125 -8.701 1.00 89.75 362 VAL A C 1
ATOM 2767 O O . VAL A 1 362 ? -1.375 27.852 -7.767 1.00 89.75 362 VAL A O 1
ATOM 2770 N N . GLU A 1 363 ? -1.693 28.246 -9.953 1.00 90.06 363 GLU A N 1
ATOM 2771 C CA . GLU A 1 363 ? -0.297 28.057 -10.354 1.00 90.06 363 GLU A CA 1
ATOM 2772 C C . GLU A 1 363 ? 0.481 29.378 -10.332 1.00 90.06 363 GLU A C 1
ATOM 2774 O O . GLU A 1 363 ? -0.024 30.412 -10.772 1.00 90.06 363 GLU A O 1
ATOM 2779 N N . ALA A 1 364 ? 1.735 29.320 -9.890 1.00 87.62 364 ALA A N 1
ATOM 2780 C CA . ALA A 1 364 ? 2.718 30.388 -10.027 1.00 87.62 364 ALA A CA 1
ATOM 2781 C C . ALA A 1 364 ? 4.080 29.804 -10.424 1.00 87.62 364 ALA A C 1
ATOM 2783 O O . ALA A 1 364 ? 4.452 28.718 -9.978 1.00 87.62 364 ALA A O 1
ATOM 2784 N N . ARG A 1 365 ? 4.821 30.523 -11.270 1.00 84.12 365 ARG A N 1
ATOM 2785 C CA . ARG A 1 365 ? 6.131 30.082 -11.789 1.00 84.12 365 ARG A CA 1
ATOM 2786 C C . ARG A 1 365 ? 7.313 30.625 -11.003 1.00 84.12 365 ARG A C 1
ATOM 2788 O O . ARG A 1 365 ? 8.424 30.127 -11.111 1.00 84.12 365 ARG A O 1
ATOM 2795 N N . ASP A 1 366 ? 7.076 31.692 -10.257 1.00 80.19 366 ASP A N 1
ATOM 2796 C CA . ASP A 1 366 ? 8.092 32.396 -9.499 1.00 80.19 366 ASP A CA 1
ATOM 2797 C C . ASP A 1 366 ? 7.480 33.052 -8.254 1.00 80.19 366 ASP A C 1
ATOM 2799 O O . ASP A 1 366 ? 6.260 33.079 -8.040 1.00 80.19 366 ASP A O 1
ATOM 2803 N N . VAL A 1 367 ? 8.351 33.607 -7.414 1.00 78.00 367 VAL A N 1
ATOM 2804 C CA . VAL A 1 367 ? 7.958 34.274 -6.169 1.00 78.00 367 VAL A CA 1
ATOM 2805 C C . VAL A 1 367 ? 7.074 35.500 -6.432 1.00 78.00 367 VAL A C 1
ATOM 2807 O O . VAL A 1 367 ? 6.153 35.770 -5.662 1.00 78.00 367 VAL A O 1
ATOM 2810 N N . ALA A 1 368 ? 7.284 36.235 -7.527 1.00 80.56 368 ALA A N 1
ATOM 2811 C CA . ALA A 1 368 ? 6.508 37.437 -7.836 1.00 80.56 368 ALA A CA 1
ATOM 2812 C C . ALA A 1 368 ? 5.064 37.109 -8.258 1.00 80.56 368 ALA A C 1
ATOM 2814 O O . ALA A 1 368 ? 4.125 37.844 -7.933 1.00 80.56 368 ALA A O 1
ATOM 2815 N N . GLU A 1 369 ? 4.858 36.009 -8.976 1.00 83.31 369 GLU A N 1
ATOM 2816 C CA . GLU A 1 369 ? 3.548 35.429 -9.262 1.00 83.31 369 GLU A CA 1
ATOM 2817 C C . GLU A 1 369 ? 2.893 34.873 -7.999 1.00 83.31 369 GLU A C 1
ATOM 2819 O O . GLU A 1 369 ? 1.732 35.195 -7.737 1.00 83.31 369 GLU A O 1
ATOM 2824 N N . GLY A 1 370 ? 3.644 34.152 -7.161 1.00 82.56 370 GLY A N 1
ATOM 2825 C CA . GLY A 1 370 ? 3.139 33.621 -5.895 1.00 82.56 370 GLY A CA 1
ATOM 2826 C C . GLY A 1 370 ? 2.645 34.724 -4.951 1.00 82.56 370 GLY A C 1
ATOM 2827 O O . GLY A 1 370 ? 1.534 34.657 -4.430 1.00 82.56 370 GLY A O 1
ATOM 2828 N N . VAL A 1 371 ? 3.406 35.814 -4.797 1.00 81.25 371 VAL A N 1
ATOM 2829 C CA . VAL A 1 371 ? 3.006 36.973 -3.976 1.00 81.25 371 VAL A CA 1
ATOM 2830 C C . VAL A 1 371 ? 1.774 37.683 -4.547 1.00 81.25 371 VAL A C 1
ATOM 2832 O O . VAL A 1 371 ? 0.936 38.181 -3.790 1.00 81.25 371 VAL A O 1
ATOM 2835 N N . ARG A 1 372 ? 1.621 37.731 -5.877 1.00 81.75 372 ARG A N 1
ATOM 2836 C CA . ARG A 1 372 ? 0.402 38.264 -6.507 1.00 81.75 372 ARG A CA 1
ATOM 2837 C C . ARG A 1 372 ? -0.807 37.370 -6.241 1.00 81.75 372 ARG A C 1
ATOM 2839 O O . ARG A 1 372 ? -1.881 37.911 -5.983 1.00 81.75 372 ARG A O 1
ATOM 2846 N N . ALA A 1 373 ? -0.631 36.051 -6.256 1.00 81.62 373 ALA A N 1
ATOM 2847 C CA . ALA A 1 373 ? -1.686 35.089 -5.957 1.00 81.62 373 ALA A CA 1
ATOM 2848 C C . ALA A 1 373 ? -2.128 35.144 -4.482 1.00 81.62 373 ALA A C 1
ATOM 2850 O O . ALA A 1 373 ? -3.322 35.086 -4.208 1.00 81.62 373 ALA A O 1
ATOM 2851 N N . LEU A 1 374 ? -1.216 35.415 -3.538 1.00 80.44 374 LEU A N 1
ATOM 2852 C CA . LEU A 1 374 ? -1.526 35.619 -2.106 1.00 80.44 374 LEU A CA 1
ATOM 2853 C C . LEU A 1 374 ? -2.442 36.828 -1.796 1.00 80.44 374 LEU A C 1
ATOM 2855 O O . LEU A 1 374 ? -2.761 37.090 -0.631 1.00 80.44 374 LEU A O 1
ATOM 2859 N N . ARG A 1 375 ? -2.876 37.593 -2.810 1.00 76.75 375 ARG A N 1
ATOM 2860 C CA . ARG A 1 375 ? -3.947 38.595 -2.662 1.00 76.75 375 ARG A CA 1
ATOM 2861 C C . ARG A 1 375 ? -5.291 37.960 -2.312 1.00 76.75 375 ARG A C 1
ATOM 2863 O O . ARG A 1 375 ? -6.107 38.626 -1.680 1.00 76.75 375 ARG A O 1
ATOM 2870 N N . GLU A 1 376 ? -5.492 36.707 -2.701 1.00 75.81 376 GLU A N 1
ATOM 2871 C CA . GLU A 1 376 ? -6.644 35.890 -2.331 1.00 75.81 376 GLU A CA 1
ATOM 2872 C C . GLU A 1 376 ? -6.243 34.870 -1.254 1.00 75.81 376 GLU A C 1
ATOM 2874 O O . GLU A 1 376 ? -5.080 34.465 -1.161 1.00 75.81 376 GLU A O 1
ATOM 2879 N N . GLU A 1 377 ? -7.196 34.465 -0.417 1.00 73.62 377 GLU A N 1
ATOM 2880 C CA . GLU A 1 377 ? -6.958 33.453 0.614 1.00 73.62 377 GLU A CA 1
ATOM 2881 C C . GLU A 1 377 ? -6.812 32.060 -0.019 1.00 73.62 377 GLU A C 1
ATOM 2883 O O . GLU A 1 377 ? -7.557 31.689 -0.935 1.00 73.62 377 GLU A O 1
ATOM 2888 N N . HIS A 1 378 ? -5.821 31.313 0.469 1.00 80.19 378 HIS A N 1
ATOM 2889 C CA . HIS A 1 378 ? -5.525 29.940 0.076 1.00 80.19 378 HIS A CA 1
ATOM 2890 C C . HIS A 1 378 ? -5.420 29.087 1.341 1.00 80.19 378 HIS A C 1
ATOM 2892 O O . HIS A 1 378 ? -4.785 29.492 2.319 1.00 80.19 378 HIS A O 1
ATOM 2898 N N . ASP A 1 379 ? -6.021 27.899 1.315 1.00 74.44 379 ASP A N 1
ATOM 2899 C CA . ASP A 1 379 ? -5.985 26.957 2.435 1.00 74.44 379 ASP A CA 1
ATOM 2900 C C . ASP A 1 379 ? -4.593 26.331 2.590 1.00 74.44 379 ASP A C 1
ATOM 2902 O O . ASP A 1 379 ? -4.149 26.040 3.704 1.00 74.44 379 ASP A O 1
ATOM 2906 N N . ILE A 1 380 ? -3.906 26.118 1.459 1.00 79.19 380 ILE A N 1
ATOM 2907 C CA . ILE A 1 380 ? -2.588 25.484 1.398 1.00 79.19 380 ILE A CA 1
ATOM 2908 C C . ILE A 1 380 ? -1.683 26.250 0.429 1.00 79.19 380 ILE A C 1
ATOM 2910 O O . ILE A 1 380 ? -2.110 26.631 -0.662 1.00 79.19 380 ILE A O 1
ATOM 2914 N N . VAL A 1 381 ? -0.421 26.441 0.809 1.00 82.25 381 VAL A N 1
ATOM 2915 C CA . VAL A 1 381 ? 0.636 26.960 -0.070 1.00 82.25 381 VAL A CA 1
ATOM 2916 C C . VAL A 1 381 ? 1.739 25.912 -0.153 1.00 82.25 381 VAL A C 1
ATOM 2918 O O . VAL A 1 381 ? 2.285 25.529 0.878 1.00 82.25 381 VAL A O 1
ATOM 2921 N N . VAL A 1 382 ? 2.036 25.452 -1.367 1.00 81.38 382 VAL A N 1
ATOM 2922 C CA . VAL A 1 382 ? 3.104 24.493 -1.674 1.00 81.38 382 VAL A CA 1
ATOM 2923 C C . VAL A 1 382 ? 4.128 25.204 -2.543 1.00 81.38 382 VAL A C 1
ATOM 2925 O O . VAL A 1 382 ? 3.774 25.730 -3.600 1.00 81.38 382 VAL A O 1
ATOM 2928 N N . THR A 1 383 ? 5.382 25.243 -2.107 1.00 83.12 383 THR A N 1
ATOM 2929 C CA . THR A 1 383 ? 6.454 25.944 -2.824 1.00 83.12 383 THR A CA 1
ATOM 2930 C C . THR A 1 383 ? 7.708 25.092 -2.900 1.00 83.12 383 THR A C 1
ATOM 2932 O O . THR A 1 383 ? 8.071 24.442 -1.923 1.00 83.12 383 THR A O 1
ATOM 2935 N N . ASP A 1 384 ? 8.423 25.147 -4.024 1.00 78.25 384 ASP A N 1
ATOM 2936 C CA . ASP A 1 384 ? 9.803 24.660 -4.036 1.00 78.25 384 ASP A CA 1
ATOM 2937 C C . ASP A 1 384 ? 10.662 25.541 -3.103 1.00 78.25 384 ASP A C 1
ATOM 2939 O O . ASP A 1 384 ? 10.467 26.756 -2.973 1.00 78.25 384 ASP A O 1
ATOM 2943 N N . ILE A 1 385 ? 11.614 24.911 -2.421 1.00 66.12 385 ILE A N 1
ATOM 2944 C CA . ILE A 1 385 ? 12.623 25.535 -1.568 1.00 66.12 385 ILE A CA 1
ATOM 2945 C C . ILE A 1 385 ? 13.554 26.423 -2.411 1.00 66.12 385 ILE A C 1
ATOM 2947 O O . ILE A 1 385 ? 13.999 27.473 -1.927 1.00 66.12 385 ILE A O 1
ATOM 2951 N N . ARG A 1 386 ? 13.849 26.037 -3.661 1.00 64.00 386 ARG A N 1
ATOM 2952 C CA . ARG A 1 386 ? 14.720 26.795 -4.573 1.00 64.00 386 ARG A CA 1
ATOM 2953 C C . ARG A 1 386 ? 13.928 27.341 -5.753 1.00 64.00 386 ARG A C 1
ATOM 2955 O O . ARG A 1 386 ? 13.697 26.627 -6.712 1.00 64.00 386 ARG A O 1
ATOM 2962 N N . LEU A 1 387 ? 13.600 28.630 -5.699 1.00 71.12 387 LEU A N 1
ATOM 2963 C CA . LEU A 1 387 ? 12.931 29.337 -6.788 1.00 71.12 387 LEU A CA 1
ATOM 2964 C C . LEU A 1 387 ? 13.885 30.331 -7.479 1.00 71.12 387 LEU A C 1
ATOM 2966 O O . LEU A 1 387 ? 14.842 30.819 -6.864 1.00 71.12 387 LEU A O 1
ATOM 2970 N N . PRO A 1 388 ? 13.636 30.689 -8.750 1.00 60.41 388 PRO A N 1
ATOM 2971 C CA . PRO A 1 388 ? 14.407 31.707 -9.447 1.00 60.41 388 PRO A CA 1
ATOM 2972 C C . PRO A 1 388 ? 14.267 33.072 -8.755 1.00 60.41 388 PRO A C 1
ATOM 2974 O O . PRO A 1 388 ? 13.182 33.646 -8.683 1.00 60.41 388 PRO A O 1
ATOM 2977 N N . GLY A 1 389 ? 15.382 33.615 -8.259 1.00 60.06 389 GLY A N 1
ATOM 2978 C CA . GLY A 1 389 ? 15.471 34.988 -7.745 1.00 60.06 389 GLY A CA 1
ATOM 2979 C C . GLY A 1 389 ? 15.184 35.194 -6.249 1.00 60.06 389 GLY A C 1
ATOM 2980 O O . GLY A 1 389 ? 15.502 36.273 -5.756 1.00 60.06 389 GLY A O 1
ATOM 2981 N N . ALA A 1 390 ? 14.653 34.203 -5.520 1.00 62.25 390 ALA A N 1
ATOM 2982 C CA . ALA A 1 390 ? 14.436 34.245 -4.061 1.00 62.25 390 ALA A CA 1
ATOM 2983 C C . ALA A 1 390 ? 14.164 32.835 -3.487 1.00 62.25 390 ALA A C 1
ATOM 2985 O O . ALA A 1 390 ? 13.972 31.883 -4.239 1.00 62.25 390 ALA A O 1
ATOM 2986 N N . SER A 1 391 ? 14.145 32.673 -2.156 1.00 67.62 391 SER A N 1
ATOM 2987 C CA . SER A 1 391 ? 13.827 31.372 -1.530 1.00 67.62 391 SER A CA 1
ATOM 2988 C C . SER A 1 391 ? 12.322 31.197 -1.294 1.00 67.62 391 SER A C 1
ATOM 2990 O O . SER A 1 391 ? 11.654 32.141 -0.867 1.00 67.62 391 SER A O 1
ATOM 2992 N N . GLY A 1 392 ? 11.791 29.981 -1.481 1.00 61.41 392 GLY A N 1
ATOM 2993 C CA . GLY A 1 392 ? 10.377 29.662 -1.206 1.00 61.41 392 GLY A CA 1
ATOM 2994 C C . GLY A 1 392 ? 9.938 29.967 0.234 1.00 61.41 392 GLY A C 1
ATOM 2995 O O . GLY A 1 392 ? 8.778 30.291 0.490 1.00 61.41 392 GLY A O 1
ATOM 2996 N N . ASN A 1 393 ? 10.884 30.002 1.178 1.00 69.75 393 ASN A N 1
ATOM 2997 C CA . ASN A 1 393 ? 10.638 30.374 2.573 1.00 69.75 393 ASN A CA 1
ATOM 2998 C C . ASN A 1 393 ? 10.122 31.812 2.745 1.00 69.75 393 ASN A C 1
ATOM 3000 O O . ASN A 1 393 ? 9.374 32.081 3.686 1.00 69.75 393 ASN A O 1
ATOM 3004 N N . GLU A 1 394 ? 10.479 32.737 1.850 1.00 70.75 394 GLU A N 1
ATOM 3005 C CA . GLU A 1 394 ? 9.947 34.106 1.876 1.00 70.75 394 GLU A CA 1
ATOM 3006 C C . GLU A 1 394 ? 8.446 34.121 1.567 1.00 70.75 394 GLU A C 1
ATOM 3008 O O . GLU A 1 394 ? 7.689 34.883 2.171 1.00 70.75 394 GLU A O 1
ATOM 3013 N N . LEU A 1 395 ? 7.998 33.220 0.690 1.00 71.56 395 LEU A N 1
ATOM 3014 C CA . LEU A 1 395 ? 6.594 33.058 0.329 1.00 71.56 395 LEU A CA 1
ATOM 3015 C C . LEU A 1 395 ? 5.789 32.412 1.464 1.00 71.56 395 LEU A C 1
ATOM 3017 O O . LEU A 1 395 ? 4.688 32.861 1.789 1.00 71.56 395 LEU A O 1
ATOM 3021 N N . VAL A 1 396 ? 6.371 31.407 2.127 1.00 73.38 396 VAL A N 1
ATOM 3022 C CA . VAL A 1 396 ? 5.805 30.787 3.335 1.00 73.38 396 VAL A CA 1
ATOM 3023 C C . VAL A 1 396 ? 5.655 31.830 4.445 1.00 73.38 396 VAL A C 1
ATOM 3025 O O . VAL A 1 396 ? 4.586 31.939 5.047 1.00 73.38 396 VAL A O 1
ATOM 3028 N N . ALA A 1 397 ? 6.680 32.653 4.682 1.00 72.06 397 ALA A N 1
ATOM 3029 C CA . ALA A 1 397 ? 6.629 33.723 5.675 1.00 72.06 397 ALA A CA 1
ATOM 3030 C C . ALA A 1 397 ? 5.585 34.801 5.323 1.00 72.06 397 ALA A C 1
ATOM 3032 O O . ALA A 1 397 ? 4.818 35.225 6.192 1.00 72.06 397 ALA A O 1
ATOM 3033 N N . ALA A 1 398 ? 5.502 35.207 4.051 1.00 70.25 398 ALA A N 1
ATOM 3034 C CA . ALA A 1 398 ? 4.513 36.172 3.572 1.00 70.25 398 ALA A CA 1
ATOM 3035 C C . ALA A 1 398 ? 3.072 35.645 3.688 1.00 70.25 398 ALA A C 1
ATOM 3037 O O . ALA A 1 398 ? 2.178 36.393 4.088 1.00 70.25 398 ALA A O 1
ATOM 3038 N N . SER A 1 399 ? 2.850 34.359 3.395 1.00 73.50 399 SER A N 1
ATOM 3039 C CA . SER A 1 399 ? 1.538 33.719 3.538 1.00 73.50 399 SER A CA 1
ATOM 3040 C C . SER A 1 399 ? 1.092 33.664 5.002 1.00 73.50 399 SER A C 1
ATOM 3042 O O . SER A 1 399 ? 0.003 34.139 5.307 1.00 73.50 399 SER A O 1
ATOM 3044 N N . LYS A 1 400 ? 1.958 33.227 5.930 1.00 70.00 400 LYS A N 1
ATOM 3045 C CA . LYS A 1 400 ? 1.647 33.156 7.371 1.00 70.00 400 LYS A CA 1
ATOM 3046 C C . LYS A 1 400 ? 1.440 34.525 8.018 1.00 70.00 400 LYS A C 1
ATOM 3048 O O . LYS A 1 400 ? 0.620 34.653 8.921 1.00 70.00 400 LYS A O 1
ATOM 3053 N N . SER A 1 401 ? 2.165 35.548 7.556 1.00 73.12 401 SER A N 1
ATOM 3054 C CA . SER A 1 401 ? 1.989 36.934 8.015 1.00 73.12 401 SER A CA 1
ATOM 3055 C C . SER A 1 401 ? 0.610 37.494 7.644 1.00 73.12 401 SER A C 1
ATOM 3057 O O . SER A 1 401 ? 0.021 38.265 8.400 1.00 73.12 401 SER A O 1
ATOM 3059 N N . ARG A 1 402 ? 0.072 37.086 6.487 1.00 70.19 402 ARG A N 1
ATOM 3060 C CA . ARG A 1 402 ? -1.203 37.586 5.957 1.00 70.19 402 ARG A CA 1
ATOM 3061 C C . ARG A 1 402 ? -2.404 36.723 6.354 1.00 70.19 402 ARG A C 1
ATOM 3063 O O . ARG A 1 402 ? -3.468 37.272 6.619 1.00 70.19 402 ARG A O 1
ATOM 3070 N N . TRP A 1 403 ? -2.215 35.407 6.432 1.00 71.81 403 TRP A N 1
ATOM 3071 C CA . TRP A 1 403 ? -3.233 34.399 6.731 1.00 71.81 403 TRP A CA 1
ATOM 3072 C C . TRP A 1 403 ? -2.667 33.356 7.715 1.00 71.81 403 TRP A C 1
ATOM 3074 O O . TRP A 1 403 ? -2.108 32.338 7.305 1.00 71.81 403 TRP A O 1
ATOM 3084 N N . PRO A 1 404 ? -2.797 33.578 9.037 1.00 67.06 404 PRO A N 1
ATOM 3085 C CA . PRO A 1 404 ? -2.173 32.722 10.053 1.00 67.06 404 PRO A CA 1
ATOM 3086 C C . PRO A 1 404 ? -2.670 31.266 10.070 1.00 67.06 404 PRO A C 1
ATOM 3088 O O . PRO A 1 404 ? -1.998 30.401 10.625 1.00 67.06 404 PRO A O 1
ATOM 3091 N N . ALA A 1 405 ? -3.847 31.001 9.489 1.00 59.81 405 ALA A N 1
ATOM 3092 C CA . ALA A 1 405 ? -4.470 29.678 9.422 1.00 59.81 405 ALA A CA 1
ATOM 3093 C C . ALA A 1 405 ? -4.058 28.854 8.184 1.00 59.81 405 ALA A C 1
ATOM 3095 O O . ALA A 1 405 ? -4.403 27.676 8.101 1.00 59.81 405 ALA A O 1
ATOM 3096 N N . THR A 1 406 ? -3.326 29.447 7.234 1.00 70.00 406 THR A N 1
ATOM 3097 C CA . THR A 1 406 ? -2.872 28.764 6.016 1.00 70.00 406 THR A CA 1
ATOM 3098 C C . THR A 1 406 ? -1.791 27.732 6.337 1.00 70.00 406 THR A C 1
ATOM 3100 O O . THR A 1 406 ? -0.783 28.030 6.988 1.00 70.00 406 THR A O 1
ATOM 3103 N N . LEU A 1 407 ? -1.970 26.511 5.831 1.00 60.66 407 LEU A N 1
ATOM 3104 C CA . LEU A 1 407 ? -0.952 25.465 5.886 1.00 60.66 407 LEU A CA 1
ATOM 3105 C C . LEU A 1 407 ? 0.066 25.715 4.767 1.00 60.66 407 LEU A C 1
ATOM 3107 O O . LEU A 1 407 ? -0.215 25.477 3.597 1.00 60.66 407 LEU A O 1
ATOM 3111 N N . ALA A 1 408 ? 1.240 26.229 5.120 1.00 61.78 408 ALA A N 1
ATOM 3112 C CA . ALA A 1 408 ? 2.309 26.528 4.169 1.00 61.78 408 ALA A CA 1
ATOM 3113 C C . ALA A 1 408 ? 3.519 25.626 4.436 1.00 61.78 408 ALA A C 1
ATOM 3115 O O . ALA A 1 408 ? 3.979 25.565 5.586 1.00 61.78 408 ALA A O 1
ATOM 3116 N N . GLY A 1 409 ? 3.994 24.936 3.396 1.00 49.12 409 GLY A N 1
ATOM 3117 C CA . GLY A 1 409 ? 5.046 23.921 3.469 1.00 49.12 409 GLY A CA 1
ATOM 3118 C C . GLY A 1 409 ? 5.889 23.830 2.211 1.00 49.12 409 GLY A C 1
ATOM 3119 O O . GLY A 1 409 ? 5.366 24.156 1.119 1.00 49.12 409 GLY A O 1
#

pLDDT: mean 76.58, std 20.34, range [23.97, 98.69]